Protein AF-0000000082592101 (afdb_homodimer)

Solvent-accessible surface area (backbone atoms only — not comparable to full-atom values): 20455 Å² total; per-residue (Å²): 122,26,33,39,59,68,35,72,84,50,48,73,46,34,32,48,30,58,54,50,64,81,78,27,67,50,86,76,73,62,88,84,52,85,70,86,62,71,31,22,39,55,62,47,63,96,52,68,46,59,34,58,85,39,37,65,51,51,54,49,48,46,51,52,42,35,48,53,38,32,75,69,62,48,71,74,50,27,42,36,36,34,34,24,73,53,49,82,75,36,67,41,86,75,32,26,67,64,41,44,32,45,40,66,31,39,74,40,79,62,89,76,49,93,65,70,46,54,41,46,40,16,81,64,15,65,38,34,37,33,38,37,46,28,85,57,37,33,36,38,37,28,48,45,37,62,66,56,51,52,50,50,46,52,51,45,51,48,51,44,51,60,68,61,63,40,77,71,68,72,73,87,62,53,36,65,58,48,38,49,38,37,46,50,43,51,60,73,33,44,70,120,30,29,34,62,67,41,74,85,50,51,73,49,34,32,48,30,59,55,48,64,80,78,25,66,51,85,76,74,62,87,83,52,86,70,86,64,71,30,22,39,54,63,47,63,95,52,67,46,58,33,58,84,40,36,66,51,53,54,51,49,45,50,52,44,36,48,52,39,33,74,69,63,48,73,72,50,28,42,37,36,35,35,24,72,54,48,83,74,36,66,43,87,75,31,25,67,63,40,44,32,45,40,66,31,38,72,40,77,62,90,75,49,90,68,72,44,54,40,48,40,15,82,51,14,69,40,36,36,33,38,37,43,28,83,59,37,33,35,41,39,28,47,46,35,61,65,56,50,51,51,50,46,51,51,46,51,48,50,46,48,60,68,60,62,43,78,70,69,71,72,86,60,52,36,65,58,48,36,49,38,37,48,50,42,51,58,74,33,44,69

Structure (mmCIF, N/CA/C/O backbone):
data_AF-0000000082592101-model_v1
#
loop_
_entity.id
_entity.type
_entity.pdbx_description
1 polymer 'Phosphatidylinositol-4-phosphate 5-kinase like 1'
#
loop_
_atom_site.group_PDB
_atom_site.id
_atom_site.type_symbol
_atom_site.label_atom_id
_atom_site.label_alt_id
_atom_site.label_comp_id
_atom_site.label_asym_id
_atom_site.label_entity_id
_atom_site.label_seq_id
_atom_site.pdbx_PDB_ins_code
_atom_site.Ca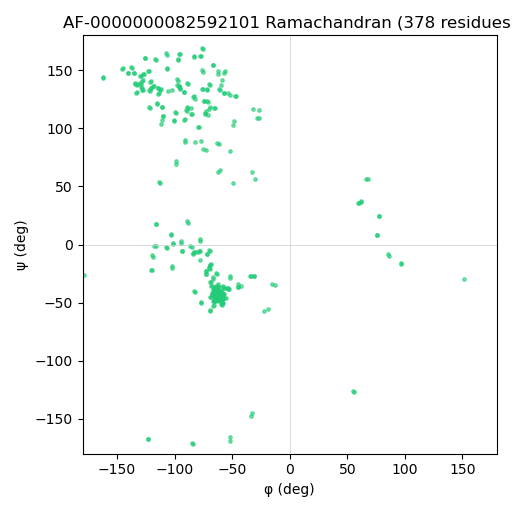rtn_x
_atom_site.Cartn_y
_atom_site.Cartn_z
_atom_site.occupancy
_atom_site.B_iso_or_equiv
_atom_site.auth_seq_id
_atom_site.auth_comp_id
_atom_site.auth_asym_id
_atom_site.auth_atom_id
_atom_site.pdbx_PDB_model_num
ATOM 1 N N . MET A 1 1 ? 16.672 -3.188 -3.795 1 20.31 1 MET A N 1
ATOM 2 C CA . MET A 1 1 ? 15.508 -3.744 -3.109 1 20.31 1 MET A CA 1
ATOM 3 C C . MET A 1 1 ? 14.43 -2.684 -2.92 1 20.31 1 MET A C 1
ATOM 5 O O . MET A 1 1 ? 14.406 -1.983 -1.906 1 20.31 1 MET A O 1
ATOM 9 N N . GLN A 1 2 ? 13.859 -2.176 -4.031 1 24.64 2 GLN A N 1
ATOM 10 C CA . GLN A 1 2 ? 13.227 -0.884 -4.273 1 24.64 2 GLN A CA 1
ATOM 11 C C . GLN A 1 2 ? 11.734 -0.945 -3.986 1 24.64 2 GLN A C 1
ATOM 13 O O . GLN A 1 2 ? 11.031 -1.812 -4.512 1 24.64 2 GLN A O 1
ATOM 18 N N . SER A 1 3 ? 11.203 -0.727 -2.832 1 28.23 3 SER A N 1
ATOM 19 C CA . SER A 1 3 ? 9.953 -0.851 -2.088 1 28.23 3 SER A CA 1
ATOM 20 C C . SER A 1 3 ? 8.781 -0.291 -2.883 1 28.23 3 SER A C 1
ATOM 22 O O . SER A 1 3 ? 8.961 0.587 -3.73 1 28.23 3 SER A O 1
ATOM 24 N N . VAL A 1 4 ? 7.977 -1 -3.385 1 35.19 4 VAL A N 1
ATOM 25 C CA . VAL A 1 4 ? 6.746 -0.42 -3.914 1 35.19 4 VAL A CA 1
ATOM 26 C C . VAL A 1 4 ? 6.52 0.959 -3.299 1 35.19 4 VAL A C 1
ATOM 28 O O . VAL A 1 4 ? 6.051 1.877 -3.975 1 35.19 4 VAL A O 1
ATOM 31 N N . PHE A 1 5 ? 6.5 0.968 -1.987 1 39.03 5 PHE A N 1
ATOM 32 C CA . PHE A 1 5 ? 6.727 2.17 -1.194 1 39.03 5 PHE A CA 1
ATOM 33 C C . PHE A 1 5 ? 8.195 2.574 -1.229 1 39.03 5 PHE A C 1
ATOM 35 O O . PHE A 1 5 ? 9.078 1.721 -1.368 1 39.03 5 PHE A O 1
ATOM 42 N N . TYR A 1 6 ? 8.461 3.762 -1.83 1 43.34 6 TYR A N 1
ATOM 43 C CA . TYR A 1 6 ? 9.797 4.332 -1.944 1 43.34 6 TYR A CA 1
ATOM 44 C C . TYR A 1 6 ? 10.703 3.836 -0.819 1 43.34 6 TYR A C 1
ATOM 46 O O . TYR A 1 6 ? 10.242 3.645 0.311 1 43.34 6 TYR A O 1
ATOM 54 N N . PRO A 1 7 ? 11.695 3.119 -1.259 1 46.78 7 PRO A N 1
ATOM 55 C CA . PRO A 1 7 ? 12.656 2.682 -0.243 1 46.78 7 PRO A CA 1
ATOM 56 C C . PRO A 1 7 ? 12.711 3.621 0.959 1 46.78 7 PRO A C 1
ATOM 58 O O . PRO A 1 7 ? 12.812 4.84 0.792 1 46.78 7 PRO A O 1
ATOM 61 N N . ALA A 1 8 ? 12.125 3 2.096 1 52.34 8 ALA A N 1
ATOM 62 C CA . ALA A 1 8 ? 12.18 3.744 3.352 1 52.34 8 ALA A CA 1
ATOM 63 C C . ALA A 1 8 ? 13.469 4.551 3.455 1 52.34 8 ALA A C 1
ATOM 65 O O . ALA A 1 8 ? 13.484 5.625 4.062 1 52.34 8 ALA A O 1
ATOM 66 N N . GLY A 1 9 ? 14.398 3.99 2.771 1 54.97 9 GLY A N 1
ATOM 67 C CA . GLY A 1 9 ? 15.695 4.645 2.914 1 54.97 9 GLY A CA 1
ATOM 68 C C . GLY A 1 9 ? 15.766 5.984 2.213 1 54.97 9 GLY A C 1
ATOM 69 O O . GLY A 1 9 ? 16.672 6.781 2.475 1 54.97 9 GLY A O 1
ATOM 70 N N . LEU A 1 10 ? 14.68 6.246 1.443 1 62.28 10 LEU A N 1
ATOM 71 C CA . LEU A 1 10 ? 14.781 7.5 0.705 1 62.28 10 LEU A CA 1
ATOM 72 C C . LEU A 1 10 ? 13.867 8.562 1.305 1 62.28 10 LEU A C 1
ATOM 74 O O . LEU A 1 10 ? 13.852 9.703 0.85 1 62.28 10 LEU A O 1
ATOM 78 N N . ILE A 1 11 ? 13.219 8.039 2.262 1 69.81 11 ILE A N 1
ATOM 79 C CA . ILE A 1 11 ? 12.359 9.023 2.912 1 69.81 11 ILE A CA 1
ATOM 80 C C . ILE A 1 11 ? 13.195 9.969 3.762 1 69.81 11 ILE A C 1
ATOM 82 O O . ILE A 1 11 ? 13.977 9.531 4.605 1 69.81 11 ILE A O 1
ATOM 86 N N . ALA A 1 12 ? 13.109 11.203 3.533 1 67.19 12 ALA A N 1
ATOM 87 C CA . ALA A 1 12 ? 13.898 12.219 4.215 1 67.19 12 ALA A CA 1
ATOM 88 C C . ALA A 1 12 ? 13.352 12.492 5.613 1 67.19 12 ALA A C 1
ATOM 90 O O . ALA A 1 12 ? 14.117 12.578 6.582 1 67.19 12 ALA A O 1
ATOM 91 N N . GLU A 1 13 ? 12.07 12.719 5.703 1 76.75 13 GLU A N 1
ATOM 92 C CA . GLU A 1 13 ? 11.438 13.055 6.977 1 76.75 13 GLU A CA 1
ATOM 93 C C . GLU A 1 13 ? 10.031 12.469 7.059 1 76.75 13 GLU A C 1
ATOM 95 O O . GLU A 1 13 ? 9.367 12.281 6.039 1 76.75 13 GLU A O 1
ATOM 100 N N . ARG A 1 14 ? 9.672 12.211 8.281 1 79.31 14 ARG A N 1
ATOM 101 C CA . ARG A 1 14 ? 8.32 11.734 8.586 1 79.31 14 ARG A CA 1
ATOM 102 C C . ARG A 1 14 ? 7.676 12.578 9.68 1 79.31 14 ARG A C 1
ATOM 104 O O . ARG A 1 14 ? 8.328 12.953 10.648 1 79.31 14 ARG A O 1
ATOM 111 N N . TYR A 1 15 ? 6.492 12.914 9.461 1 81.38 15 TYR A N 1
ATOM 112 C CA . TYR A 1 15 ? 5.762 13.711 10.438 1 81.38 15 TYR A CA 1
ATOM 113 C C . TYR A 1 15 ? 4.43 13.062 10.789 1 81.38 15 TYR A C 1
ATOM 115 O O . TYR A 1 15 ? 3.756 12.508 9.922 1 81.38 15 TYR A O 1
ATOM 123 N N . ASP A 1 16 ? 4.133 13.156 11.984 1 83.69 16 ASP A N 1
ATOM 124 C CA . ASP A 1 16 ? 2.795 12.875 12.5 1 83.69 16 ASP A CA 1
ATOM 125 C C . ASP A 1 16 ? 2.107 14.148 12.969 1 83.69 16 ASP A C 1
ATOM 127 O O . ASP A 1 16 ? 2.432 14.68 14.039 1 83.69 16 ASP A O 1
ATOM 131 N N . ILE A 1 17 ? 1.09 14.578 12.25 1 85.94 17 ILE A N 1
ATOM 132 C CA . ILE A 1 17 ? 0.506 15.898 12.477 1 85.94 17 ILE A CA 1
ATOM 133 C C . ILE A 1 17 ? -0.922 15.742 13 1 85.94 17 ILE A C 1
ATOM 135 O O . ILE A 1 17 ? -1.72 15 12.43 1 85.94 17 ILE A O 1
ATOM 139 N N . LYS A 1 18 ? -1.235 16.391 14.023 1 80.06 18 LYS A N 1
ATOM 140 C CA . LYS A 1 18 ? -2.607 16.406 14.523 1 80.06 18 LYS A CA 1
ATOM 141 C C . LYS A 1 18 ? -3.188 17.828 14.484 1 80.06 18 LYS A C 1
ATOM 143 O O . LYS A 1 18 ? -4.387 18.016 14.695 1 80.06 18 LYS A O 1
ATOM 148 N N . GLY A 1 19 ? -2.422 18.734 14.062 1 78.44 19 GLY A N 1
ATOM 149 C CA . GLY A 1 19 ? -2.875 20.109 13.953 1 78.44 19 GLY A CA 1
ATOM 150 C C . GLY A 1 19 ? -2.953 20.828 15.297 1 78.44 19 GLY A C 1
ATOM 151 O O . GLY A 1 19 ? -3.713 21.781 15.453 1 78.44 19 GLY A O 1
ATOM 152 N N . CYS A 1 20 ? -2.447 20.172 16.312 1 75.5 20 CYS A N 1
ATOM 153 C CA . CYS A 1 20 ? -2.393 20.797 17.625 1 75.5 20 CYS A CA 1
ATOM 154 C C . CYS A 1 20 ? -0.958 20.875 18.125 1 75.5 20 CYS A C 1
ATOM 156 O O . CYS A 1 20 ? -0.131 20.031 17.797 1 75.5 20 CYS A O 1
ATOM 158 N N . GLU A 1 21 ? -0.667 21.938 18.719 1 65.31 21 GLU A N 1
ATOM 159 C CA . GLU A 1 21 ? 0.719 22.219 19.078 1 65.31 21 GLU A CA 1
ATOM 160 C C . GLU A 1 21 ? 1.017 21.75 20.516 1 65.31 21 GLU A C 1
ATOM 162 O O . GLU A 1 21 ? 2.178 21.547 20.875 1 65.31 21 GLU A O 1
ATOM 167 N N . VAL A 1 22 ? 0.114 21.359 21.094 1 64.5 22 VAL A N 1
ATOM 168 C CA . VAL A 1 22 ? 0.4 21.109 22.5 1 64.5 22 VAL A CA 1
ATOM 169 C C . VAL A 1 22 ? 1.243 19.844 22.641 1 64.5 22 VAL A C 1
ATOM 171 O O . VAL A 1 22 ? 0.778 18.734 22.344 1 64.5 22 VAL A O 1
ATOM 174 N N . SER A 1 23 ? 2.52 19.984 23.078 1 65.69 23 SER A N 1
ATOM 175 C CA . SER A 1 23 ? 3.461 18.938 23.453 1 65.69 23 SER A CA 1
ATOM 176 C C . SER A 1 23 ? 3.738 18 22.281 1 65.69 23 SER A C 1
ATOM 178 O O . SER A 1 23 ? 3.846 16.781 22.469 1 65.69 23 SER A O 1
ATOM 180 N N . ARG A 1 24 ? 3.764 18.531 21.141 1 79.38 24 ARG A N 1
ATOM 181 C CA . ARG A 1 24 ? 3.959 17.672 19.969 1 79.38 24 ARG A CA 1
ATOM 182 C C . ARG A 1 24 ? 5.301 17.953 19.297 1 79.38 24 ARG A C 1
ATOM 184 O O . ARG A 1 24 ? 5.348 18.328 18.125 1 79.38 24 ARG A O 1
ATOM 191 N N . TRP A 1 25 ? 6.406 17.891 20.203 1 81.19 25 TRP A N 1
ATOM 192 C CA . TRP A 1 25 ? 7.777 18.031 19.719 1 81.19 25 TRP A CA 1
ATOM 193 C C . TRP A 1 25 ? 8.578 16.766 20 1 81.19 25 TRP A C 1
ATOM 195 O O . TRP A 1 25 ? 8.438 16.156 21.062 1 81.19 25 TRP A O 1
ATOM 205 N N . VAL A 1 26 ? 9.32 16.344 19.062 1 79.62 26 VAL A N 1
ATOM 206 C CA . VAL A 1 26 ? 10.25 15.234 19.203 1 79.62 26 VAL A CA 1
ATOM 207 C C . VAL A 1 26 ? 11.672 15.695 18.891 1 79.62 26 VAL A C 1
ATOM 209 O O . VAL A 1 26 ? 11.891 16.406 17.906 1 79.62 26 VAL A O 1
ATOM 212 N N . GLU A 1 27 ? 12.562 15.328 19.781 1 80.5 27 GLU A N 1
ATOM 213 C CA . GLU A 1 27 ? 13.961 15.648 19.5 1 80.5 27 GLU A CA 1
ATOM 214 C C . GLU A 1 27 ? 14.469 14.906 18.266 1 80.5 27 GLU A C 1
ATOM 216 O O . GLU A 1 27 ? 14.43 13.68 18.219 1 80.5 27 GLU A O 1
ATOM 221 N N . PRO A 1 28 ? 14.836 15.672 17.297 1 77.06 28 PRO A N 1
ATOM 222 C CA . PRO A 1 28 ? 15.305 15.016 16.078 1 77.06 28 PRO A CA 1
ATOM 223 C C . PRO A 1 28 ? 16.562 14.172 16.312 1 77.06 28 PRO A C 1
ATOM 225 O O . PRO A 1 28 ? 17.359 14.477 17.203 1 77.06 28 PRO A O 1
ATOM 228 N N . ALA A 1 29 ? 16.578 13.156 15.5 1 73.75 29 ALA A N 1
ATOM 229 C CA . ALA A 1 29 ? 17.781 12.312 15.586 1 73.75 29 ALA A CA 1
ATOM 230 C C . ALA A 1 29 ? 18.953 12.977 14.891 1 73.75 29 ALA A C 1
ATOM 232 O O . ALA A 1 29 ? 18.781 13.773 13.961 1 73.75 29 ALA A O 1
ATOM 233 N N . PRO A 1 30 ? 20.141 12.617 15.477 1 73 30 PRO A N 1
ATOM 234 C CA . PRO A 1 30 ? 21.328 13.125 14.789 1 73 30 PRO A CA 1
ATOM 235 C C . PRO A 1 30 ? 21.391 12.688 13.328 1 73 30 PRO A C 1
ATOM 237 O O . PRO A 1 30 ? 20.812 11.656 12.961 1 73 30 PRO A O 1
ATOM 240 N N . GLU A 1 31 ? 21.953 13.555 12.539 1 66.31 31 GLU A N 1
ATOM 241 C CA . GLU A 1 31 ? 22.125 13.25 11.117 1 66.31 31 GLU A CA 1
ATOM 242 C C . GLU A 1 31 ? 22.812 11.906 10.922 1 66.31 31 GLU A C 1
ATOM 244 O O . GLU A 1 31 ? 23.812 11.609 11.586 1 66.31 31 GLU A O 1
ATOM 249 N N . GLY A 1 32 ? 22.25 11.102 10.141 1 61.5 32 GLY A N 1
ATOM 250 C CA . GLY A 1 32 ? 22.859 9.812 9.867 1 61.5 32 GLY A CA 1
ATOM 251 C C . GLY A 1 32 ? 22.297 8.695 10.727 1 61.5 32 GLY A C 1
ATOM 252 O O . GLY A 1 32 ? 22.641 7.527 10.523 1 61.5 32 GLY A O 1
ATOM 253 N N . SER A 1 33 ? 21.641 9.055 11.742 1 65.12 33 SER A N 1
ATOM 254 C CA . SER A 1 33 ? 21.062 8.039 12.609 1 65.12 33 SER A CA 1
ATOM 255 C C . SER A 1 33 ? 20.125 7.117 11.836 1 65.12 33 SER A C 1
ATOM 257 O O . SER A 1 33 ? 19.391 7.574 10.953 1 65.12 33 SER A O 1
ATOM 259 N N . PRO A 1 34 ? 20.344 5.891 12.031 1 62.31 34 PRO A N 1
ATOM 260 C CA . PRO A 1 34 ? 19.484 4.941 11.336 1 62.31 34 PRO A CA 1
ATOM 261 C C . PRO A 1 34 ? 18.062 4.934 11.883 1 62.31 34 PRO A C 1
ATOM 263 O O . PRO A 1 34 ? 17.172 4.293 11.305 1 62.31 34 PRO A O 1
ATOM 266 N N . LEU A 1 35 ? 17.906 5.715 12.945 1 63.47 35 LEU A N 1
ATOM 267 C CA . LEU A 1 35 ? 16.594 5.699 13.602 1 63.47 35 LEU A CA 1
ATOM 268 C C . LEU A 1 35 ? 15.555 6.398 12.75 1 63.47 35 LEU A C 1
ATOM 270 O O . LEU A 1 35 ? 15.805 7.48 12.211 1 63.47 35 LEU A O 1
ATOM 274 N N . VAL A 1 36 ? 14.539 5.688 12.453 1 68.19 36 VAL A N 1
ATOM 275 C CA . VAL A 1 36 ? 13.398 6.293 11.781 1 68.19 36 VAL A CA 1
ATOM 276 C C . VAL A 1 36 ? 12.531 7.035 12.797 1 68.19 36 VAL A C 1
ATOM 278 O O . VAL A 1 36 ? 11.938 6.422 13.68 1 68.19 36 VAL A O 1
ATOM 281 N N . LEU A 1 37 ? 12.75 8.398 12.773 1 76 37 LEU A N 1
ATOM 282 C CA . LEU A 1 37 ? 11.969 9.211 13.695 1 76 37 LEU A CA 1
ATOM 283 C C . LEU A 1 37 ? 10.734 9.789 13.008 1 76 37 LEU A C 1
ATOM 285 O O . LEU A 1 37 ? 10.797 10.172 11.836 1 76 37 LEU A O 1
ATOM 289 N N . VAL A 1 38 ? 9.68 9.703 13.742 1 81.25 38 VAL A N 1
ATOM 290 C CA . VAL A 1 38 ? 8.477 10.406 13.305 1 81.25 38 VAL A CA 1
ATOM 291 C C . VAL A 1 38 ? 8.336 11.719 14.078 1 81.25 38 VAL A C 1
ATOM 293 O O . VAL A 1 38 ? 8.023 11.711 15.273 1 81.25 38 VAL A O 1
ATOM 296 N N . LEU A 1 39 ? 8.594 12.773 13.391 1 85.06 39 LEU A N 1
ATOM 297 C CA . LEU A 1 39 ? 8.516 14.109 13.977 1 85.06 39 LEU A CA 1
ATOM 298 C C . LEU A 1 39 ? 7.062 14.547 14.133 1 85.06 39 LEU A C 1
ATOM 300 O O . LEU A 1 39 ? 6.148 13.867 13.664 1 85.06 39 LEU A O 1
ATOM 304 N N . LYS A 1 40 ? 6.949 15.625 14.867 1 87.88 40 LYS A N 1
ATOM 305 C CA . LYS A 1 40 ? 5.57 16.016 15.18 1 87.88 40 LYS A CA 1
ATOM 306 C C . LYS A 1 40 ? 5.285 17.438 14.711 1 87.88 40 LYS A C 1
ATOM 308 O O . LYS A 1 40 ? 6.008 17.984 13.875 1 87.88 40 LYS A O 1
ATOM 313 N N . ASP A 1 41 ? 4.141 18 15.172 1 88.75 41 ASP A N 1
ATOM 314 C CA . ASP A 1 41 ? 3.629 19.281 14.688 1 88.75 41 ASP A CA 1
ATOM 315 C C . ASP A 1 41 ? 4.664 20.391 14.867 1 88.75 41 ASP A C 1
ATOM 317 O O . ASP A 1 41 ? 4.953 21.141 13.93 1 88.75 41 ASP A O 1
ATOM 321 N N . LEU A 1 42 ? 5.25 20.438 16.016 1 87.5 42 LEU A N 1
ATOM 322 C CA . LEU A 1 42 ? 6.156 21.531 16.344 1 87.5 42 LEU A CA 1
ATOM 323 C C . LEU A 1 42 ? 7.465 21.391 15.57 1 87.5 42 LEU A C 1
ATOM 325 O O . LEU A 1 42 ? 8.148 22.391 15.328 1 87.5 42 LEU A O 1
ATOM 329 N N . ASN A 1 43 ? 7.816 20.219 15.188 1 89.56 43 ASN A N 1
ATOM 330 C CA . ASN A 1 43 ? 9.023 20 14.391 1 89.56 43 ASN A CA 1
ATOM 331 C C . ASN A 1 43 ? 8.867 20.562 12.977 1 89.56 43 ASN A C 1
ATOM 333 O O . ASN A 1 43 ? 9.859 20.781 12.281 1 89.56 43 ASN A O 1
ATOM 337 N N . PHE A 1 44 ? 7.676 20.734 12.555 1 90.75 44 PHE A N 1
ATOM 338 C CA . PHE A 1 44 ? 7.418 21.188 11.188 1 90.75 44 PHE A CA 1
ATOM 339 C C . PHE A 1 44 ? 7.25 22.703 11.141 1 90.75 44 PHE A C 1
ATOM 341 O O . PHE A 1 44 ? 7.023 23.266 10.07 1 90.75 44 PHE A O 1
ATOM 348 N N . GLN A 1 45 ? 7.402 23.344 12.195 1 88.19 45 GLN A N 1
ATOM 349 C CA . GLN A 1 45 ? 7.227 24.781 12.242 1 88.19 45 GLN A CA 1
ATOM 350 C C . GLN A 1 45 ? 8.219 25.5 11.32 1 88.19 45 GLN A C 1
ATOM 352 O O . GLN A 1 45 ? 9.406 25.156 11.312 1 88.19 45 GLN A O 1
ATOM 357 N N . GLY A 1 46 ? 7.734 26.453 10.531 1 89 46 GLY A N 1
ATOM 358 C CA . GLY A 1 46 ? 8.578 27.219 9.617 1 89 46 GLY A CA 1
ATOM 359 C C . GLY A 1 46 ? 8.789 26.531 8.281 1 89 46 GLY A C 1
ATOM 360 O O . GLY A 1 46 ? 9.414 27.094 7.383 1 89 46 GLY A O 1
ATOM 361 N N . LYS A 1 47 ? 8.367 25.344 8.188 1 91.12 47 LYS A N 1
ATOM 362 C CA . LYS A 1 47 ? 8.484 24.594 6.938 1 91.12 47 LYS A CA 1
ATOM 363 C C . LYS A 1 47 ? 7.184 24.656 6.145 1 91.12 47 LYS A C 1
ATOM 365 O O . LYS A 1 47 ? 6.125 24.953 6.699 1 91.12 47 LYS A O 1
ATOM 370 N N . THR A 1 48 ? 7.344 24.406 4.855 1 93.5 48 THR A N 1
ATOM 371 C CA . THR A 1 48 ? 6.164 24.391 3.996 1 93.5 48 THR A CA 1
ATOM 372 C C . THR A 1 48 ? 6.262 23.266 2.965 1 93.5 48 THR A C 1
ATOM 374 O O . THR A 1 48 ? 7.359 22.891 2.551 1 93.5 48 THR A O 1
ATOM 377 N N . ILE A 1 49 ? 5.16 22.734 2.617 1 93.12 49 ILE A N 1
ATOM 378 C CA . ILE A 1 49 ? 5.039 21.766 1.533 1 93.12 49 ILE A CA 1
ATOM 379 C C . ILE A 1 49 ? 4.781 22.484 0.216 1 93.12 49 ILE A C 1
ATOM 381 O O . ILE A 1 49 ? 3.736 23.125 0.039 1 93.12 49 ILE A O 1
ATOM 385 N N . ASP A 1 50 ? 5.68 22.375 -0.68 1 91.5 50 ASP A N 1
ATOM 386 C CA . ASP A 1 50 ? 5.586 23.078 -1.956 1 91.5 50 ASP A CA 1
ATOM 387 C C . ASP A 1 50 ? 4.898 22.219 -3.01 1 91.5 50 ASP A C 1
ATOM 389 O O . ASP A 1 50 ? 5.504 21.281 -3.553 1 91.5 50 ASP A O 1
ATOM 393 N N . LEU A 1 51 ? 3.689 22.594 -3.305 1 86.5 51 LEU A N 1
ATOM 394 C CA . LEU A 1 51 ? 2.896 21.75 -4.184 1 86.5 51 LEU A CA 1
ATOM 395 C C . LEU A 1 51 ? 2.506 22.5 -5.457 1 86.5 51 LEU A C 1
ATOM 397 O O . LEU A 1 51 ? 2.018 21.891 -6.41 1 86.5 51 LEU A O 1
ATOM 401 N N . GLY A 1 52 ? 2.723 23.781 -5.512 1 84 52 GLY A N 1
ATOM 402 C CA . GLY A 1 52 ? 2.322 24.531 -6.688 1 84 52 GLY A CA 1
ATOM 403 C C . GLY A 1 52 ? 0.853 24.375 -7.031 1 84 52 GLY A C 1
ATOM 404 O O . GLY A 1 52 ? -0.013 24.547 -6.172 1 84 52 GLY A O 1
ATOM 405 N N . PRO A 1 53 ? 0.589 24.016 -8.219 1 77.38 53 PRO A N 1
ATOM 406 C CA . PRO A 1 53 ? -0.802 23.938 -8.672 1 77.38 53 PRO A CA 1
ATOM 407 C C . PRO A 1 53 ? -1.584 22.812 -8 1 77.38 53 PRO A C 1
ATOM 409 O O . PRO A 1 53 ? -2.816 22.844 -7.98 1 77.38 53 PRO A O 1
ATOM 412 N N . GLN A 1 54 ? -0.898 21.938 -7.441 1 81 54 GLN A N 1
ATOM 413 C CA . GLN A 1 54 ? -1.57 20.797 -6.852 1 81 54 GLN A CA 1
ATOM 414 C C . GLN A 1 54 ? -2.096 21.109 -5.457 1 81 54 GLN A C 1
ATOM 416 O O . GLN A 1 54 ? -2.812 20.312 -4.855 1 81 54 GLN A O 1
ATOM 421 N N . ARG A 1 55 ? -1.761 22.203 -5.031 1 87.69 55 ARG A N 1
ATOM 422 C CA . ARG A 1 55 ? -2.135 22.594 -3.672 1 87.69 55 ARG A CA 1
ATOM 423 C C . ARG A 1 55 ? -3.648 22.578 -3.494 1 87.69 55 ARG A C 1
ATOM 425 O O . ARG A 1 55 ? -4.156 22.031 -2.508 1 87.69 55 ARG A O 1
ATOM 432 N N . SER A 1 56 ? -4.309 23.203 -4.418 1 86.25 56 SER A N 1
ATOM 433 C CA . SER A 1 56 ? -5.762 23.281 -4.312 1 86.25 56 SER A CA 1
ATOM 434 C C . SER A 1 56 ? -6.395 21.891 -4.273 1 86.25 56 SER A C 1
ATOM 436 O O . SER A 1 56 ? -7.359 21.672 -3.541 1 86.25 56 SER A O 1
ATOM 438 N N . TRP A 1 57 ? -5.801 21.062 -5.004 1 82.69 57 TRP A N 1
ATOM 439 C CA . TRP A 1 57 ? -6.305 19.703 -5.023 1 82.69 57 TRP A CA 1
ATOM 440 C C . TRP A 1 57 ? -6.133 19.031 -3.662 1 82.69 57 TRP A C 1
ATOM 442 O O . TRP A 1 57 ? -7.055 18.391 -3.162 1 82.69 57 TRP A O 1
ATOM 452 N N . LEU A 1 58 ? -4.977 19.125 -3.127 1 86.56 58 LEU A N 1
ATOM 453 C CA . LEU A 1 58 ? -4.719 18.516 -1.829 1 86.56 58 LEU A CA 1
ATOM 454 C C . LEU A 1 58 ? -5.676 19.047 -0.771 1 86.56 58 LEU A C 1
ATOM 456 O O . LEU A 1 58 ? -6.191 18.281 0.051 1 86.56 58 LEU A O 1
ATOM 460 N N . LEU A 1 59 ? -5.895 20.328 -0.795 1 90.12 59 LEU A N 1
ATOM 461 C CA . LEU A 1 59 ? -6.777 20.953 0.187 1 90.12 59 LEU A CA 1
ATOM 462 C C . LEU A 1 59 ? -8.195 20.406 0.064 1 90.12 59 LEU A C 1
ATOM 464 O O . LEU A 1 59 ? -8.844 20.125 1.072 1 90.12 59 LEU A O 1
ATOM 468 N N . ARG A 1 60 ? -8.602 20.219 -1.094 1 87 60 ARG A N 1
ATOM 469 C CA . ARG A 1 60 ? -9.93 19.641 -1.322 1 87 60 ARG A CA 1
ATOM 470 C C . ARG A 1 60 ? -9.992 18.203 -0.825 1 87 60 ARG A C 1
ATOM 472 O O . ARG A 1 60 ? -10.977 17.797 -0.204 1 87 60 ARG A O 1
ATOM 479 N N . GLN A 1 61 ? -8.953 17.5 -1.116 1 83.81 61 GLN A N 1
ATOM 480 C CA . GLN A 1 61 ? -8.922 16.125 -0.669 1 83.81 61 GLN A CA 1
ATOM 481 C C . GLN A 1 61 ? -8.953 16.031 0.854 1 83.81 61 GLN A C 1
ATOM 483 O O . GLN A 1 61 ? -9.641 15.18 1.418 1 83.81 61 GLN A O 1
ATOM 488 N N . MET A 1 62 ? -8.219 16.859 1.442 1 88.25 62 MET A N 1
ATOM 489 C CA . MET A 1 62 ? -8.203 16.891 2.902 1 88.25 62 MET A CA 1
ATOM 490 C C . MET A 1 62 ? -9.594 17.156 3.457 1 88.25 62 MET A C 1
ATOM 492 O O . MET A 1 62 ? -10.016 16.531 4.426 1 88.25 62 MET A O 1
ATOM 496 N N . GLU A 1 63 ? -10.281 18.047 2.84 1 89.44 63 GLU A N 1
ATOM 497 C CA . GLU A 1 63 ? -11.641 18.375 3.273 1 89.44 63 GLU A CA 1
ATOM 498 C C . GLU A 1 63 ? -12.57 17.172 3.143 1 89.44 63 GLU A C 1
ATOM 500 O O . GLU A 1 63 ? -13.336 16.859 4.062 1 89.44 63 GLU A O 1
ATOM 505 N N . LEU A 1 64 ? -12.438 16.562 2.096 1 83.94 64 LEU A N 1
ATOM 506 C CA . LEU A 1 64 ? -13.289 15.406 1.845 1 83.94 64 LEU A CA 1
ATOM 507 C C . LEU A 1 64 ? -12.961 14.273 2.816 1 83.94 64 LEU A C 1
ATOM 509 O O . LEU A 1 64 ? -13.867 13.68 3.406 1 83.94 64 LEU A O 1
ATOM 513 N N . ASP A 1 65 ? -11.742 13.992 2.936 1 82.75 65 ASP A N 1
ATOM 514 C CA . ASP A 1 65 ? -11.32 12.883 3.783 1 82.75 65 ASP A CA 1
ATOM 515 C C . ASP A 1 65 ? -11.656 13.148 5.25 1 82.75 65 ASP A C 1
ATOM 517 O O . ASP A 1 65 ? -12.148 12.258 5.949 1 82.75 65 ASP A O 1
ATOM 521 N N . THR A 1 66 ? -11.398 14.289 5.711 1 88.38 66 THR A N 1
ATOM 522 C CA . THR A 1 66 ? -11.695 14.594 7.105 1 88.38 66 THR A CA 1
ATOM 523 C C . THR A 1 66 ? -13.203 14.648 7.34 1 88.38 66 THR A C 1
ATOM 525 O O . THR A 1 66 ? -13.68 14.297 8.422 1 88.38 66 THR A O 1
ATOM 528 N N . ALA A 1 67 ? -13.922 15.07 6.355 1 88.31 67 ALA A N 1
ATOM 529 C CA . ALA A 1 67 ? -15.375 15.062 6.465 1 88.31 67 ALA A CA 1
ATOM 530 C C . ALA A 1 67 ? -15.898 13.641 6.652 1 88.31 67 ALA A C 1
ATOM 532 O O . ALA A 1 67 ? -16.797 13.398 7.461 1 88.31 67 ALA A O 1
ATOM 533 N N . PHE A 1 68 ? -15.32 12.82 5.926 1 83.31 68 PHE A N 1
ATOM 534 C CA . PHE A 1 68 ? -15.68 11.406 6.043 1 83.31 68 PHE A CA 1
ATOM 535 C C . PHE A 1 68 ? -15.438 10.906 7.457 1 83.31 68 PHE A C 1
ATOM 537 O O . PHE A 1 68 ? -16.312 10.273 8.055 1 83.31 68 PHE A O 1
ATOM 544 N N . LEU A 1 69 ? -14.32 11.141 7.969 1 83 69 LEU A N 1
ATOM 545 C CA . LEU A 1 69 ? -13.969 10.703 9.312 1 83 69 LEU A CA 1
ATOM 546 C C . LEU A 1 69 ? -14.859 11.367 10.352 1 83 69 LEU A C 1
ATOM 548 O O . LEU A 1 69 ? -15.25 10.734 11.336 1 83 69 LEU A O 1
ATOM 552 N N . ARG A 1 70 ? -15.133 12.609 10.109 1 86.62 70 ARG A N 1
ATOM 553 C CA . ARG A 1 70 ? -16.047 13.344 10.992 1 86.62 70 ARG A CA 1
ATOM 554 C C . ARG A 1 70 ? -17.422 12.695 11.023 1 86.62 70 ARG A C 1
ATOM 556 O O . ARG A 1 70 ? -18.016 12.531 12.094 1 86.62 70 ARG A O 1
ATOM 563 N N . ASP A 1 71 ? -17.859 12.297 9.945 1 86.56 71 ASP A N 1
ATOM 564 C CA . ASP A 1 71 ? -19.172 11.672 9.844 1 86.56 71 ASP A CA 1
ATOM 565 C C . ASP A 1 71 ? -19.203 10.336 10.578 1 86.56 71 ASP A C 1
ATOM 567 O O . ASP A 1 71 ? -20.25 9.906 11.055 1 86.56 71 ASP A O 1
ATOM 571 N N . LEU A 1 72 ? -18.109 9.727 10.625 1 79.88 72 LEU A N 1
ATOM 572 C CA . LEU A 1 72 ? -17.984 8.469 11.359 1 79.88 72 LEU A CA 1
ATOM 573 C C . LEU A 1 72 ? -17.703 8.734 12.836 1 79.88 72 LEU A C 1
ATOM 575 O O . LEU A 1 72 ? -17.516 7.793 13.617 1 79.88 72 LEU A O 1
ATOM 579 N N . ASN A 1 73 ? -17.578 9.977 13.195 1 84.25 73 ASN A N 1
ATOM 580 C CA . ASN A 1 73 ? -17.328 10.43 14.555 1 84.25 73 ASN A CA 1
ATOM 581 C C . ASN A 1 73 ? -15.992 9.906 15.078 1 84.25 73 ASN A C 1
ATOM 583 O O . ASN A 1 73 ? -15.883 9.516 16.234 1 84.25 73 ASN A O 1
ATOM 587 N N . LEU A 1 74 ? -15.109 9.867 14.195 1 79.94 74 LEU A N 1
ATOM 588 C CA . LEU A 1 74 ? -13.773 9.406 14.57 1 79.94 74 LEU A CA 1
ATOM 589 C C . LEU A 1 74 ? -12.914 10.57 15.07 1 79.94 74 LEU A C 1
ATOM 591 O O . LEU A 1 74 ? -12.977 11.672 14.516 1 79.94 74 LEU A O 1
ATOM 595 N N . LEU A 1 75 ? -12.195 10.188 16.156 1 78.81 75 LEU A N 1
ATOM 596 C CA . LEU A 1 75 ? -11.25 11.141 16.719 1 78.81 75 LEU A CA 1
ATOM 597 C C . LEU A 1 75 ? -9.852 10.531 16.812 1 78.81 75 LEU A C 1
ATOM 599 O O . LEU A 1 75 ? -9.664 9.344 16.531 1 78.81 75 LEU A O 1
ATOM 603 N N . ASP A 1 76 ? -8.82 11.367 16.922 1 77.88 76 ASP A N 1
ATOM 604 C CA . ASP A 1 76 ? -7.453 10.969 17.219 1 77.88 76 ASP A CA 1
ATOM 605 C C . ASP A 1 76 ? -6.77 10.391 15.977 1 77.88 76 ASP A C 1
ATOM 607 O O . ASP A 1 76 ? -5.898 9.523 16.094 1 77.88 76 ASP A O 1
ATOM 611 N N . TYR A 1 77 ? -7.238 10.758 14.812 1 83.5 77 TYR A N 1
ATOM 612 C CA . TYR A 1 77 ? -6.469 10.477 13.609 1 83.5 77 TYR A CA 1
ATOM 613 C C . TYR A 1 77 ? -5.406 11.547 13.383 1 83.5 77 TYR A C 1
ATOM 615 O O . TYR A 1 77 ? -5.434 12.609 14.008 1 83.5 77 TYR A O 1
ATOM 623 N N . SER A 1 78 ? -4.422 11.188 12.531 1 86.12 78 SER A N 1
ATOM 624 C CA . SER A 1 78 ? -3.328 12.117 12.258 1 86.12 78 SER A CA 1
ATOM 625 C C . SER A 1 78 ? -2.975 12.125 10.773 1 86.12 78 SER A C 1
ATOM 627 O O . SER A 1 78 ? -3.258 11.156 10.055 1 86.12 78 SER A O 1
ATOM 629 N N . LEU A 1 79 ? -2.467 13.242 10.383 1 88.06 79 LEU A N 1
ATOM 630 C CA . LEU A 1 79 ? -1.87 13.328 9.055 1 88.06 79 LEU A CA 1
ATOM 631 C C . LEU A 1 79 ? -0.415 12.867 9.086 1 88.06 79 LEU A C 1
ATOM 633 O O . LEU A 1 79 ? 0.435 13.523 9.695 1 88.06 79 LEU A O 1
ATOM 637 N N . LEU A 1 80 ? -0.206 11.758 8.438 1 85.5 80 LEU A N 1
ATOM 638 C CA . LEU A 1 80 ? 1.166 11.297 8.258 1 85.5 80 LEU A CA 1
ATOM 639 C C . LEU A 1 80 ? 1.755 11.82 6.953 1 85.5 80 LEU A C 1
ATOM 641 O O . LEU A 1 80 ? 1.104 11.766 5.906 1 85.5 80 LEU A O 1
ATOM 645 N N . MET A 1 81 ? 2.971 12.359 7.137 1 88.81 81 MET A N 1
ATOM 646 C CA . MET A 1 81 ? 3.625 12.938 5.965 1 88.81 81 MET A CA 1
ATOM 647 C C . MET A 1 81 ? 5.074 12.477 5.867 1 88.81 81 MET A C 1
ATOM 649 O O . MET A 1 81 ? 5.77 12.375 6.879 1 88.81 81 MET A O 1
ATOM 653 N N . ALA A 1 82 ? 5.438 12.172 4.699 1 86.75 82 ALA A N 1
ATOM 654 C CA . ALA A 1 82 ? 6.832 11.875 4.391 1 86.75 82 ALA A CA 1
ATOM 655 C C . ALA A 1 82 ? 7.273 12.57 3.105 1 86.75 82 ALA A C 1
ATOM 657 O O . ALA A 1 82 ? 6.453 12.82 2.217 1 86.75 82 ALA A O 1
ATOM 658 N N . SER A 1 83 ? 8.5 12.93 3.084 1 86.06 83 SER A N 1
ATOM 659 C CA . SER A 1 83 ? 9.023 13.578 1.891 1 86.06 83 SER A CA 1
ATOM 660 C C . SER A 1 83 ? 10.281 12.875 1.386 1 86.06 83 SER A C 1
ATOM 662 O O . SER A 1 83 ? 11.031 12.297 2.172 1 86.06 83 SER A O 1
ATOM 664 N N . GLN A 1 84 ? 10.406 12.906 0.128 1 81.44 84 GLN A N 1
ATOM 665 C CA . GLN A 1 84 ? 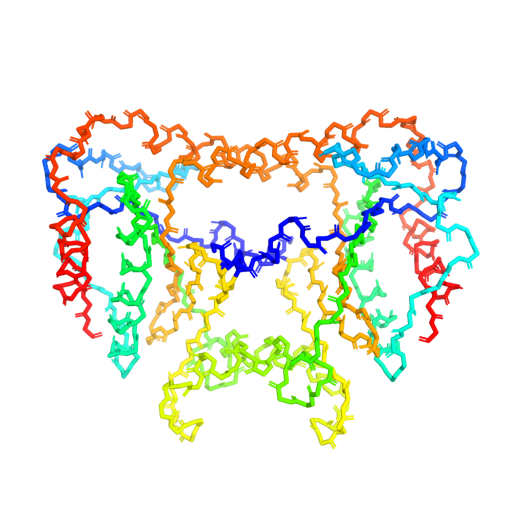11.555 12.336 -0.569 1 81.44 84 GLN A CA 1
ATOM 666 C C . GLN A 1 84 ? 12.086 13.297 -1.63 1 81.44 84 GLN A C 1
ATOM 668 O O . GLN A 1 84 ? 11.312 13.883 -2.391 1 81.44 84 GLN A O 1
ATOM 673 N N . HIS A 1 85 ? 13.367 13.32 -1.633 1 82.88 85 HIS A N 1
ATOM 674 C CA . HIS A 1 85 ? 13.961 14.156 -2.676 1 82.88 85 HIS A CA 1
ATOM 675 C C . HIS A 1 85 ? 13.797 13.508 -4.051 1 82.88 85 HIS A C 1
ATOM 677 O O . HIS A 1 85 ? 14.023 12.312 -4.207 1 82.88 85 HIS A O 1
ATOM 683 N N . LEU A 1 86 ? 13.375 14.336 -4.961 1 77.44 86 LEU A N 1
ATOM 684 C CA . LEU A 1 86 ? 13.234 13.828 -6.32 1 77.44 86 LEU A CA 1
ATOM 685 C C . LEU A 1 86 ? 14.602 13.711 -6.996 1 77.44 86 LEU A C 1
ATOM 687 O O . LEU A 1 86 ? 15.445 14.594 -6.852 1 77.44 86 LEU A O 1
ATOM 691 N N . GLN A 1 87 ? 14.719 12.562 -7.594 1 75.31 87 GLN A N 1
ATOM 692 C CA . GLN A 1 87 ? 15.914 12.398 -8.414 1 75.31 87 GLN A CA 1
ATOM 693 C C . GLN A 1 87 ? 15.766 13.125 -9.75 1 75.31 87 GLN A C 1
ATOM 695 O O . GLN A 1 87 ? 14.664 13.523 -10.125 1 75.31 87 GLN A O 1
ATOM 700 N N . GLU A 1 88 ? 16.938 13.328 -10.383 1 73.44 88 GLU A N 1
ATOM 701 C CA . GLU A 1 88 ? 16.969 14.078 -11.633 1 73.44 88 GLU A CA 1
ATOM 702 C C . GLU A 1 88 ? 16 13.484 -12.656 1 73.44 88 GLU A C 1
ATOM 704 O O . GLU A 1 88 ? 15.312 14.219 -13.367 1 73.44 88 GLU A O 1
ATOM 709 N N . ASP A 1 89 ? 15.898 12.211 -12.664 1 68.19 89 ASP A N 1
ATOM 710 C CA . ASP A 1 89 ? 15.07 11.539 -13.664 1 68.19 89 ASP A CA 1
ATOM 711 C C . ASP A 1 89 ? 13.594 11.617 -13.281 1 68.19 89 ASP A C 1
ATOM 713 O O . ASP A 1 89 ? 12.719 11.281 -14.086 1 68.19 89 ASP A O 1
ATOM 717 N N . GLU A 1 90 ? 13.359 12.148 -12.117 1 69.56 90 GLU A N 1
ATOM 718 C CA . GLU A 1 90 ? 11.984 12.219 -11.641 1 69.56 90 GLU A CA 1
ATOM 719 C C . GLU A 1 90 ? 11.414 13.625 -11.805 1 69.56 90 GLU A C 1
ATOM 721 O O . GLU A 1 90 ? 10.203 13.828 -11.68 1 69.56 90 GLU A O 1
ATOM 726 N N . ARG A 1 91 ? 12.172 14.672 -11.945 1 70.12 91 ARG A N 1
ATOM 727 C CA . ARG A 1 91 ? 11.758 16.062 -11.922 1 70.12 91 ARG A CA 1
ATOM 728 C C . ARG A 1 91 ? 11.109 16.469 -13.25 1 70.12 91 ARG A C 1
ATOM 730 O O . ARG A 1 91 ? 10.305 17.406 -13.297 1 70.12 91 ARG A O 1
ATOM 737 N N . GLY A 1 92 ? 10.914 15.539 -14.18 1 61.03 92 GLY A N 1
ATOM 738 C CA . GLY A 1 92 ? 10.32 15.836 -15.477 1 61.03 92 GLY A CA 1
ATOM 739 C C . GLY A 1 92 ? 9.008 15.125 -15.711 1 61.03 92 GLY A C 1
ATOM 740 O O . GLY A 1 92 ? 8.562 14.336 -14.875 1 61.03 92 GLY A O 1
ATOM 741 N N . PRO A 1 93 ? 8.203 15.68 -16.688 1 58.41 93 PRO A N 1
ATOM 742 C CA . PRO A 1 93 ? 6.883 15.125 -16.984 1 58.41 93 PRO A CA 1
ATOM 743 C C . PRO A 1 93 ? 6.891 13.594 -17.078 1 58.41 93 PRO A C 1
ATOM 745 O O . PRO A 1 93 ? 5.934 12.945 -16.641 1 58.41 93 PRO A O 1
ATOM 748 N N . GLY A 1 94 ? 7.941 13.047 -17.547 1 54.81 94 GLY A N 1
ATOM 749 C CA . GLY A 1 94 ? 8.023 11.609 -17.75 1 54.81 94 GLY A CA 1
ATOM 750 C C . GLY A 1 94 ? 8.406 10.852 -16.5 1 54.81 94 GLY A C 1
ATOM 751 O O . GLY A 1 94 ? 8.289 9.625 -16.453 1 54.81 94 GLY A O 1
ATOM 752 N N . GLY A 1 95 ? 8.766 11.547 -15.477 1 56.72 95 GLY A N 1
ATOM 753 C CA . GLY A 1 95 ? 9.312 10.883 -14.305 1 56.72 95 GLY A CA 1
ATOM 754 C C . GLY A 1 95 ? 8.305 10.742 -13.18 1 56.72 95 GLY A C 1
ATOM 755 O O . GLY A 1 95 ? 8.594 10.125 -12.148 1 56.72 95 GLY A O 1
ATOM 756 N N . SER A 1 96 ? 7.16 11.203 -13.461 1 58.41 96 SER A N 1
ATOM 757 C CA . SER A 1 96 ? 6.156 11.203 -12.398 1 58.41 96 SER A CA 1
ATOM 758 C C . SER A 1 96 ? 5.707 9.789 -12.055 1 58.41 96 SER A C 1
ATOM 760 O O . SER A 1 96 ? 5.738 8.898 -12.906 1 58.41 96 SER A O 1
ATOM 762 N N . LEU A 1 97 ? 5.598 9.586 -10.75 1 59.91 97 LEU A N 1
ATOM 763 C CA . LEU A 1 97 ? 5.141 8.281 -10.273 1 59.91 97 LEU A CA 1
ATOM 764 C C . LEU A 1 97 ? 3.941 7.797 -11.078 1 59.91 97 LEU A C 1
ATOM 766 O O . LEU A 1 97 ? 3.828 6.605 -11.375 1 59.91 97 LEU A O 1
ATOM 770 N N . ILE A 1 98 ? 3.137 8.766 -11.422 1 57.34 98 ILE A N 1
ATOM 771 C CA . ILE A 1 98 ? 1.949 8.422 -12.188 1 57.34 98 ILE A CA 1
ATOM 772 C C . ILE A 1 98 ? 2.363 7.887 -13.562 1 57.34 98 ILE A C 1
ATOM 774 O O . ILE A 1 98 ? 1.839 6.871 -14.023 1 57.34 98 ILE A O 1
ATOM 778 N N . PHE A 1 99 ? 3.277 8.594 -14.07 1 54.88 99 PHE A N 1
ATOM 779 C CA . PHE A 1 99 ? 3.73 8.18 -15.391 1 54.88 99 PHE A CA 1
ATOM 780 C C . PHE A 1 99 ? 4.449 6.84 -15.328 1 54.88 99 PHE A C 1
ATOM 782 O O . PHE A 1 99 ? 4.266 5.988 -16.188 1 54.88 99 PHE A O 1
ATOM 789 N N . ARG A 1 100 ? 5.125 6.691 -14.289 1 59.34 100 ARG A N 1
ATOM 790 C CA . ARG A 1 100 ? 5.836 5.426 -14.141 1 59.34 100 ARG A CA 1
ATOM 791 C C . ARG A 1 100 ? 4.863 4.273 -13.922 1 59.34 100 ARG A C 1
ATOM 793 O O . ARG A 1 100 ? 5.035 3.193 -14.484 1 59.34 100 ARG A O 1
ATOM 800 N N . THR A 1 101 ? 4 4.609 -13.086 1 55.78 101 THR A N 1
ATOM 801 C CA . THR A 1 101 ? 2.967 3.605 -12.859 1 55.78 101 THR A CA 1
ATOM 802 C C . THR A 1 101 ? 2.191 3.322 -14.141 1 55.78 101 THR A C 1
ATOM 804 O O . THR A 1 101 ? 1.935 2.162 -14.469 1 55.78 101 THR A O 1
ATOM 807 N N . ALA A 1 102 ? 1.874 4.426 -14.781 1 52.47 102 ALA A N 1
ATOM 808 C CA . ALA A 1 102 ? 1.163 4.281 -16.047 1 52.47 102 ALA A CA 1
ATOM 809 C C . ALA A 1 102 ? 2.02 3.553 -17.078 1 52.47 102 ALA A C 1
ATOM 811 O O . ALA A 1 102 ? 1.524 2.695 -17.812 1 52.47 102 ALA A O 1
ATOM 812 N N . ARG A 1 103 ? 3.252 3.998 -17.172 1 53.22 103 ARG A N 1
ATOM 813 C CA . ARG A 1 103 ? 4.176 3.371 -18.109 1 53.22 103 ARG A CA 1
ATOM 814 C C . ARG A 1 103 ? 4.34 1.886 -17.812 1 53.22 103 ARG A C 1
ATOM 816 O O . ARG A 1 103 ? 4.43 1.068 -18.734 1 53.22 103 ARG A O 1
ATOM 823 N N . SER A 1 104 ? 4.641 1.7 -16.594 1 50.47 104 SER A N 1
ATOM 824 C CA . SER A 1 104 ? 4.793 0.303 -16.203 1 50.47 104 SER A CA 1
ATOM 825 C C . SER A 1 104 ? 3.562 -0.514 -16.594 1 50.47 104 SER A C 1
ATOM 827 O O . SER A 1 104 ? 3.67 -1.704 -16.891 1 50.47 104 SER A O 1
ATOM 829 N N . VAL A 1 105 ? 2.471 0.214 -16.391 1 46.22 105 VAL A N 1
ATOM 830 C CA . VAL A 1 105 ? 1.219 -0.393 -16.828 1 46.22 105 VAL A CA 1
ATOM 831 C C . VAL A 1 105 ? 1.207 -0.513 -18.344 1 46.22 105 VAL A C 1
ATOM 833 O O . VAL A 1 105 ? 0.765 -1.526 -18.891 1 46.22 105 VAL A O 1
ATOM 836 N N . GLN A 1 106 ? 1.492 0.738 -18.875 1 44.56 106 GLN A N 1
ATOM 837 C CA . GLN A 1 106 ? 1.466 0.8 -20.328 1 44.56 106 GLN A CA 1
ATOM 838 C C . GLN A 1 106 ? 2.586 -0.041 -20.938 1 44.56 106 GLN A C 1
ATOM 840 O O . GLN A 1 106 ? 2.619 -0.255 -22.156 1 44.56 106 GLN A O 1
ATOM 845 N N . GLY A 1 107 ? 3.699 -0.043 -20.453 1 42.69 107 GLY A N 1
ATOM 846 C CA . GLY A 1 107 ? 4.496 -0.928 -21.281 1 42.69 107 GLY A CA 1
ATOM 847 C C . GLY A 1 107 ? 3.689 -2.061 -21.891 1 42.69 107 GLY A C 1
ATOM 848 O O . GLY A 1 107 ? 4.242 -2.932 -22.562 1 42.69 107 GLY A O 1
ATOM 849 N N . VAL A 1 108 ? 2.678 -2.473 -21.328 1 41.28 108 VAL A N 1
ATOM 850 C CA . VAL A 1 108 ? 1.736 -3.17 -22.188 1 41.28 108 VAL A CA 1
ATOM 851 C C . VAL A 1 108 ? 1.287 -2.242 -23.312 1 41.28 108 VAL A C 1
ATOM 853 O O . VAL A 1 108 ? 1.253 -1.021 -23.156 1 41.28 108 VAL A O 1
ATOM 856 N N . GLN A 1 109 ? 1.094 -2.695 -24.562 1 38.47 109 GLN A N 1
ATOM 857 C CA . GLN A 1 109 ? 0.667 -2.023 -25.781 1 38.47 109 GLN A CA 1
ATOM 858 C C . GLN A 1 109 ? -0.329 -0.907 -25.484 1 38.47 109 GLN A C 1
ATOM 860 O O . GLN A 1 109 ? -0.791 -0.773 -24.344 1 38.47 109 GLN A O 1
ATOM 865 N N . SER A 1 110 ? -1.388 -0.582 -26.438 1 36.62 110 SER A N 1
ATOM 866 C CA . SER A 1 110 ? -2.283 0.509 -26.797 1 36.62 110 SER A CA 1
ATOM 867 C C . SER A 1 110 ? -3.219 0.873 -25.656 1 36.62 110 SER A C 1
ATOM 869 O O . SER A 1 110 ? -3.977 0.028 -25.172 1 36.62 110 SER A O 1
ATOM 871 N N . LEU A 1 111 ? -2.803 1.798 -24.656 1 40.28 111 LEU A N 1
ATOM 872 C CA . LEU A 1 111 ? -3.867 2.514 -23.969 1 40.28 111 LEU A CA 1
ATOM 873 C C . LEU A 1 111 ? -5.195 2.348 -24.688 1 40.28 111 LEU A C 1
ATOM 875 O O . LEU A 1 111 ? -6.254 2.67 -24.141 1 40.28 111 LEU A O 1
ATOM 879 N N . ASP A 1 112 ? -5.059 2.291 -25.891 1 37.94 112 ASP A N 1
ATOM 880 C CA . ASP A 1 112 ? -6.191 2.303 -26.812 1 37.94 112 ASP A CA 1
ATOM 881 C C . ASP A 1 112 ? -6.988 1.003 -26.719 1 37.94 112 ASP A C 1
ATOM 883 O O . ASP A 1 112 ? -7.938 0.797 -27.469 1 37.94 112 ASP A O 1
ATOM 887 N N . GLU A 1 113 ? -6.348 -0.054 -26.125 1 40.09 113 GLU A N 1
ATOM 888 C CA . GLU A 1 113 ? -7.273 -1.177 -26.219 1 40.09 113 GLU A CA 1
ATOM 889 C C . GLU A 1 113 ? -8.258 -1.172 -25.047 1 40.09 113 GLU A C 1
ATOM 891 O O . GLU A 1 113 ? -7.852 -1.119 -23.891 1 40.09 113 GLU A O 1
ATOM 896 N N . PRO A 1 114 ? -9.367 -1.053 -25.188 1 43.47 114 PRO A N 1
ATOM 897 C CA . PRO A 1 114 ? -10.602 -1.032 -24.391 1 43.47 114 PRO A CA 1
ATOM 898 C C . PRO A 1 114 ? -10.711 -2.217 -23.438 1 43.47 114 PRO A C 1
ATOM 900 O O . PRO A 1 114 ? -10.719 -3.369 -23.875 1 43.47 114 PRO A O 1
ATOM 903 N N . GLY A 1 115 ? -9.609 -2.541 -22.484 1 46.22 115 GLY A N 1
ATOM 904 C CA . GLY A 1 115 ? -9.844 -3.656 -21.594 1 46.22 115 GLY A CA 1
ATOM 905 C C . GLY A 1 115 ? -8.695 -3.904 -20.625 1 46.22 115 GLY A C 1
ATOM 906 O O . GLY A 1 115 ? -8.812 -4.715 -19.703 1 46.22 115 GLY A O 1
ATOM 907 N N . ALA A 1 116 ? -7.508 -3.477 -21.078 1 49.44 116 ALA A N 1
ATOM 908 C CA . ALA A 1 116 ? -6.379 -3.891 -20.25 1 49.44 116 ALA A CA 1
ATOM 909 C C . ALA A 1 116 ? -6.207 -2.965 -19.047 1 49.44 116 ALA A C 1
ATOM 911 O O . ALA A 1 116 ? -6 -1.76 -19.203 1 49.44 116 ALA A O 1
ATOM 912 N N . GLN A 1 117 ? -6.859 -3.213 -17.891 1 58.12 117 GLN A N 1
ATOM 913 C CA . GLN A 1 117 ? -6.797 -2.416 -16.672 1 58.12 117 GLN A CA 1
ATOM 914 C C . GLN A 1 117 ? -5.824 -3.025 -15.664 1 58.12 117 GLN A C 1
ATOM 916 O O . GLN A 1 117 ? -6.215 -3.852 -14.836 1 58.12 117 GLN A O 1
ATOM 921 N N . ASN A 1 118 ? -4.449 -2.896 -15.992 1 61.69 118 ASN A N 1
ATOM 922 C CA . ASN A 1 118 ? -3.473 -3.43 -15.055 1 61.69 118 ASN A CA 1
ATOM 923 C C . ASN A 1 118 ? -2.648 -2.316 -14.406 1 61.69 118 ASN A C 1
ATOM 925 O O . ASN A 1 118 ? -2.445 -1.262 -15.016 1 61.69 118 ASN A O 1
ATOM 929 N N . LEU A 1 119 ? -2.498 -2.383 -13.07 1 64.44 119 LEU A N 1
ATOM 930 C CA . LEU A 1 119 ? -1.705 -1.423 -12.312 1 64.44 119 LEU A CA 1
ATOM 931 C C . LEU A 1 119 ? -0.586 -2.123 -11.547 1 64.44 119 LEU A C 1
ATOM 933 O O . LEU A 1 119 ? -0.826 -3.123 -10.867 1 64.44 119 LEU A O 1
ATOM 937 N N . ARG A 1 120 ? 0.679 -1.702 -11.977 1 63.91 120 ARG A N 1
ATOM 938 C CA . ARG A 1 120 ? 1.8 -2.121 -11.141 1 63.91 120 ARG A CA 1
ATOM 939 C C . ARG A 1 120 ? 2.061 -1.112 -10.023 1 63.91 120 ARG A C 1
ATOM 941 O O . ARG A 1 120 ? 2.234 0.079 -10.289 1 63.91 120 ARG A O 1
ATOM 948 N N . LEU A 1 121 ? 1.888 -1.664 -8.883 1 61.53 121 LEU A N 1
ATOM 949 C CA . LEU A 1 121 ? 2.193 -0.828 -7.727 1 61.53 121 LEU A CA 1
ATOM 950 C C . LEU A 1 121 ? 3.602 -1.102 -7.211 1 61.53 121 LEU A C 1
ATOM 952 O O . LEU A 1 121 ? 4.102 -2.225 -7.32 1 61.53 121 LEU A O 1
ATOM 956 N N . LEU A 1 122 ? 4.328 -0.186 -6.82 1 59.09 122 LEU A N 1
ATOM 957 C CA . LEU A 1 122 ? 5.672 -0.259 -6.254 1 59.09 122 LEU A CA 1
ATOM 958 C C . LEU A 1 122 ? 6.68 -0.709 -7.305 1 59.09 122 LEU A C 1
ATOM 960 O O . LEU A 1 122 ? 7.387 -1.702 -7.109 1 59.09 122 LEU A O 1
ATOM 964 N N . PRO A 1 123 ? 6.809 -0.06 -8.406 1 56.75 123 PRO A N 1
ATOM 965 C CA . PRO A 1 123 ? 7.539 -0.551 -9.578 1 56.75 123 PRO A CA 1
ATOM 966 C C . PRO A 1 123 ? 9.023 -0.761 -9.305 1 56.75 123 PRO A C 1
ATOM 968 O O . PRO A 1 123 ? 9.656 -1.615 -9.93 1 56.75 123 PRO A O 1
ATOM 971 N N . ASP A 1 124 ? 9.562 -0.094 -8.391 1 55.88 124 ASP A N 1
ATOM 972 C CA . ASP A 1 124 ? 11.016 -0.175 -8.227 1 55.88 124 ASP A CA 1
ATOM 973 C C . ASP A 1 124 ? 11.383 -1.066 -7.039 1 55.88 124 ASP A C 1
ATOM 975 O O . ASP A 1 124 ? 12.555 -1.196 -6.695 1 55.88 124 ASP A O 1
ATOM 979 N N . GLY A 1 125 ? 10.43 -1.743 -6.496 1 56.75 125 GLY A N 1
ATOM 980 C CA . GLY A 1 125 ? 10.734 -2.588 -5.352 1 56.75 125 GLY A CA 1
ATOM 981 C C . GLY A 1 125 ? 10.734 -4.066 -5.688 1 56.75 125 GLY A C 1
ATOM 982 O O . GLY A 1 125 ? 10.25 -4.469 -6.746 1 56.75 125 GLY A O 1
ATOM 983 N N . PRO A 1 126 ? 11.625 -4.84 -4.848 1 60.94 126 PRO A N 1
ATOM 984 C CA . PRO A 1 126 ? 11.664 -6.289 -5.055 1 60.94 126 PRO A CA 1
ATOM 985 C C . PRO A 1 126 ? 10.273 -6.926 -5.031 1 60.94 126 PRO A C 1
ATOM 987 O O . PRO A 1 126 ? 10.07 -7.98 -5.637 1 60.94 126 PRO A O 1
ATOM 990 N N . ASN A 1 127 ? 9.461 -6.227 -4.258 1 61.88 127 ASN A N 1
ATOM 991 C CA . ASN A 1 127 ? 8.117 -6.785 -4.152 1 61.88 127 ASN A CA 1
ATOM 992 C C . ASN A 1 127 ? 7.086 -5.891 -4.836 1 61.88 127 ASN A C 1
ATOM 994 O O . ASN A 1 127 ? 6.922 -4.727 -4.465 1 61.88 127 ASN A O 1
ATOM 998 N N . ALA A 1 128 ? 6.676 -6.344 -6 1 71 128 ALA A N 1
ATOM 999 C CA . ALA A 1 128 ? 5.703 -5.57 -6.766 1 71 128 ALA A CA 1
ATOM 1000 C C . ALA A 1 128 ? 4.281 -6.074 -6.52 1 71 128 ALA A C 1
ATOM 1002 O O . ALA A 1 128 ? 4.078 -7.258 -6.246 1 71 128 ALA A O 1
ATOM 1003 N N . LEU A 1 129 ? 3.416 -5.129 -6.344 1 75.06 129 LEU A N 1
ATOM 1004 C CA . LEU A 1 129 ? 1.99 -5.43 -6.285 1 75.06 129 LEU A CA 1
ATOM 1005 C C . LEU A 1 129 ? 1.308 -5.074 -7.602 1 75.06 129 LEU A C 1
ATOM 1007 O O . LEU A 1 129 ? 1.588 -4.023 -8.188 1 75.06 129 LEU A O 1
ATOM 1011 N N . HIS A 1 130 ? 0.539 -6.023 -8 1 78.38 130 HIS A N 1
ATOM 1012 C CA . HIS A 1 130 ? -0.19 -5.848 -9.25 1 78.38 130 HIS A CA 1
ATOM 1013 C C . HIS A 1 130 ? -1.696 -5.934 -9.031 1 78.38 130 HIS A C 1
ATOM 1015 O O . HIS A 1 130 ? -2.166 -6.766 -8.25 1 78.38 130 HIS A O 1
ATOM 1021 N N . ILE A 1 131 ? -2.33 -5.031 -9.617 1 77.44 131 ILE A N 1
ATOM 1022 C CA . ILE A 1 131 ? -3.787 -5.082 -9.633 1 77.44 131 ILE A CA 1
ATOM 1023 C C . ILE A 1 131 ? -4.281 -5.27 -11.062 1 77.44 131 ILE A C 1
ATOM 1025 O O . ILE A 1 131 ? -3.969 -4.465 -11.945 1 77.44 131 ILE A O 1
ATOM 1029 N N . LEU A 1 132 ? -5.023 -6.328 -11.312 1 79.44 132 LEU A N 1
ATOM 1030 C CA . LEU A 1 132 ? -5.531 -6.645 -12.641 1 79.44 132 LEU A CA 1
ATOM 1031 C C . LEU A 1 132 ? -7.035 -6.891 -12.602 1 79.44 132 LEU A C 1
ATOM 1033 O O . LEU A 1 132 ? -7.531 -7.602 -11.727 1 79.44 132 LEU A O 1
ATOM 1037 N N . ASP A 1 133 ? -7.676 -6.281 -13.516 1 77.56 133 ASP A N 1
ATOM 1038 C CA . ASP A 1 133 ? -9.117 -6.5 -13.625 1 77.56 133 ASP A CA 1
ATOM 1039 C C . ASP A 1 133 ? -9.438 -7.508 -14.719 1 77.56 133 ASP A C 1
ATOM 1041 O O . ASP A 1 133 ? -9.117 -7.281 -15.891 1 77.56 133 ASP A O 1
ATOM 1045 N N . GLY A 1 134 ? -9.953 -8.625 -14.266 1 78.31 134 GLY A N 1
ATOM 1046 C CA . GLY A 1 134 ? -10.57 -9.523 -15.227 1 78.31 134 GLY A CA 1
ATOM 1047 C C . GLY A 1 134 ? -12.016 -9.172 -15.523 1 78.31 134 GLY A C 1
ATOM 1048 O O . GLY A 1 134 ? -12.492 -8.102 -15.148 1 78.31 134 GLY A O 1
ATOM 1049 N N . PRO A 1 135 ? -12.672 -10.039 -16.234 1 78.62 135 PRO A N 1
ATOM 1050 C CA . PRO A 1 135 ? -14.07 -9.781 -16.594 1 78.62 135 PRO A CA 1
ATOM 1051 C C . PRO A 1 135 ? -14.992 -9.734 -15.375 1 78.62 135 PRO A C 1
ATOM 1053 O O . PRO A 1 135 ? -15.914 -8.914 -15.32 1 78.62 135 PRO A O 1
ATOM 1056 N N . GLU A 1 136 ? -14.68 -10.641 -14.367 1 82.06 136 GLU A N 1
ATOM 1057 C CA . GLU A 1 136 ? -15.602 -10.742 -13.242 1 82.06 136 GLU A CA 1
ATOM 1058 C C . GLU A 1 136 ? -14.898 -10.422 -11.93 1 82.06 136 GLU A C 1
ATOM 1060 O O . GLU A 1 136 ? -15.555 -10.102 -10.93 1 82.06 136 GLU A O 1
ATOM 1065 N N . GLN A 1 137 ? -13.617 -10.578 -12.016 1 83.69 137 GLN A N 1
ATOM 1066 C CA . GLN A 1 137 ? -12.875 -10.477 -10.766 1 83.69 137 GLN A CA 1
ATOM 1067 C C . GLN A 1 137 ? -11.703 -9.516 -10.898 1 83.69 137 GLN A C 1
ATOM 1069 O O . GLN A 1 137 ? -11.109 -9.391 -11.969 1 83.69 137 GLN A O 1
ATOM 1074 N N . ARG A 1 138 ? -11.469 -8.836 -9.82 1 82.69 138 ARG A N 1
ATOM 1075 C CA . ARG A 1 138 ? -10.227 -8.094 -9.656 1 82.69 138 ARG A CA 1
ATOM 1076 C C . ARG A 1 138 ? -9.195 -8.914 -8.891 1 82.69 138 ARG A C 1
ATOM 1078 O O . ARG A 1 138 ? -9.523 -9.547 -7.879 1 82.69 138 ARG A O 1
ATOM 1085 N N . TYR A 1 139 ? -8.055 -8.867 -9.453 1 84.25 139 TYR A N 1
ATOM 1086 C CA . TYR A 1 139 ? -7 -9.664 -8.836 1 84.25 139 TYR A CA 1
ATOM 1087 C C . TYR A 1 139 ? -5.898 -8.773 -8.281 1 84.25 139 TYR A C 1
ATOM 1089 O O . TYR A 1 139 ? -5.469 -7.82 -8.938 1 84.25 139 TYR A O 1
ATOM 1097 N N . PHE A 1 140 ? -5.527 -9.141 -7.059 1 83.25 140 PHE A N 1
ATOM 1098 C CA . PHE A 1 140 ? -4.371 -8.547 -6.402 1 83.25 140 PHE A CA 1
ATOM 1099 C C . PHE A 1 140 ? -3.24 -9.562 -6.273 1 83.25 140 PHE A C 1
ATOM 1101 O O . PHE A 1 140 ? -3.4 -10.602 -5.621 1 83.25 140 PHE A O 1
ATOM 1108 N N . LEU A 1 141 ? -2.145 -9.188 -6.934 1 87.38 141 LEU A N 1
ATOM 1109 C CA . LEU A 1 141 ? -1.034 -10.133 -6.965 1 87.38 141 LEU A CA 1
ATOM 1110 C C . LEU A 1 141 ? 0.269 -9.453 -6.555 1 87.38 141 LEU A C 1
ATOM 1112 O O . LEU A 1 141 ? 0.531 -8.312 -6.945 1 87.38 141 LEU A O 1
ATOM 1116 N N . GLY A 1 142 ? 1.055 -10.18 -5.75 1 86.94 142 GLY A N 1
ATOM 1117 C CA . GLY A 1 142 ? 2.35 -9.641 -5.367 1 86.94 142 GLY A CA 1
ATOM 1118 C C . GLY A 1 142 ? 3.295 -10.695 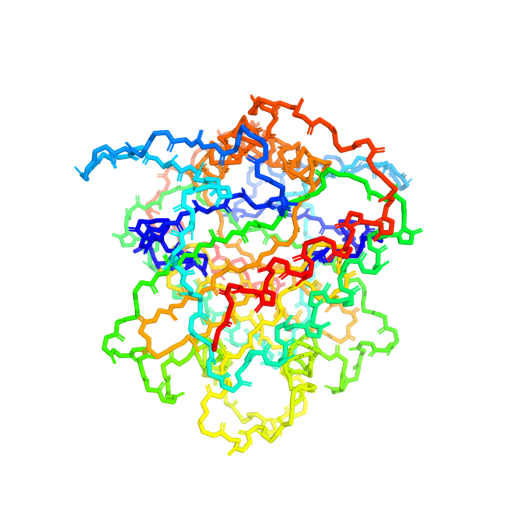-4.824 1 86.94 142 GLY A C 1
ATOM 1119 O O . GLY A 1 142 ? 2.865 -11.641 -4.148 1 86.94 142 GLY A O 1
ATOM 1120 N N . LEU A 1 143 ? 4.539 -10.531 -5.16 1 85.81 143 LEU A N 1
ATOM 1121 C CA . LEU A 1 143 ? 5.57 -11.391 -4.59 1 85.81 143 LEU A CA 1
ATOM 1122 C C . LEU A 1 143 ? 6.008 -10.875 -3.219 1 85.81 143 LEU A C 1
ATOM 1124 O O . LEU A 1 143 ? 6.281 -9.688 -3.057 1 85.81 143 LEU A O 1
ATOM 1128 N N . VAL A 1 144 ? 5.957 -11.758 -2.305 1 81.62 144 VAL A N 1
ATOM 1129 C CA . VAL A 1 144 ? 6.266 -11.336 -0.943 1 81.62 144 VAL A CA 1
ATOM 1130 C C . VAL A 1 144 ? 7.234 -12.328 -0.303 1 81.62 144 VAL A C 1
ATOM 1132 O O . VAL A 1 144 ? 7.023 -13.539 -0.372 1 81.62 144 VAL A O 1
ATOM 1135 N N . ASP A 1 145 ? 8.219 -11.859 0.242 1 77.12 145 ASP A N 1
ATOM 1136 C CA . ASP A 1 145 ? 9.117 -12.727 1.003 1 77.12 145 ASP A CA 1
ATOM 1137 C C . ASP A 1 145 ? 8.953 -12.492 2.504 1 77.12 145 ASP A C 1
ATOM 1139 O O . ASP A 1 145 ? 8.344 -11.508 2.926 1 77.12 145 ASP A O 1
ATOM 1143 N N . LEU A 1 146 ? 9.453 -13.445 3.256 1 73.19 146 LEU A N 1
ATOM 1144 C CA . LEU A 1 146 ? 9.32 -13.391 4.707 1 73.19 146 LEU A CA 1
ATOM 1145 C C . LEU A 1 146 ? 10.023 -12.164 5.27 1 73.19 146 LEU A C 1
ATOM 1147 O O . LEU A 1 146 ? 9.531 -11.539 6.215 1 73.19 146 LEU A O 1
ATOM 1151 N N . ALA A 1 147 ? 11.086 -11.828 4.684 1 74.75 147 ALA A N 1
ATOM 1152 C CA . ALA A 1 147 ? 11.836 -10.672 5.156 1 74.75 147 ALA A CA 1
ATOM 1153 C C . ALA A 1 147 ? 11.031 -9.383 4.961 1 74.75 147 ALA A C 1
ATOM 1155 O O . ALA A 1 147 ? 11.062 -8.492 5.812 1 74.75 147 ALA A O 1
ATOM 1156 N N . THR A 1 148 ? 10.352 -9.344 3.85 1 74.44 148 THR A N 1
ATOM 1157 C CA . THR A 1 148 ? 9.531 -8.18 3.559 1 74.44 148 THR A CA 1
ATOM 1158 C C . THR A 1 148 ? 8.398 -8.047 4.57 1 74.44 148 THR A C 1
ATOM 1160 O O . THR A 1 148 ? 8.141 -6.957 5.086 1 74.44 148 THR A O 1
ATOM 1163 N N . VAL A 1 149 ? 7.793 -9.125 4.871 1 76.38 149 VAL A N 1
ATOM 1164 C CA . VAL A 1 149 ? 6.684 -9.102 5.816 1 76.38 149 VAL A CA 1
ATOM 1165 C C . VAL A 1 149 ? 7.195 -8.734 7.207 1 76.38 149 VAL A C 1
ATOM 1167 O O . VAL A 1 149 ? 6.578 -7.93 7.91 1 76.38 149 VAL A O 1
ATOM 1170 N N . TYR A 1 150 ? 8.289 -9.336 7.531 1 77.88 150 TYR A N 1
ATOM 1171 C CA . TYR A 1 150 ? 8.891 -9.023 8.82 1 77.88 150 TYR A CA 1
ATOM 1172 C C . TYR A 1 150 ? 9.242 -7.543 8.914 1 77.88 150 TYR A C 1
ATOM 1174 O O . TYR A 1 150 ? 8.969 -6.895 9.93 1 77.88 150 TYR A O 1
ATOM 1182 N N . GLY A 1 151 ? 9.867 -7.047 7.934 1 79.31 151 GLY A N 1
ATOM 1183 C CA . GLY A 1 151 ? 10.219 -5.637 7.895 1 79.31 151 GLY A CA 1
ATOM 1184 C C . GLY A 1 151 ? 9.016 -4.719 8.008 1 79.31 151 GLY A C 1
ATOM 1185 O O . GLY A 1 151 ? 9.055 -3.723 8.734 1 79.31 151 GLY A O 1
ATOM 1186 N N . LEU A 1 152 ? 8.016 -5.023 7.281 1 78 152 LEU A N 1
ATOM 1187 C CA . LEU A 1 152 ? 6.797 -4.227 7.324 1 78 152 LEU A CA 1
ATOM 1188 C C . LEU A 1 152 ? 6.16 -4.281 8.711 1 78 152 LEU A C 1
ATOM 1190 O O . LEU A 1 152 ? 5.684 -3.266 9.219 1 78 152 LEU A O 1
ATOM 1194 N N . ARG A 1 153 ? 6.184 -5.449 9.273 1 78.75 153 ARG A N 1
ATOM 1195 C CA . ARG A 1 153 ? 5.656 -5.605 10.625 1 78.75 153 ARG A CA 1
ATOM 1196 C C . ARG A 1 153 ? 6.418 -4.73 11.617 1 78.75 153 ARG A C 1
ATOM 1198 O O . ARG A 1 153 ? 5.812 -4.055 12.445 1 78.75 153 ARG A O 1
ATOM 1205 N N . LYS A 1 154 ? 7.637 -4.773 11.508 1 81.75 154 LYS A N 1
ATOM 1206 C CA . LYS A 1 154 ? 8.477 -3.986 12.406 1 81.75 154 LYS A CA 1
ATOM 1207 C C . LYS A 1 154 ? 8.219 -2.492 12.227 1 81.75 154 LYS A C 1
ATOM 1209 O O . LYS A 1 154 ? 8.094 -1.756 13.203 1 81.75 154 LYS A O 1
ATOM 1214 N N . ARG A 1 155 ? 8.156 -2.08 11.07 1 76.62 155 ARG A N 1
ATOM 1215 C CA . ARG A 1 155 ? 7.883 -0.676 10.773 1 76.62 155 ARG A CA 1
ATOM 1216 C C . ARG A 1 155 ? 6.516 -0.258 11.305 1 76.62 155 ARG A C 1
ATOM 1218 O O . ARG A 1 155 ? 6.367 0.837 11.852 1 76.62 155 ARG A O 1
ATOM 1225 N N . LEU A 1 156 ? 5.598 -1.104 11.109 1 78.44 156 LEU A N 1
ATOM 1226 C CA . LEU A 1 156 ? 4.254 -0.811 11.594 1 78.44 156 LEU A CA 1
ATOM 1227 C C . LEU A 1 156 ? 4.219 -0.761 13.117 1 78.44 156 LEU A C 1
ATOM 1229 O O . LEU A 1 156 ? 3.492 0.046 13.695 1 78.44 156 LEU A O 1
ATOM 1233 N N . GLU A 1 157 ? 4.941 -1.641 13.688 1 81.06 157 GLU A N 1
ATOM 1234 C CA . GLU A 1 157 ? 5.059 -1.615 15.141 1 81.06 157 GLU A CA 1
ATOM 1235 C C . GLU A 1 157 ? 5.66 -0.297 15.625 1 81.06 157 GLU A C 1
ATOM 1237 O O . GLU A 1 157 ? 5.195 0.275 16.609 1 81.06 157 GLU A O 1
ATOM 1242 N N . TYR A 1 158 ? 6.59 0.157 14.93 1 76.31 158 TYR A N 1
ATOM 1243 C CA . TYR A 1 158 ? 7.191 1.444 15.258 1 76.31 158 TYR A CA 1
ATOM 1244 C C . TYR A 1 158 ? 6.184 2.576 15.094 1 76.31 158 TYR A C 1
ATOM 1246 O O . TYR A 1 158 ? 6.074 3.447 15.961 1 76.31 158 TYR A O 1
ATOM 1254 N N . LEU A 1 159 ? 5.523 2.553 14.008 1 75.44 159 LEU A N 1
ATOM 1255 C CA . LEU A 1 159 ? 4.508 3.57 13.766 1 75.44 159 LEU A CA 1
ATOM 1256 C C . LEU A 1 159 ? 3.438 3.543 14.852 1 75.44 159 LEU A C 1
ATOM 1258 O O . LEU A 1 159 ? 3.006 4.594 15.328 1 75.44 159 LEU A O 1
ATOM 1262 N N . TRP A 1 160 ? 3.072 2.355 15.188 1 76.69 160 TRP A N 1
ATOM 1263 C CA . TRP A 1 160 ? 2.084 2.178 16.25 1 76.69 160 TRP A CA 1
ATOM 1264 C C . TRP A 1 160 ? 2.568 2.797 17.562 1 76.69 160 TRP A C 1
ATOM 1266 O O . TRP A 1 160 ? 1.83 3.537 18.219 1 76.69 160 TRP A O 1
ATOM 1276 N N . LYS A 1 161 ? 3.738 2.521 17.891 1 77 161 LYS A N 1
ATOM 1277 C CA . LYS A 1 161 ? 4.316 3.055 19.125 1 77 161 LYS A CA 1
ATOM 1278 C C . LYS A 1 161 ? 4.453 4.574 19.047 1 77 161 LYS A C 1
ATOM 1280 O O . LYS A 1 161 ? 4.219 5.27 20.047 1 77 161 LYS A O 1
ATOM 1285 N N . ALA A 1 162 ? 4.875 5.016 17.906 1 71.31 162 ALA A N 1
ATOM 1286 C CA . ALA A 1 162 ? 5.055 6.453 17.719 1 71.31 162 ALA A CA 1
ATOM 1287 C C . ALA A 1 162 ? 3.727 7.191 17.859 1 71.31 162 ALA A C 1
ATOM 1289 O O . ALA A 1 162 ? 3.682 8.312 18.359 1 71.31 162 ALA A O 1
ATOM 1290 N N . LEU A 1 163 ? 2.66 6.598 17.391 1 72.62 163 LEU A N 1
ATOM 1291 C CA . LEU A 1 163 ? 1.349 7.238 17.391 1 72.62 163 LEU A CA 1
ATOM 1292 C C . LEU A 1 163 ? 0.671 7.094 18.75 1 72.62 163 LEU A C 1
ATOM 1294 O O . LEU A 1 163 ? -0.112 7.957 19.141 1 72.62 163 LEU A O 1
ATOM 1298 N N . ARG A 1 164 ? 0.801 5.887 19.359 1 68.75 164 ARG A N 1
ATOM 1299 C CA . ARG A 1 164 ? 0.136 5.578 20.625 1 68.75 164 ARG A CA 1
ATOM 1300 C C . ARG A 1 164 ? 0.742 6.375 21.781 1 68.75 164 ARG A C 1
ATOM 1302 O O . ARG A 1 164 ? 0.026 6.816 22.688 1 68.75 164 ARG A O 1
ATOM 1309 N N . TYR A 1 165 ? 2.025 6.223 21.938 1 58.03 165 TYR A N 1
ATOM 1310 C CA . TYR A 1 165 ? 2.631 6.723 23.172 1 58.03 165 TYR A CA 1
ATOM 1311 C C . TYR A 1 165 ? 2.84 8.227 23.094 1 58.03 165 TYR A C 1
ATOM 1313 O O . TYR A 1 165 ? 3.562 8.805 23.922 1 58.03 165 TYR A O 1
ATOM 1321 N N . PRO A 1 166 ? 2.58 8.773 21.922 1 54.19 166 PRO A N 1
ATOM 1322 C CA . PRO A 1 166 ? 3.102 10.109 22.234 1 54.19 166 PRO A CA 1
ATOM 1323 C C . PRO A 1 166 ? 2.525 10.688 23.516 1 54.19 166 PRO A C 1
ATOM 1325 O O . PRO A 1 166 ? 1.542 10.164 24.047 1 54.19 166 PRO A O 1
ATOM 1328 N N . ASN A 1 167 ? 2.639 11.719 23.859 1 50.5 167 ASN A N 1
ATOM 1329 C CA . ASN A 1 167 ? 1.995 12.438 24.953 1 50.5 167 ASN A CA 1
ATOM 1330 C C . ASN A 1 167 ? 0.482 12.5 24.781 1 50.5 167 ASN A C 1
ATOM 1332 O O . ASN A 1 167 ? -0.012 13.195 23.891 1 50.5 167 ASN A O 1
ATOM 1336 N N . ARG A 1 168 ? -0.187 11.391 24.812 1 50.31 168 ARG A N 1
ATOM 1337 C CA . ARG A 1 168 ? -1.602 11.125 24.562 1 50.31 168 ARG A CA 1
ATOM 1338 C C . ARG A 1 168 ? -2.457 12.328 24.953 1 50.31 168 ARG A C 1
ATOM 1340 O O . ARG A 1 168 ? -2.797 12.492 26.125 1 50.31 168 ARG A O 1
ATOM 1347 N N . ALA A 1 169 ? -2.18 13.414 24.406 1 50.78 169 ALA A N 1
ATOM 1348 C CA . ALA A 1 169 ? -3.281 14.359 24.578 1 50.78 169 ALA A CA 1
ATOM 1349 C C . ALA A 1 169 ? -4.449 14.008 23.656 1 50.78 169 ALA A C 1
ATOM 1351 O O . ALA A 1 169 ? -4.281 13.93 22.438 1 50.78 169 ALA A O 1
ATOM 1352 N N . PHE A 1 170 ? -5.277 13.055 24.094 1 57.31 170 PHE A N 1
ATOM 1353 C CA . PHE A 1 170 ? -6.559 12.867 23.422 1 57.31 170 PHE A CA 1
ATOM 1354 C C . PHE A 1 170 ? -7.266 14.195 23.219 1 57.31 170 PHE A C 1
ATOM 1356 O O . PHE A 1 170 ? -7.145 15.109 24.047 1 57.31 170 PHE A O 1
ATOM 1363 N N . SER A 1 171 ? -7.637 14.32 21.875 1 59.06 171 SER A N 1
ATOM 1364 C CA . SER A 1 171 ? -8.383 15.547 21.609 1 59.06 171 SER A CA 1
ATOM 1365 C C . SER A 1 171 ? -9.766 15.5 22.25 1 59.06 171 SER A C 1
ATOM 1367 O O . SER A 1 171 ? -10.461 14.492 22.156 1 59.06 171 SER A O 1
ATOM 1369 N N . THR A 1 172 ? -9.953 16.344 23.078 1 68.25 172 THR A N 1
ATOM 1370 C CA . THR A 1 172 ? -11.258 16.453 23.719 1 68.25 172 THR A CA 1
ATOM 1371 C C . THR A 1 172 ? -12.172 17.391 22.922 1 68.25 172 THR A C 1
ATOM 1373 O O . THR A 1 172 ? -13.242 17.781 23.406 1 68.25 172 THR A O 1
ATOM 1376 N N . VAL A 1 173 ? -11.734 17.5 21.734 1 77.56 173 VAL A N 1
ATOM 1377 C CA . VAL A 1 173 ? -12.539 18.406 20.922 1 77.56 173 VAL A CA 1
ATOM 1378 C C . VAL A 1 173 ? -13.555 17.609 20.109 1 77.56 173 VAL A C 1
ATOM 1380 O O . VAL A 1 173 ? -13.461 16.391 20 1 77.56 173 VAL A O 1
ATOM 1383 N N . SER A 1 174 ? -14.539 18.328 19.609 1 86.88 174 SER A N 1
ATOM 1384 C CA . SER A 1 174 ? -15.531 17.688 18.75 1 86.88 174 SER A CA 1
ATOM 1385 C C . SER A 1 174 ? -14.914 17.219 17.438 1 86.88 174 SER A C 1
ATOM 1387 O O . SER A 1 174 ? -13.922 17.797 16.984 1 86.88 174 SER A O 1
ATOM 1389 N N . PRO A 1 175 ? -15.523 16.266 16.906 1 88.19 175 PRO A N 1
ATOM 1390 C CA . PRO A 1 175 ? -15.031 15.789 15.617 1 88.19 175 PRO A CA 1
ATOM 1391 C C . PRO A 1 175 ? -14.984 16.875 14.555 1 88.19 175 PRO A C 1
ATOM 1393 O O . PRO A 1 175 ? -14.07 16.906 13.727 1 88.19 175 PRO A O 1
ATOM 1396 N N . ALA A 1 176 ? -15.969 17.719 14.602 1 91.75 176 ALA A N 1
ATOM 1397 C CA . ALA A 1 176 ? -16.016 18.812 13.633 1 91.75 176 ALA A CA 1
ATOM 1398 C C . ALA A 1 176 ? -14.82 19.734 13.797 1 91.75 176 ALA A C 1
ATOM 1400 O O . ALA A 1 176 ? -14.18 20.125 12.812 1 91.75 176 ALA A O 1
ATOM 1401 N N . LEU A 1 177 ? -14.562 20.109 14.984 1 90.75 177 LEU A N 1
ATOM 1402 C CA . LEU A 1 177 ? -13.43 21 15.266 1 90.75 177 LEU A CA 1
ATOM 1403 C C . LEU A 1 177 ? -12.109 20.312 14.945 1 90.75 177 LEU A C 1
ATOM 1405 O O . LEU A 1 177 ? -11.188 20.938 14.422 1 90.75 177 LEU A O 1
ATOM 1409 N N . TYR A 1 178 ? -12.07 19.109 15.227 1 88.19 178 TYR A N 1
ATOM 1410 C CA . TYR A 1 178 ? -10.859 18.344 14.945 1 88.19 178 TYR A CA 1
ATOM 1411 C C . TYR A 1 178 ? -10.555 18.328 13.453 1 88.19 178 TYR A C 1
ATOM 1413 O O . TYR A 1 178 ? -9.422 18.578 13.047 1 88.19 178 TYR A O 1
ATOM 1421 N N . ALA A 1 179 ? -11.562 18.031 12.734 1 90.31 179 ALA A N 1
ATOM 1422 C CA . ALA A 1 179 ? -11.43 18 11.281 1 90.31 179 ALA A CA 1
ATOM 1423 C C . ALA A 1 179 ? -10.977 19.359 10.742 1 90.31 179 ALA A C 1
ATOM 1425 O O . ALA A 1 179 ? -10.07 19.422 9.914 1 90.31 179 ALA A O 1
ATOM 1426 N N . ARG A 1 180 ? -11.594 20.359 11.219 1 92.12 180 ARG A N 1
ATOM 1427 C CA . ARG A 1 180 ? -11.281 21.703 10.766 1 92.12 180 ARG A CA 1
ATOM 1428 C C . ARG A 1 180 ? -9.852 22.094 11.109 1 92.12 180 ARG A C 1
ATOM 1430 O O . ARG A 1 180 ? -9.156 22.703 10.297 1 92.12 180 ARG A O 1
ATOM 1437 N N . ARG A 1 181 ? -9.414 21.766 12.227 1 90.19 181 ARG A N 1
ATOM 1438 C CA . ARG A 1 181 ? -8.062 22.094 12.672 1 90.19 181 ARG A CA 1
ATOM 1439 C C . ARG A 1 181 ? -7.012 21.453 11.773 1 90.19 181 ARG A C 1
ATOM 1441 O O . ARG A 1 181 ? -5.992 22.062 11.461 1 90.19 181 ARG A O 1
ATOM 1448 N N . LEU A 1 182 ? -7.223 20.297 11.43 1 90.56 182 LEU A N 1
ATOM 1449 C CA . LEU A 1 182 ? -6.277 19.609 10.562 1 90.56 182 LEU A CA 1
ATOM 1450 C C . LEU A 1 182 ? -6.258 20.234 9.164 1 90.56 182 LEU A C 1
ATOM 1452 O O . LEU A 1 182 ? -5.191 20.406 8.578 1 90.56 182 LEU A O 1
ATOM 1456 N N . CYS A 1 183 ? -7.41 20.562 8.656 1 93.75 183 CYS A N 1
ATOM 1457 C CA . CYS A 1 183 ? -7.488 21.219 7.359 1 93.75 183 CYS A CA 1
ATOM 1458 C C . CYS A 1 183 ? -6.789 22.562 7.391 1 93.75 183 CYS A C 1
ATOM 1460 O O . CYS A 1 183 ? -6.074 22.922 6.453 1 93.75 183 CYS A O 1
ATOM 1462 N N . GLN A 1 184 ? -6.98 23.25 8.43 1 94.25 184 GLN A N 1
ATOM 1463 C CA . GLN A 1 184 ? -6.34 24.547 8.586 1 94.25 184 GLN A CA 1
ATOM 1464 C C . GLN A 1 184 ? -4.82 24.406 8.648 1 94.25 184 GLN A C 1
ATOM 1466 O O . GLN A 1 184 ? -4.094 25.25 8.109 1 94.25 184 GLN A O 1
ATOM 1471 N N . TRP A 1 185 ? -4.41 23.422 9.32 1 93.19 185 TRP A N 1
ATOM 1472 C CA . TRP A 1 185 ? -2.971 23.188 9.398 1 93.19 185 TRP A CA 1
ATOM 1473 C C . TRP A 1 185 ? -2.381 22.953 8.016 1 93.19 185 TRP A C 1
ATOM 1475 O O . TRP A 1 185 ? -1.337 23.516 7.676 1 93.19 185 TRP A O 1
ATOM 1485 N N . VAL A 1 186 ? -2.996 22.125 7.242 1 94.75 186 VAL A N 1
ATOM 1486 C CA . VAL A 1 186 ? -2.508 21.844 5.898 1 94.75 186 VAL A 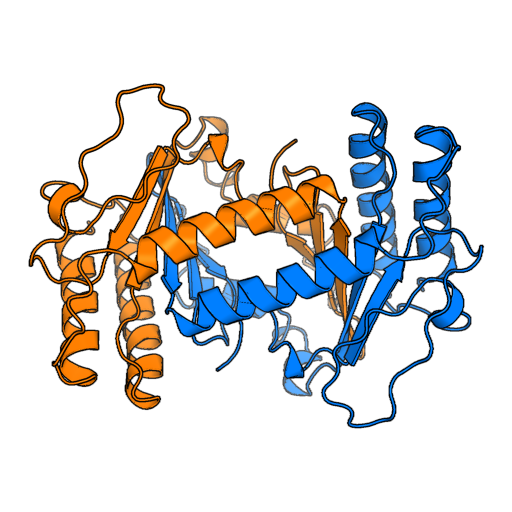CA 1
ATOM 1487 C C . VAL A 1 186 ? -2.51 23.109 5.059 1 94.75 186 VAL A C 1
ATOM 1489 O O . VAL A 1 186 ? -1.568 23.375 4.305 1 94.75 186 VAL A O 1
ATOM 1492 N N . GLU A 1 187 ? -3.564 23.828 5.195 1 95.44 187 GLU A N 1
ATOM 1493 C CA . GLU A 1 187 ? -3.658 25.078 4.465 1 95.44 187 GLU A CA 1
ATOM 1494 C C . GLU A 1 187 ? -2.521 26.031 4.844 1 95.44 187 GLU A C 1
ATOM 1496 O O . GLU A 1 187 ? -1.933 26.672 3.977 1 95.44 187 GLU A O 1
ATOM 1501 N N . ALA A 1 188 ? -2.193 26.094 6.062 1 94.56 188 ALA A N 1
ATOM 1502 C CA . ALA A 1 188 ? -1.178 27 6.578 1 94.56 188 ALA A CA 1
ATOM 1503 C C . ALA A 1 188 ? 0.224 26.547 6.191 1 94.56 188 ALA A C 1
ATOM 1505 O O . ALA A 1 188 ? 1.15 27.344 6.098 1 94.56 188 ALA A O 1
ATOM 1506 N N . HIS A 1 189 ? 0.348 25.25 5.906 1 94.94 189 HIS A N 1
ATOM 1507 C CA . HIS A 1 189 ? 1.697 24.719 5.723 1 94.94 189 HIS A CA 1
ATOM 1508 C C . HIS A 1 189 ? 1.899 24.219 4.301 1 94.94 189 HIS A C 1
ATOM 1510 O O . HIS A 1 189 ? 2.785 23.391 4.051 1 94.94 189 HIS A O 1
ATOM 1516 N N . THR A 1 190 ? 1.098 24.594 3.41 1 94.31 190 THR A N 1
ATOM 1517 C CA . THR A 1 190 ? 1.284 24.266 2.002 1 94.31 190 THR A CA 1
ATOM 1518 C C . THR A 1 190 ? 1.338 25.547 1.154 1 94.31 190 THR A C 1
ATOM 1520 O O . THR A 1 190 ? 0.744 26.562 1.514 1 94.31 190 THR A O 1
ATOM 1523 N N . GLU A 1 191 ? 2.08 25.531 0.044 1 93.44 191 GLU A N 1
ATOM 1524 C CA . GLU A 1 191 ? 2.164 26.625 -0.929 1 93.44 191 GLU A CA 1
ATOM 1525 C C . GLU A 1 191 ? 2.201 26.078 -2.355 1 93.44 191 GLU A C 1
ATOM 1527 O O . GLU A 1 191 ? 2.586 24.922 -2.58 1 93.44 191 GLU A O 1
ATOM 1532 N N . MET B 1 1 ? -16.547 3.146 4.492 1 19.81 1 MET B N 1
ATOM 1533 C CA . MET B 1 1 ? -15.18 3.199 4.992 1 19.81 1 MET B CA 1
ATOM 1534 C C . MET B 1 1 ? -14.234 2.439 4.066 1 19.81 1 MET B C 1
ATOM 1536 O O . MET B 1 1 ? -14.008 1.242 4.254 1 19.81 1 MET B O 1
ATOM 1540 N N . GLN B 1 2 ? -14.086 2.922 2.83 1 24.61 2 GLN B N 1
ATOM 1541 C CA . GLN B 1 2 ? -13.727 2.238 1.595 1 24.61 2 GLN B CA 1
ATOM 1542 C C . GLN B 1 2 ? -12.211 2.256 1.381 1 24.61 2 GLN B C 1
ATOM 1544 O O . GLN B 1 2 ? -11.586 3.314 1.435 1 24.61 2 GLN B O 1
ATOM 1549 N N . SER B 1 3 ? -11.406 1.344 1.81 1 27.92 3 SER B N 1
ATOM 1550 C CA . SER B 1 3 ? -9.984 1.067 2.01 1 27.92 3 SER B CA 1
ATOM 1551 C C . SER B 1 3 ? -9.18 1.384 0.756 1 27.92 3 SER B C 1
ATOM 1553 O O . SER B 1 3 ? -9.695 1.304 -0.36 1 27.92 3 SER B O 1
ATOM 1555 N N . VAL B 1 4 ? -8.547 2.35 0.678 1 34.91 4 VAL B N 1
ATOM 1556 C CA . VAL B 1 4 ? -7.633 2.461 -0.455 1 34.91 4 VAL B CA 1
ATOM 1557 C C . VAL B 1 4 ? -7.305 1.071 -0.994 1 34.91 4 VAL B C 1
ATOM 1559 O O . VAL B 1 4 ? -7.18 0.882 -2.207 1 34.91 4 VAL B O 1
ATOM 1562 N N . PHE B 1 5 ? -6.773 0.229 -0.115 1 38.38 5 PHE B N 1
ATOM 1563 C CA . PHE B 1 5 ? -6.797 -1.224 -0.241 1 38.38 5 PHE B CA 1
ATOM 1564 C C . PHE B 1 5 ? -8.203 -1.762 -0.009 1 38.38 5 PHE B C 1
ATOM 1566 O O . PHE B 1 5 ? -8.969 -1.201 0.781 1 38.38 5 PHE B O 1
ATOM 1573 N N . TYR B 1 6 ? -8.82 -2.277 -1.061 1 43.47 6 TYR B N 1
ATOM 1574 C CA . TYR B 1 6 ? -10.18 -2.803 -1.063 1 43.47 6 TYR B CA 1
ATOM 1575 C C . TYR B 1 6 ? -10.539 -3.406 0.291 1 43.47 6 TYR B C 1
ATOM 1577 O O . TYR B 1 6 ? -9.68 -3.998 0.957 1 43.47 6 TYR B O 1
ATOM 1585 N N . PRO B 1 7 ? -11.523 -2.762 0.86 1 46.81 7 PRO B N 1
ATOM 1586 C CA . PRO B 1 7 ? -12 -3.342 2.119 1 46.81 7 PRO B CA 1
ATOM 1587 C C . PRO B 1 7 ? -11.789 -4.852 2.189 1 46.81 7 PRO B C 1
ATOM 1589 O O . PRO B 1 7 ? -12.117 -5.57 1.243 1 46.81 7 PRO B O 1
ATOM 1592 N N . ALA B 1 8 ? -10.766 -5.176 3.127 1 52.5 8 ALA B N 1
ATOM 1593 C CA . ALA B 1 8 ? -10.508 -6.59 3.373 1 52.5 8 ALA B CA 1
ATOM 1594 C C . ALA B 1 8 ? -11.797 -7.406 3.279 1 52.5 8 ALA B C 1
ATOM 1596 O O . ALA B 1 8 ? -11.773 -8.578 2.889 1 52.5 8 ALA B O 1
ATOM 1597 N N . GLY B 1 9 ? -12.812 -6.68 3.564 1 54.97 9 GLY B N 1
ATOM 1598 C CA . GLY B 1 9 ? -14.062 -7.414 3.613 1 54.97 9 GLY B CA 1
ATOM 1599 C C . GLY B 1 9 ? -14.555 -7.844 2.246 1 54.97 9 GLY B C 1
ATOM 1600 O O . GLY B 1 9 ? -15.43 -8.711 2.139 1 54.97 9 GLY B O 1
ATOM 1601 N N . LEU B 1 10 ? -13.836 -7.328 1.227 1 62.38 10 LEU B N 1
ATOM 1602 C CA . LEU B 1 10 ? -14.367 -7.668 -0.088 1 62.38 10 LEU B CA 1
ATOM 1603 C C . LEU B 1 10 ? -13.477 -8.688 -0.787 1 62.38 10 LEU B C 1
ATOM 1605 O O . LEU B 1 10 ? -13.781 -9.133 -1.895 1 62.38 10 LEU B O 1
ATOM 1609 N N . ILE B 1 11 ? -12.484 -8.945 -0.058 1 70 11 ILE B N 1
ATOM 1610 C CA . ILE B 1 11 ? -11.609 -9.953 -0.652 1 70 11 ILE B CA 1
ATOM 1611 C C . ILE B 1 11 ? -12.258 -11.328 -0.536 1 70 11 ILE B C 1
ATOM 1613 O O . ILE B 1 11 ? -12.633 -11.758 0.558 1 70 11 ILE B O 1
ATOM 1617 N N . ALA B 1 12 ? -12.438 -11.984 -1.585 1 67.69 12 ALA B N 1
ATOM 1618 C CA . ALA B 1 12 ? -13.102 -13.289 -1.642 1 67.69 12 ALA B CA 1
ATOM 1619 C C . ALA B 1 12 ? -12.172 -14.398 -1.174 1 67.69 12 ALA B C 1
ATOM 1621 O O . ALA B 1 12 ? -12.57 -15.266 -0.391 1 67.69 12 ALA B O 1
ATOM 1622 N N . GLU B 1 13 ? -10.992 -14.43 -1.713 1 77.06 13 GLU B N 1
ATOM 1623 C CA . GLU B 1 13 ? -10.023 -15.477 -1.387 1 77.06 13 GLU B CA 1
ATOM 1624 C C . GLU B 1 13 ? -8.602 -14.93 -1.376 1 77.06 13 GLU B C 1
ATOM 1626 O O . GLU B 1 13 ? -8.289 -13.969 -2.082 1 77.06 13 GLU B O 1
ATOM 1631 N N . ARG B 1 14 ? -7.812 -15.586 -0.574 1 79.06 14 ARG B N 1
ATOM 1632 C CA . ARG B 1 14 ? -6.387 -15.273 -0.49 1 79.06 14 ARG B CA 1
ATOM 1633 C C . ARG B 1 14 ? -5.543 -16.531 -0.64 1 79.06 14 ARG B C 1
ATOM 1635 O O . ARG B 1 14 ? -5.887 -17.594 -0.095 1 79.06 14 ARG B O 1
ATOM 1642 N N . TYR B 1 15 ? -4.551 -16.422 -1.401 1 81.25 15 TYR B N 1
ATOM 1643 C CA . TYR B 1 15 ? -3.664 -17.562 -1.621 1 81.25 15 TYR B CA 1
ATOM 1644 C C . TYR B 1 15 ? -2.209 -17.172 -1.381 1 81.25 15 TYR B C 1
ATOM 1646 O O . TYR B 1 15 ? -1.787 -16.062 -1.733 1 81.25 15 TYR B O 1
ATOM 1654 N N . ASP B 1 16 ? -1.561 -18.062 -0.806 1 83.62 16 ASP B N 1
ATOM 1655 C CA . ASP B 1 16 ? -0.102 -18.047 -0.736 1 83.62 16 ASP B CA 1
ATOM 1656 C C . ASP B 1 16 ? 0.508 -19.141 -1.595 1 83.62 16 ASP B C 1
ATOM 1658 O O . ASP B 1 16 ? 0.476 -20.328 -1.22 1 83.62 16 ASP B O 1
ATOM 1662 N N . ILE B 1 17 ? 1.175 -18.766 -2.686 1 85.94 17 ILE B N 1
ATOM 1663 C CA . ILE B 1 17 ? 1.603 -19.734 -3.686 1 85.94 17 ILE B CA 1
ATOM 1664 C C . ILE B 1 17 ? 3.129 -19.797 -3.732 1 85.94 17 ILE B C 1
ATOM 1666 O O . ILE B 1 17 ? 3.791 -18.75 -3.816 1 85.94 17 ILE B O 1
ATOM 1670 N N . LYS B 1 18 ? 3.654 -20.922 -3.664 1 80.06 18 LYS B N 1
ATOM 1671 C CA . LYS B 1 18 ? 5.098 -21.094 -3.82 1 80.06 18 LYS B CA 1
ATOM 1672 C C . LYS B 1 18 ? 5.422 -21.922 -5.051 1 80.06 18 LYS B C 1
ATOM 1674 O O . LYS B 1 18 ? 6.582 -22.031 -5.453 1 80.06 18 LYS B O 1
ATOM 1679 N N . GLY B 1 19 ? 4.434 -22.344 -5.719 1 78.81 19 GLY B N 1
ATOM 1680 C CA . GLY B 1 19 ? 4.621 -23.125 -6.93 1 78.81 19 GLY B CA 1
ATOM 1681 C C . GLY B 1 19 ? 5.027 -24.562 -6.652 1 78.81 19 GLY B C 1
ATOM 1682 O O . GLY B 1 19 ? 5.637 -25.219 -7.504 1 78.81 19 GLY B O 1
ATOM 1683 N N . CYS B 1 20 ? 4.992 -24.922 -5.41 1 75.56 20 CYS B N 1
ATOM 1684 C CA . CYS B 1 20 ? 5.289 -26.297 -5.047 1 75.56 20 CYS B CA 1
ATOM 1685 C C . CYS B 1 20 ? 4.109 -26.938 -4.316 1 75.56 20 CYS B C 1
ATOM 1687 O O . CYS B 1 20 ? 3.359 -26.25 -3.625 1 75.56 20 CYS B O 1
ATOM 1689 N N . GLU B 1 21 ? 3.871 -28.125 -4.621 1 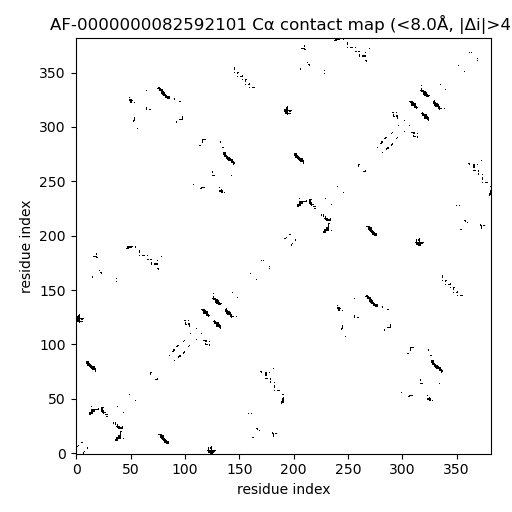65.25 21 GLU B N 1
ATOM 1690 C CA . GLU B 1 21 ? 2.658 -28.781 -4.137 1 65.25 21 GLU B CA 1
ATOM 1691 C C . GLU B 1 21 ? 2.922 -29.531 -2.84 1 65.25 21 GLU B C 1
ATOM 1693 O O . GLU B 1 21 ? 1.99 -29.828 -2.086 1 65.25 21 GLU B O 1
ATOM 1698 N N . VAL B 1 22 ? 4.02 -29.562 -2.496 1 64.38 22 VAL B N 1
ATOM 1699 C CA . VAL B 1 22 ? 4.25 -30.453 -1.366 1 64.38 22 VAL B CA 1
ATOM 1700 C C . VAL B 1 22 ? 3.699 -29.828 -0.089 1 64.38 22 VAL B C 1
ATOM 1702 O O . VAL B 1 22 ? 4.191 -28.797 0.365 1 64.38 22 VAL B O 1
ATOM 1705 N N . SER B 1 23 ? 2.629 -30.438 0.498 1 65.5 23 SER B N 1
ATOM 1706 C CA . SER B 1 23 ? 2.025 -30.125 1.792 1 65.5 23 SER B CA 1
ATOM 1707 C C . SER B 1 23 ? 1.52 -28.688 1.845 1 65.5 23 SER B C 1
ATOM 1709 O O . SER B 1 23 ? 1.646 -28.016 2.871 1 65.5 23 SER B O 1
ATOM 1711 N N . ARG B 1 24 ? 1.036 -28.234 0.77 1 79.12 24 ARG B N 1
ATOM 1712 C CA . ARG B 1 24 ? 0.598 -26.844 0.744 1 79.12 24 ARG B CA 1
ATOM 1713 C C . ARG B 1 24 ? -0.915 -26.75 0.58 1 79.12 24 ARG B C 1
ATOM 1715 O O . ARG B 1 24 ? -1.404 -26.172 -0.394 1 79.12 24 ARG B O 1
ATOM 1722 N N . TRP B 1 25 ? -1.637 -27.5 1.544 1 80.94 25 TRP B N 1
ATOM 1723 C CA . TRP B 1 25 ? -3.094 -27.469 1.605 1 80.94 25 TRP B CA 1
ATOM 1724 C C . TRP B 1 25 ? -3.566 -26.922 2.949 1 80.94 25 TRP B C 1
ATOM 1726 O O . TRP B 1 25 ? -2.99 -27.234 3.992 1 80.94 25 TRP B O 1
ATOM 1736 N N . VAL B 1 26 ? -4.512 -26.094 2.941 1 79.19 26 VAL B N 1
ATOM 1737 C CA . VAL B 1 26 ? -5.168 -25.578 4.137 1 79.19 26 VAL B CA 1
ATOM 1738 C C . VAL B 1 26 ? -6.664 -25.875 4.074 1 79.19 26 VAL B C 1
ATOM 1740 O O . VAL B 1 26 ? -7.301 -25.672 3.037 1 79.19 26 VAL B O 1
ATOM 1743 N N . GLU B 1 27 ? -7.152 -26.375 5.156 1 80.56 27 GLU B N 1
ATOM 1744 C CA . GLU B 1 27 ? -8.594 -26.609 5.215 1 80.56 27 GLU B CA 1
ATOM 1745 C C . GLU B 1 27 ? -9.367 -25.297 5.168 1 80.56 27 GLU B C 1
ATOM 1747 O O . GLU B 1 27 ? -9.164 -24.422 6.012 1 80.56 27 GLU B O 1
ATOM 1752 N N . PRO B 1 28 ? -10.141 -25.172 4.137 1 76.88 28 PRO B N 1
ATOM 1753 C CA . PRO B 1 28 ? -10.891 -23.922 4.027 1 76.88 28 PRO B CA 1
ATOM 1754 C C . PRO B 1 28 ? -11.859 -23.703 5.184 1 76.88 28 PRO B C 1
ATOM 1756 O O . PRO B 1 28 ? -12.359 -24.672 5.762 1 76.88 28 PRO B O 1
ATOM 1759 N N . ALA B 1 29 ? -11.984 -22.438 5.473 1 72.62 29 ALA B N 1
ATOM 1760 C CA . ALA B 1 29 ? -12.945 -22.109 6.523 1 72.62 29 ALA B CA 1
ATOM 1761 C C . ALA B 1 29 ? -14.383 -22.219 6.008 1 72.62 29 ALA B C 1
ATOM 1763 O O . ALA B 1 29 ? -14.625 -22.062 4.809 1 72.62 29 ALA B O 1
ATOM 1764 N N . PRO B 1 30 ? -15.211 -22.594 6.996 1 72.94 30 PRO B N 1
ATOM 1765 C CA . PRO B 1 30 ? -16.625 -22.609 6.594 1 72.94 30 PRO B CA 1
ATOM 1766 C C . PRO B 1 30 ? -17.094 -21.266 6.047 1 72.94 30 PRO B C 1
ATOM 1768 O O . PRO B 1 30 ? -16.516 -20.219 6.379 1 72.94 30 PRO B O 1
ATOM 1771 N N . GLU B 1 31 ? -18.016 -21.359 5.152 1 65.94 31 GLU B N 1
ATOM 1772 C CA . GLU B 1 31 ? -18.594 -20.156 4.57 1 65.94 31 GLU B CA 1
ATOM 1773 C C . GLU B 1 31 ? -19.109 -19.203 5.652 1 65.94 31 GLU B C 1
ATOM 1775 O O . GLU B 1 31 ? -19.766 -19.641 6.602 1 65.94 31 GLU B O 1
ATOM 1780 N N . GLY B 1 32 ? -18.734 -18.016 5.555 1 61.12 32 GLY B N 1
ATOM 1781 C CA . GLY B 1 32 ? -19.203 -17.047 6.52 1 61.12 32 GLY B CA 1
ATOM 1782 C C . GLY B 1 32 ? -18.219 -16.812 7.66 1 61.12 32 GLY B C 1
ATOM 1783 O O . GLY B 1 32 ? -18.438 -15.938 8.5 1 61.12 32 GLY B O 1
ATOM 1784 N N . SER B 1 33 ? -17.328 -17.703 7.793 1 64.94 33 SER B N 1
ATOM 1785 C CA . SER B 1 33 ? -16.344 -17.547 8.859 1 64.94 33 SER B CA 1
ATOM 1786 C C . SER B 1 33 ? -15.594 -16.234 8.734 1 64.94 33 SER B C 1
ATOM 1788 O O . SER B 1 33 ? -15.266 -15.797 7.629 1 64.94 33 SER B O 1
ATOM 1790 N N . PRO B 1 34 ? -15.562 -15.562 9.82 1 61.75 34 PRO B N 1
ATOM 1791 C CA . PRO B 1 34 ? -14.844 -14.289 9.797 1 61.75 34 PRO B CA 1
ATOM 1792 C C . PRO B 1 34 ? -13.336 -14.469 9.648 1 61.75 34 PRO B C 1
ATOM 1794 O O . PRO B 1 34 ? -12.609 -13.484 9.469 1 61.75 34 PRO B O 1
ATOM 1797 N N . LEU B 1 35 ? -12.945 -15.742 9.688 1 63.38 35 LEU B N 1
ATOM 1798 C CA . LEU B 1 35 ? -11.516 -16.016 9.656 1 63.38 35 LEU B CA 1
ATOM 1799 C C . LEU B 1 35 ? -10.93 -15.719 8.281 1 63.38 35 LEU B C 1
ATOM 1801 O O . LEU B 1 35 ? -11.508 -16.094 7.262 1 63.38 35 LEU B O 1
ATOM 1805 N N . VAL B 1 36 ? -9.984 -14.867 8.281 1 67.69 36 VAL B N 1
ATOM 1806 C CA . VAL B 1 36 ? -9.234 -14.625 7.051 1 67.69 36 VAL B CA 1
ATOM 1807 C C . VAL B 1 36 ? -8.211 -15.734 6.84 1 67.69 36 VAL B C 1
ATOM 1809 O O . VAL B 1 36 ? -7.258 -15.859 7.613 1 67.69 36 VAL B O 1
ATOM 1812 N N . LEU B 1 37 ? -8.609 -16.672 5.93 1 76.06 37 LEU B N 1
ATOM 1813 C CA . LEU B 1 37 ? -7.707 -17.781 5.645 1 76.06 37 LEU B CA 1
ATOM 1814 C C . LEU B 1 37 ? -6.875 -17.5 4.398 1 76.06 37 LEU B C 1
ATOM 1816 O O . LEU B 1 37 ? -7.375 -16.922 3.434 1 76.06 37 LEU B O 1
ATOM 1820 N N . VAL B 1 38 ? -5.641 -17.812 4.559 1 81.31 38 VAL B N 1
ATOM 1821 C CA . VAL B 1 38 ? -4.766 -17.797 3.393 1 81.31 38 VAL B CA 1
ATOM 1822 C C . VAL B 1 38 ? -4.566 -19.219 2.873 1 81.31 38 VAL B C 1
ATOM 1824 O O . VAL B 1 38 ? -3.883 -20.031 3.506 1 81.31 38 VAL B O 1
ATOM 1827 N N . LEU B 1 39 ? -5.188 -19.484 1.781 1 85.06 39 LEU B N 1
ATOM 1828 C CA . LEU B 1 39 ? -5.117 -20.797 1.156 1 85.06 39 LEU B CA 1
ATOM 1829 C C . LEU B 1 39 ? -3.779 -21 0.45 1 85.06 39 LEU B C 1
ATOM 1831 O O . LEU B 1 39 ? -2.984 -20.062 0.347 1 85.06 39 LEU B O 1
ATOM 1835 N N . LYS B 1 40 ? -3.594 -22.25 0.085 1 87.81 40 LYS B N 1
ATOM 1836 C CA . LYS B 1 40 ? -2.266 -22.516 -0.456 1 87.81 40 LYS B CA 1
ATOM 1837 C C . LYS B 1 40 ? -2.357 -23.109 -1.86 1 87.81 40 LYS B C 1
ATOM 1839 O O . LYS B 1 40 ? -3.385 -22.984 -2.527 1 87.81 40 LYS B O 1
ATOM 1844 N N . ASP B 1 41 ? -1.216 -23.641 -2.363 1 88.62 41 ASP B N 1
ATOM 1845 C CA . ASP B 1 41 ? -1.081 -24.094 -3.744 1 88.62 41 ASP B CA 1
ATOM 1846 C C . ASP B 1 41 ? -2.148 -25.125 -4.094 1 88.62 41 ASP B C 1
ATOM 1848 O O . ASP B 1 41 ? -2.84 -25 -5.105 1 88.62 41 ASP B O 1
ATOM 1852 N N . LEU B 1 42 ? -2.316 -26.047 -3.217 1 87.44 42 LEU B N 1
ATOM 1853 C CA . LEU B 1 42 ? -3.213 -27.172 -3.506 1 87.44 42 LEU B CA 1
ATOM 1854 C C . LEU B 1 42 ? -4.672 -26.719 -3.451 1 87.44 42 LEU B C 1
ATOM 1856 O O . LEU B 1 42 ? -5.531 -27.328 -4.094 1 87.44 42 LEU B O 1
ATOM 1860 N N . ASN B 1 43 ? -4.957 -25.703 -2.725 1 89.5 43 ASN B N 1
ATOM 1861 C CA . ASN B 1 43 ? -6.316 -25.172 -2.662 1 89.5 43 ASN B CA 1
ATOM 1862 C C . ASN B 1 43 ? -6.715 -24.5 -3.977 1 89.5 43 ASN B C 1
ATOM 1864 O O . ASN B 1 43 ? -7.902 -24.297 -4.238 1 89.5 43 ASN B O 1
ATOM 1868 N N . PHE B 1 44 ? -5.781 -24.141 -4.75 1 90.62 44 PHE B N 1
ATOM 1869 C CA . PHE B 1 44 ? -6.051 -23.422 -5.992 1 90.62 44 PHE B CA 1
ATOM 1870 C C . PHE B 1 44 ? -6.137 -24.391 -7.168 1 90.62 44 PHE B C 1
ATOM 1872 O O . PHE B 1 44 ? -6.375 -23.984 -8.305 1 90.62 44 PHE B O 1
ATOM 1879 N N . GLN B 1 45 ? -6.004 -25.609 -6.941 1 88.12 45 GLN B N 1
ATOM 1880 C CA . GLN B 1 45 ? -6.035 -26.609 -8.008 1 88.12 45 GLN B CA 1
ATOM 1881 C C . GLN B 1 45 ? -7.371 -26.578 -8.75 1 88.12 45 GLN B C 1
ATOM 1883 O O . GLN B 1 45 ? -8.43 -26.516 -8.125 1 88.12 45 GLN B O 1
ATOM 1888 N N . GLY B 1 46 ? -7.324 -26.578 -10.078 1 89 46 GLY B N 1
ATOM 1889 C CA . GLY B 1 46 ? -8.516 -26.578 -10.898 1 89 46 GLY B CA 1
ATOM 1890 C C . GLY B 1 46 ? -9.055 -25.172 -11.164 1 89 46 GLY B C 1
ATOM 1891 O O . GLY B 1 46 ? -10.023 -25.016 -11.914 1 89 46 GLY B O 1
ATOM 1892 N N . LYS B 1 47 ? -8.539 -24.25 -10.508 1 91.12 47 LYS B N 1
ATOM 1893 C CA . LYS B 1 47 ? -8.961 -22.859 -10.711 1 91.12 47 LYS B CA 1
ATOM 1894 C C . LYS B 1 47 ? -8.016 -22.125 -11.664 1 91.12 47 LYS B C 1
ATOM 1896 O O . LYS B 1 47 ? -6.883 -22.578 -11.883 1 91.12 47 LYS B O 1
ATOM 1901 N N . THR B 1 48 ? -8.539 -21.062 -12.219 1 93.44 48 THR B N 1
ATOM 1902 C CA . THR B 1 48 ? -7.723 -20.266 -13.117 1 93.44 48 THR B CA 1
ATOM 1903 C C . THR B 1 48 ? -7.992 -18.781 -12.906 1 93.44 48 THR B C 1
ATOM 1905 O O . THR B 1 48 ? -9.102 -18.391 -12.531 1 93.44 48 THR B O 1
ATOM 1908 N N . ILE B 1 49 ? -7.012 -17.984 -13.094 1 93.06 49 ILE B N 1
ATOM 1909 C CA . ILE B 1 49 ? -7.113 -16.531 -13.094 1 93.06 49 ILE B CA 1
ATOM 1910 C C . ILE B 1 49 ? -7.418 -16.031 -14.508 1 93.06 49 ILE B C 1
ATOM 1912 O O . ILE B 1 49 ? -6.59 -16.172 -15.406 1 93.06 49 ILE B O 1
ATOM 1916 N N . ASP B 1 50 ? -8.539 -15.469 -14.68 1 91.56 50 ASP B N 1
ATOM 1917 C CA . ASP B 1 50 ? -8.969 -15.016 -15.992 1 91.56 50 ASP B CA 1
ATOM 1918 C C . ASP B 1 50 ? -8.562 -13.562 -16.234 1 91.56 50 ASP B C 1
ATOM 1920 O O . ASP B 1 50 ? -9.172 -12.641 -15.695 1 91.56 50 ASP B O 1
ATOM 1924 N N . LEU B 1 51 ? -7.598 -13.422 -17.094 1 86.5 51 LEU B N 1
ATOM 1925 C CA . LEU B 1 51 ? -7.035 -12.086 -17.281 1 86.5 51 LEU B CA 1
ATOM 1926 C C . LEU B 1 51 ? -7.195 -11.625 -18.719 1 86.5 51 LEU B C 1
ATOM 1928 O O . LEU B 1 51 ? -6.961 -10.453 -19.031 1 86.5 51 LEU B O 1
ATOM 1932 N N . GLY B 1 52 ? -7.613 -12.484 -19.609 1 83.94 52 GLY B N 1
ATOM 1933 C CA . GLY B 1 52 ? -7.738 -12.094 -21 1 83.94 52 GLY B CA 1
ATOM 1934 C C . GLY B 1 52 ? -6.457 -11.523 -21.578 1 83.94 52 GLY B C 1
ATOM 1935 O O . GLY B 1 52 ? -5.391 -12.141 -21.469 1 83.94 52 GLY B O 1
ATOM 1936 N N . PRO B 1 53 ? -6.551 -10.383 -22.125 1 77.12 53 PRO B N 1
ATOM 1937 C CA . PRO B 1 53 ? -5.391 -9.805 -22.797 1 77.12 53 PRO B CA 1
ATOM 1938 C C . PRO B 1 53 ? -4.277 -9.406 -21.828 1 77.12 53 PRO B C 1
ATOM 1940 O O . PRO B 1 53 ? -3.121 -9.258 -22.25 1 77.12 53 PRO B O 1
ATOM 1943 N N . GLN B 1 54 ? -4.602 -9.305 -20.656 1 80.88 54 GLN B N 1
ATOM 1944 C CA . GLN B 1 54 ? -3.615 -8.844 -19.688 1 80.88 54 GLN B CA 1
ATOM 1945 C C . GLN B 1 54 ? -2.707 -9.992 -19.234 1 80.88 54 GLN B C 1
ATOM 1947 O O . GLN B 1 54 ? -1.724 -9.766 -18.531 1 80.88 54 GLN B O 1
ATOM 1952 N N . ARG B 1 55 ? -3.033 -11.094 -19.656 1 87.62 55 ARG B N 1
ATOM 1953 C CA . ARG B 1 55 ? -2.291 -12.273 -19.234 1 87.62 55 ARG B CA 1
ATOM 1954 C C . ARG B 1 55 ? -0.817 -12.156 -19.609 1 87.62 55 ARG B C 1
ATOM 1956 O O . ARG B 1 55 ? 0.061 -12.43 -18.781 1 87.62 55 ARG B O 1
ATOM 1963 N N . SER B 1 56 ? -0.595 -11.828 -20.844 1 86.25 56 SER B N 1
ATOM 1964 C CA . SER B 1 56 ? 0.782 -11.742 -21.312 1 86.25 56 SER B CA 1
ATOM 1965 C C . SER B 1 56 ? 1.587 -10.734 -20.5 1 86.25 56 SER B C 1
ATOM 1967 O O . SER B 1 56 ? 2.762 -10.961 -20.203 1 86.25 56 SER B O 1
ATOM 1969 N N . TRP B 1 57 ? 0.916 -9.719 -20.141 1 82.5 57 TRP B N 1
ATOM 1970 C CA . TRP B 1 57 ? 1.578 -8.703 -19.344 1 82.5 57 TRP B CA 1
ATOM 1971 C C . TRP B 1 57 ? 1.966 -9.258 -17.969 1 82.5 57 TRP B C 1
ATOM 1973 O O . TRP B 1 57 ? 3.084 -9.039 -17.5 1 82.5 57 TRP B O 1
ATOM 1983 N N . LEU B 1 58 ? 1.05 -9.883 -17.344 1 86.25 58 LEU B N 1
ATOM 1984 C CA . LEU B 1 58 ? 1.328 -10.438 -16.016 1 86.25 58 LEU B CA 1
ATOM 1985 C C . LEU B 1 58 ? 2.492 -11.422 -16.078 1 86.25 58 LEU B C 1
ATOM 1987 O O . LEU B 1 58 ? 3.355 -11.422 -15.195 1 86.25 58 LEU B O 1
ATOM 1991 N N . LEU B 1 59 ? 2.502 -12.25 -17.094 1 90.06 59 LEU B N 1
ATOM 1992 C CA . LEU B 1 59 ? 3.561 -13.242 -17.234 1 90.06 59 LEU B CA 1
ATOM 1993 C C . LEU B 1 59 ? 4.922 -12.57 -17.391 1 90.06 59 LEU B C 1
ATOM 1995 O O . LEU B 1 59 ? 5.906 -13.008 -16.781 1 90.06 59 LEU B O 1
ATOM 1999 N N . ARG B 1 60 ? 4.945 -11.539 -18.078 1 86.94 60 ARG B N 1
ATOM 2000 C CA . ARG B 1 60 ? 6.184 -10.789 -18.25 1 86.94 60 ARG B CA 1
ATOM 2001 C C . ARG B 1 60 ? 6.625 -10.156 -16.938 1 86.94 60 ARG B C 1
ATOM 2003 O O . ARG B 1 60 ? 7.809 -10.18 -16.594 1 86.94 60 ARG B O 1
ATOM 2010 N N . GLN B 1 61 ? 5.656 -9.633 -16.266 1 83.62 61 GLN B N 1
ATOM 2011 C CA . GLN B 1 61 ? 5.977 -9.016 -14.984 1 83.62 61 GLN B CA 1
ATOM 2012 C C . GLN B 1 61 ? 6.523 -10.047 -14 1 83.62 61 GLN B C 1
ATOM 2014 O O . GLN B 1 61 ? 7.477 -9.766 -13.266 1 83.62 61 GLN B O 1
ATOM 2019 N N . MET B 1 62 ? 5.922 -11.156 -13.992 1 88.12 62 MET B N 1
ATOM 2020 C CA . MET B 1 62 ? 6.387 -12.227 -13.125 1 88.12 62 MET B CA 1
ATOM 2021 C C . MET B 1 62 ? 7.832 -12.594 -13.43 1 88.12 62 MET B C 1
ATOM 2023 O O . MET B 1 62 ? 8.633 -12.797 -12.523 1 88.12 62 MET B O 1
ATOM 2027 N N . GLU B 1 63 ? 8.141 -12.641 -14.672 1 89.38 63 GLU B N 1
ATOM 2028 C CA . GLU B 1 63 ? 9.5 -12.969 -15.086 1 89.38 63 GLU B CA 1
ATOM 2029 C C . GLU B 1 63 ? 10.5 -11.922 -14.609 1 89.38 63 GLU B C 1
ATOM 2031 O O . GLU B 1 63 ? 11.562 -12.258 -14.086 1 89.38 63 GLU B O 1
ATOM 2036 N N . LEU B 1 64 ? 10.117 -10.773 -14.781 1 83.94 64 LEU B N 1
ATOM 2037 C CA . LEU B 1 64 ? 10.992 -9.68 -14.375 1 83.94 64 LEU B CA 1
ATOM 2038 C C . LEU B 1 64 ? 11.18 -9.656 -12.867 1 83.94 64 LEU B C 1
ATOM 2040 O O . LEU B 1 64 ? 12.305 -9.547 -12.375 1 83.94 64 LEU B O 1
ATOM 2044 N N . ASP B 1 65 ? 10.125 -9.727 -12.18 1 82.5 65 ASP B N 1
ATOM 2045 C CA . ASP B 1 65 ? 10.172 -9.648 -10.727 1 82.5 65 ASP B CA 1
ATOM 2046 C C . ASP B 1 65 ? 10.938 -10.836 -10.133 1 82.5 65 ASP B C 1
ATOM 2048 O O . ASP B 1 65 ? 11.75 -10.664 -9.227 1 82.5 65 ASP B O 1
ATOM 2052 N N . THR B 1 66 ? 10.688 -11.992 -10.586 1 88.31 66 THR B N 1
ATOM 2053 C CA . THR B 1 66 ? 11.383 -13.164 -10.055 1 88.31 66 THR B CA 1
ATOM 2054 C C . THR B 1 66 ? 12.852 -13.141 -10.445 1 88.31 66 THR B C 1
ATOM 2056 O O . THR B 1 66 ? 13.711 -13.617 -9.695 1 88.31 66 THR B O 1
ATOM 2059 N N . ALA B 1 67 ? 13.148 -12.602 -11.594 1 88.12 67 ALA B N 1
ATOM 2060 C CA . ALA B 1 67 ? 14.539 -12.453 -12 1 88.12 67 ALA B CA 1
ATOM 2061 C C . ALA B 1 67 ? 15.297 -11.547 -11.031 1 88.12 67 ALA B C 1
ATOM 2063 O O . ALA B 1 67 ? 16.438 -11.836 -10.664 1 88.12 67 ALA B O 1
ATOM 2064 N N . PHE B 1 68 ? 14.664 -10.547 -10.688 1 82.81 68 PHE B N 1
ATOM 2065 C CA . PHE B 1 68 ? 15.25 -9.633 -9.719 1 82.81 68 PHE B CA 1
ATOM 2066 C C . PHE B 1 68 ? 15.57 -10.352 -8.414 1 82.81 68 PHE B C 1
ATOM 2068 O O . PHE B 1 68 ? 16.672 -10.219 -7.879 1 82.81 68 PHE B O 1
ATOM 2075 N N . LEU B 1 69 ? 14.617 -11.023 -7.945 1 83.31 69 LEU B N 1
ATOM 2076 C CA . LEU B 1 69 ? 14.797 -11.75 -6.688 1 83.31 69 LEU B CA 1
ATOM 2077 C C . LEU B 1 69 ? 15.875 -12.82 -6.824 1 83.31 69 LEU B C 1
ATOM 2079 O O . LEU B 1 69 ? 16.656 -13.039 -5.898 1 83.31 69 LEU B O 1
ATOM 2083 N N . ARG B 1 70 ? 15.875 -13.453 -7.938 1 86.62 70 ARG B N 1
ATOM 2084 C CA . ARG B 1 70 ? 16.906 -14.453 -8.227 1 86.62 70 ARG B CA 1
ATOM 2085 C C . ARG B 1 70 ? 18.297 -13.828 -8.203 1 86.62 70 ARG B C 1
ATOM 2087 O O . ARG B 1 70 ? 19.219 -14.398 -7.625 1 86.62 70 ARG B O 1
ATOM 2094 N N . ASP B 1 71 ? 18.391 -12.727 -8.711 1 86.44 71 ASP B N 1
ATOM 2095 C CA . ASP B 1 71 ? 19.688 -12.031 -8.758 1 86.44 71 ASP B CA 1
ATOM 2096 C C . ASP B 1 71 ? 20.156 -11.648 -7.355 1 86.44 71 ASP B C 1
ATOM 2098 O O . ASP B 1 71 ? 21.359 -11.547 -7.105 1 86.44 71 ASP B O 1
ATOM 2102 N N . LEU B 1 72 ? 19.234 -11.453 -6.52 1 79.69 72 LEU B N 1
ATOM 2103 C CA . LEU B 1 72 ? 19.562 -11.156 -5.129 1 79.69 72 LEU B CA 1
ATOM 2104 C C . LEU B 1 72 ? 19.75 -12.438 -4.324 1 79.69 72 LEU B C 1
ATOM 2106 O O . LEU B 1 72 ? 19.969 -12.391 -3.115 1 79.69 72 LEU B O 1
ATOM 2110 N N . ASN B 1 73 ? 19.562 -13.547 -4.969 1 84.19 73 ASN B N 1
ATOM 2111 C CA . ASN B 1 73 ? 19.703 -14.875 -4.379 1 84.19 73 ASN B CA 1
ATOM 2112 C C . ASN B 1 73 ? 18.719 -15.094 -3.244 1 84.19 73 ASN B C 1
ATOM 2114 O O . ASN B 1 73 ? 19.062 -15.688 -2.219 1 84.19 73 ASN B O 1
ATOM 2118 N N . LEU B 1 74 ? 17.594 -14.57 -3.471 1 79.81 74 LEU B N 1
ATOM 2119 C CA . LEU B 1 74 ? 16.547 -14.727 -2.465 1 79.81 74 LEU B CA 1
ATOM 2120 C C . LEU B 1 74 ? 15.742 -15.992 -2.717 1 79.81 74 LEU B C 1
ATOM 2122 O O . LEU B 1 74 ? 15.461 -16.344 -3.867 1 79.81 74 LEU B O 1
ATOM 2126 N N . LEU B 1 75 ? 15.477 -16.625 -1.541 1 78.75 75 LEU B N 1
ATOM 2127 C CA . LEU B 1 75 ? 14.641 -17.812 -1.571 1 78.75 75 LEU B CA 1
ATOM 2128 C C . LEU B 1 75 ? 13.461 -17.672 -0.617 1 78.75 75 LEU B C 1
ATOM 2130 O O . LEU B 1 75 ? 13.383 -16.703 0.142 1 78.75 75 LEU B O 1
ATOM 2134 N N . ASP B 1 76 ? 12.422 -18.469 -0.819 1 77.69 76 ASP B N 1
ATOM 2135 C CA . ASP B 1 76 ? 11.297 -18.625 0.107 1 77.69 76 ASP B CA 1
ATOM 2136 C C . ASP B 1 76 ? 10.344 -17.438 0 1 77.69 76 ASP B C 1
ATOM 2138 O O . ASP B 1 76 ? 9.703 -17.062 0.984 1 77.69 76 ASP B O 1
ATOM 2142 N N . TYR B 1 77 ? 10.352 -16.781 -1.125 1 83.31 77 TYR B N 1
ATOM 2143 C CA . TYR B 1 77 ? 9.273 -15.836 -1.402 1 83.31 77 TYR B CA 1
ATOM 2144 C C . TYR B 1 77 ? 8.047 -16.547 -1.957 1 83.31 77 TYR B C 1
ATOM 2146 O O . TYR B 1 77 ? 8.125 -17.719 -2.35 1 83.31 77 TYR B O 1
ATOM 2154 N N . SER B 1 78 ? 6.902 -15.844 -1.875 1 85.94 78 SER B N 1
ATOM 2155 C CA . SER B 1 78 ? 5.652 -16.438 -2.348 1 85.94 78 SER B CA 1
ATOM 2156 C C . SER B 1 78 ? 4.832 -15.422 -3.145 1 85.94 78 SER B C 1
ATOM 2158 O O . SER B 1 78 ? 4.996 -14.211 -2.977 1 85.94 78 SER B O 1
ATOM 2160 N N . LEU B 1 79 ? 4.074 -15.977 -4.023 1 88 79 LEU B N 1
ATOM 2161 C CA . LEU B 1 79 ? 3.064 -15.172 -4.699 1 88 79 LEU B CA 1
ATOM 2162 C C . LEU B 1 79 ? 1.784 -15.102 -3.871 1 88 79 LEU B C 1
ATOM 2164 O O . LEU B 1 79 ? 1.101 -16.109 -3.691 1 88 79 LEU B O 1
ATOM 2168 N N . LEU B 1 80 ? 1.528 -13.906 -3.396 1 85.44 80 LEU B N 1
ATOM 2169 C CA . LEU B 1 80 ? 0.26 -13.672 -2.715 1 85.44 80 LEU B CA 1
ATOM 2170 C C . LEU B 1 80 ? -0.799 -13.18 -3.695 1 85.44 80 LEU B C 1
ATOM 2172 O O . LEU B 1 80 ? -0.533 -12.289 -4.512 1 85.44 80 LEU B O 1
ATOM 2176 N N . MET B 1 81 ? -1.951 -13.867 -3.566 1 88.88 81 MET B N 1
ATOM 2177 C CA . MET B 1 81 ? -3.033 -13.516 -4.48 1 88.88 81 MET B CA 1
ATOM 2178 C C . MET B 1 81 ? -4.348 -13.344 -3.73 1 88.88 81 MET B C 1
ATOM 2180 O O . MET B 1 81 ? -4.645 -14.102 -2.807 1 88.88 81 MET B O 1
ATOM 2184 N N . ALA B 1 82 ? -5.035 -12.352 -4.109 1 86.88 82 ALA B N 1
ATOM 2185 C CA . ALA B 1 82 ? -6.395 -12.133 -3.625 1 86.88 82 ALA B CA 1
ATOM 2186 C C . ALA B 1 82 ? -7.328 -11.75 -4.77 1 86.88 82 ALA B C 1
ATOM 2188 O O . ALA B 1 82 ? -6.898 -11.164 -5.762 1 86.88 82 ALA B O 1
ATOM 2189 N N . SER B 1 83 ? -8.539 -12.148 -4.633 1 86.06 83 SER B N 1
ATOM 2190 C CA . SER B 1 83 ? -9.523 -11.812 -5.656 1 86.06 83 SER B CA 1
ATOM 2191 C C . SER B 1 83 ? -10.758 -11.164 -5.047 1 86.06 83 SER B C 1
ATOM 2193 O O . SER B 1 83 ? -11.117 -11.453 -3.902 1 86.06 83 SER B O 1
ATOM 2195 N N . GLN B 1 84 ? -11.297 -10.305 -5.789 1 81.56 84 GLN B N 1
ATOM 2196 C CA . GLN B 1 84 ? -12.523 -9.594 -5.43 1 81.56 84 GLN B CA 1
ATOM 2197 C C . GLN B 1 84 ? -13.508 -9.562 -6.594 1 81.56 84 GLN B C 1
ATOM 2199 O O . GLN B 1 84 ? -13.117 -9.289 -7.734 1 81.56 84 GLN B O 1
ATOM 2204 N N . HIS B 1 85 ? -14.719 -9.766 -6.199 1 83.06 85 HIS B N 1
ATOM 2205 C CA . HIS B 1 85 ? -15.734 -9.672 -7.242 1 83.06 85 HIS B CA 1
ATOM 2206 C C . HIS B 1 85 ? -15.945 -8.227 -7.672 1 83.06 85 HIS B C 1
ATOM 2208 O O . HIS B 1 85 ? -16.031 -7.328 -6.832 1 83.06 85 HIS B O 1
ATOM 2214 N N . LEU B 1 86 ? -15.961 -8.078 -8.953 1 77.69 86 LEU B N 1
ATOM 2215 C CA . LEU B 1 86 ? -16.219 -6.738 -9.469 1 77.69 86 LEU B CA 1
ATOM 2216 C C . LEU B 1 86 ? -17.688 -6.379 -9.344 1 77.69 86 LEU B C 1
ATOM 2218 O O . LEU B 1 86 ? -18.562 -7.211 -9.617 1 77.69 86 LEU B O 1
ATOM 2222 N N . GLN B 1 87 ? -17.844 -5.184 -8.852 1 75.5 87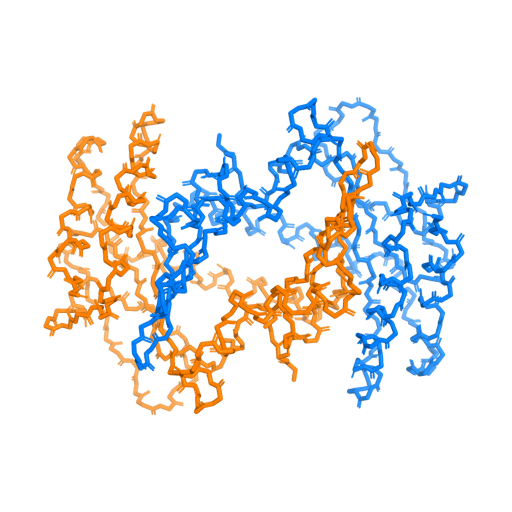 GLN B N 1
ATOM 2223 C CA . GLN B 1 87 ? -19.203 -4.664 -8.844 1 75.5 87 GLN B CA 1
ATOM 2224 C C . GLN B 1 87 ? -19.609 -4.176 -10.227 1 75.5 87 GLN B C 1
ATOM 2226 O O . GLN B 1 87 ? -18.766 -4.004 -11.109 1 75.5 87 GLN B O 1
ATOM 2231 N N . GLU B 1 88 ? -20.953 -4.035 -10.375 1 73.75 88 GLU B N 1
ATOM 2232 C CA . GLU B 1 88 ? -21.5 -3.65 -11.672 1 73.75 88 GLU B CA 1
ATOM 2233 C C . GLU B 1 88 ? -20.859 -2.367 -12.188 1 73.75 88 GLU B C 1
ATOM 2235 O O . GLU B 1 88 ? -20.562 -2.248 -13.375 1 73.75 88 GLU B O 1
ATOM 2240 N N . ASP B 1 89 ? -20.594 -1.474 -11.305 1 68.38 89 ASP B N 1
ATOM 2241 C CA . ASP B 1 89 ? -20.047 -0.18 -11.711 1 68.38 89 ASP B CA 1
ATOM 2242 C C . ASP B 1 89 ? -18.562 -0.28 -12.016 1 68.38 89 ASP B C 1
ATOM 2244 O O . ASP B 1 89 ? -17.969 0.657 -12.555 1 68.38 89 ASP B O 1
ATOM 2248 N N . GLU B 1 90 ? -18.016 -1.443 -11.766 1 69.69 90 GLU B N 1
ATOM 2249 C CA . GLU B 1 90 ? -16.594 -1.625 -11.977 1 69.69 90 GLU B CA 1
ATOM 2250 C C . GLU B 1 90 ? -16.312 -2.373 -13.273 1 69.69 90 GLU B C 1
ATOM 2252 O O . GLU B 1 90 ? -15.18 -2.414 -13.75 1 69.69 90 GLU B O 1
ATOM 2257 N N . ARG B 1 91 ? -17.219 -3.074 -13.859 1 70.44 91 ARG B N 1
ATOM 2258 C CA . ARG B 1 91 ? -17.031 -3.969 -15 1 70.44 91 ARG B CA 1
ATOM 2259 C C . ARG B 1 91 ? -16.922 -3.184 -16.297 1 70.44 91 ARG B C 1
ATOM 2261 O O . ARG B 1 91 ? -16.328 -3.658 -17.266 1 70.44 91 ARG B O 1
ATOM 2268 N N . GLY B 1 92 ? -16.938 -1.853 -16.25 1 61.12 92 GLY B N 1
ATOM 2269 C CA . GLY B 1 92 ? -16.859 -1.037 -17.453 1 61.12 92 GLY B CA 1
ATOM 2270 C C . GLY B 1 92 ? -15.609 -0.193 -17.516 1 61.12 92 GLY B C 1
ATOM 2271 O O . GLY B 1 92 ? -14.797 -0.195 -16.594 1 61.12 92 GLY B O 1
ATOM 2272 N N . PRO B 1 93 ? -15.258 0.223 -18.797 1 58.47 93 PRO B N 1
ATOM 2273 C CA . PRO B 1 93 ? -14.047 1.014 -19.031 1 58.47 93 PRO B CA 1
ATOM 2274 C C . PRO B 1 93 ? -13.852 2.105 -17.984 1 58.47 93 PRO B C 1
ATOM 2276 O O . PRO B 1 93 ? -12.719 2.379 -17.578 1 58.47 93 PRO B O 1
ATOM 2279 N N . GLY B 1 94 ? -14.906 2.676 -17.531 1 54.81 94 GLY B N 1
ATOM 2280 C CA . GLY B 1 94 ? -14.828 3.787 -16.609 1 54.81 94 GLY B CA 1
ATOM 2281 C C . GLY B 1 94 ? -14.664 3.346 -15.164 1 54.81 94 GLY B C 1
ATOM 2282 O O . GLY B 1 94 ? -14.359 4.16 -14.289 1 54.81 94 GLY B O 1
ATOM 2283 N N . GLY B 1 95 ? -14.766 2.086 -14.906 1 56.72 95 GLY B N 1
ATOM 2284 C CA . GLY B 1 95 ? -14.789 1.614 -13.531 1 56.72 95 GLY B CA 1
ATOM 2285 C C . GLY B 1 95 ? -13.461 1.047 -13.07 1 56.72 95 GLY B C 1
ATOM 2286 O O . GLY B 1 95 ? -13.312 0.674 -11.906 1 56.72 95 GLY B O 1
ATOM 2287 N N . SER B 1 96 ? -12.555 1.095 -13.953 1 58.41 96 SER B N 1
ATOM 2288 C CA . SER B 1 96 ? -11.273 0.47 -13.633 1 58.41 96 SER B CA 1
ATOM 2289 C C . SER B 1 96 ? -10.523 1.255 -12.562 1 58.41 96 SER B C 1
ATOM 2291 O O . SER B 1 96 ? -10.703 2.469 -12.438 1 58.41 96 SER B O 1
ATOM 2293 N N . LEU B 1 97 ? -9.953 0.47 -11.656 1 59.97 97 LEU B N 1
ATOM 2294 C CA . LEU B 1 97 ? -9.18 1.072 -10.578 1 59.97 97 LEU B CA 1
ATOM 2295 C C . LEU B 1 97 ? -8.25 2.158 -11.117 1 59.97 97 LEU B C 1
ATOM 2297 O O . LEU B 1 97 ? -8.062 3.195 -10.477 1 59.97 97 LEU B O 1
ATOM 2301 N N . ILE B 1 98 ? -7.758 1.856 -12.289 1 57.44 98 ILE B N 1
ATOM 2302 C CA . ILE B 1 98 ? -6.855 2.824 -12.906 1 57.44 98 ILE B CA 1
ATOM 2303 C C . ILE B 1 98 ? -7.617 4.109 -13.219 1 57.44 98 ILE B C 1
ATOM 2305 O O . ILE B 1 98 ? -7.129 5.211 -12.945 1 57.44 98 ILE B O 1
ATOM 2309 N N . PHE B 1 99 ? -8.742 3.867 -13.727 1 54.97 99 PHE B N 1
ATOM 2310 C CA . PHE B 1 99 ? -9.539 5.031 -14.094 1 54.97 99 PHE B CA 1
ATOM 2311 C C . PHE B 1 99 ? -9.992 5.793 -12.852 1 54.97 99 PHE B C 1
ATOM 2313 O O . PHE B 1 99 ? -9.977 7.023 -12.836 1 54.97 99 PHE B O 1
ATOM 2320 N N . ARG B 1 100 ? -10.258 5.047 -11.898 1 59.28 100 ARG B N 1
ATOM 2321 C CA . ARG B 1 100 ? -10.68 5.695 -10.664 1 59.28 100 ARG B CA 1
ATOM 2322 C C . ARG B 1 100 ? -9.523 6.461 -10.023 1 59.28 100 ARG B C 1
ATOM 2324 O O . ARG B 1 100 ? -9.703 7.578 -9.539 1 59.28 100 ARG B O 1
ATOM 2331 N N . THR B 1 101 ? -8.484 5.758 -10.031 1 55.72 101 THR B N 1
ATOM 2332 C CA . THR B 1 101 ? -7.293 6.422 -9.516 1 55.72 101 THR B CA 1
ATOM 2333 C C . THR B 1 101 ? -6.949 7.648 -10.352 1 55.72 101 THR B C 1
ATOM 2335 O O . THR B 1 101 ? -6.641 8.711 -9.812 1 55.72 101 THR B O 1
ATOM 2338 N N . ALA B 1 102 ? -7.039 7.422 -11.648 1 52.34 102 ALA B N 1
ATOM 2339 C CA . ALA B 1 102 ? -6.777 8.531 -12.562 1 52.34 102 ALA B CA 1
ATOM 2340 C C . ALA B 1 102 ? -7.805 9.648 -12.383 1 52.34 102 ALA B C 1
ATOM 2342 O O . ALA B 1 102 ? -7.457 10.828 -12.375 1 52.34 102 ALA B O 1
ATOM 2343 N N . ARG B 1 103 ? -9.047 9.219 -12.336 1 53.31 103 ARG B N 1
ATOM 2344 C CA . ARG B 1 103 ? -10.125 10.188 -12.156 1 53.31 103 ARG B CA 1
ATOM 2345 C C . ARG B 1 103 ? -9.961 10.961 -10.852 1 53.31 103 ARG B C 1
ATOM 2347 O O . ARG B 1 103 ? -10.227 12.164 -10.797 1 53.31 103 ARG B O 1
ATOM 2354 N N . SER B 1 104 ? -9.797 10.156 -9.867 1 50.62 104 SER B N 1
ATOM 2355 C CA . SER B 1 104 ? -9.602 10.805 -8.578 1 50.62 104 SER B CA 1
ATOM 2356 C C . SER B 1 104 ? -8.461 11.812 -8.633 1 50.62 104 SER B C 1
ATOM 2358 O O . SER B 1 104 ? -8.484 12.836 -7.938 1 50.62 104 SER B O 1
ATOM 2360 N N . VAL B 1 105 ? -7.488 11.328 -9.383 1 46.44 105 VAL B N 1
ATOM 2361 C CA . VAL B 1 105 ? -6.375 12.242 -9.633 1 46.44 105 VAL B CA 1
ATOM 2362 C C . VAL B 1 105 ? -6.852 13.422 -10.477 1 46.44 105 VAL B C 1
ATOM 2364 O O . VAL B 1 105 ? -6.469 14.562 -10.227 1 46.44 105 VAL B O 1
ATOM 2367 N N . GLN B 1 106 ? -7.496 12.898 -11.594 1 44.66 106 GLN B N 1
ATOM 2368 C CA . GLN B 1 106 ? -7.969 13.914 -12.531 1 44.66 106 GLN B CA 1
ATOM 2369 C C . GLN B 1 106 ? -9.07 14.766 -11.914 1 44.66 106 GLN B C 1
ATOM 2371 O O . GLN B 1 106 ? -9.445 15.797 -12.469 1 44.66 106 GLN B O 1
ATOM 2376 N N . GLY B 1 107 ? -9.945 14.266 -11.234 1 42.94 107 GLY B N 1
ATOM 2377 C CA . GLY B 1 107 ? -10.805 15.359 -10.82 1 42.94 107 GLY B CA 1
ATOM 2378 C C . GLY B 1 107 ? -10.07 16.672 -10.648 1 42.94 107 GLY B C 1
ATOM 2379 O O . GLY B 1 107 ? -10.656 17.672 -10.25 1 42.94 107 GLY B O 1
ATOM 2380 N N . VAL B 1 108 ? -8.859 16.672 -10.359 1 41.44 108 VAL B N 1
ATOM 2381 C CA . VAL B 1 108 ? -8.148 17.891 -10.695 1 41.44 108 VAL B CA 1
ATOM 2382 C C . VAL B 1 108 ? -8.234 18.141 -12.203 1 41.44 108 VAL B C 1
ATOM 2384 O O . VAL B 1 108 ? -8.273 17.188 -12.992 1 41.44 108 VAL B O 1
ATOM 2387 N N . GLN B 1 109 ? -8.469 19.344 -12.703 1 38.44 109 GLN B N 1
ATOM 2388 C CA . GLN B 1 109 ? -8.594 19.812 -14.078 1 38.44 109 GLN B CA 1
ATOM 2389 C C . GLN B 1 109 ? -7.703 19.016 -15.023 1 38.44 109 GLN B C 1
ATOM 2391 O O . GLN B 1 109 ? -6.906 18.188 -14.578 1 38.44 109 GLN B O 1
ATOM 2396 N N . SER B 1 110 ? -7.062 19.672 -16.156 1 36.72 110 SER B N 1
ATOM 2397 C CA . SER B 1 110 ? -6.504 19.344 -17.469 1 36.72 110 SER B CA 1
ATOM 2398 C C . SER B 1 110 ? -5.309 18.406 -17.344 1 36.72 110 SER B C 1
ATOM 2400 O O . SER B 1 110 ? -4.32 18.734 -16.688 1 36.72 110 SER B O 1
ATOM 2402 N N . LEU B 1 111 ? -5.508 17 -17.312 1 40.44 111 LEU B N 1
ATOM 2403 C CA . LEU B 1 111 ? -4.387 16.188 -17.766 1 40.44 111 LEU B CA 1
ATOM 2404 C C . LEU B 1 111 ? -3.373 17.016 -18.531 1 40.44 111 LEU B C 1
ATOM 2406 O O . LEU B 1 111 ? -2.264 16.562 -18.812 1 40.44 111 LEU B O 1
ATOM 2410 N N . ASP B 1 112 ? -3.898 17.891 -19.156 1 38.19 112 ASP B N 1
ATOM 2411 C CA . ASP B 1 112 ? -3.158 18.719 -20.094 1 38.19 112 ASP B CA 1
ATOM 2412 C C . ASP B 1 112 ? -2.197 19.656 -19.375 1 38.19 112 ASP B C 1
ATOM 2414 O O . ASP B 1 112 ? -1.528 20.484 -20 1 38.19 112 ASP B O 1
ATOM 2418 N N . GLU B 1 113 ? -2.457 19.891 -18.031 1 39.94 113 GLU B N 1
ATOM 2419 C CA . GLU B 1 113 ? -1.466 20.859 -17.578 1 39.94 113 GLU B CA 1
ATOM 2420 C C . GLU B 1 113 ? -0.149 20.172 -17.219 1 39.94 113 GLU B C 1
ATOM 2422 O O . GLU B 1 113 ? -0.132 19.203 -16.453 1 39.94 113 GLU B O 1
ATOM 2427 N N . PRO B 1 114 ? 0.807 20.453 -17.656 1 40.34 114 PRO B N 1
ATOM 2428 C CA . PRO B 1 114 ? 2.234 20.172 -17.469 1 40.34 114 PRO B CA 1
ATOM 2429 C C . PRO B 1 114 ? 2.691 20.375 -16.031 1 40.34 114 PRO B C 1
ATOM 2431 O O . PRO B 1 114 ? 2.527 21.453 -15.469 1 40.34 114 PRO B O 1
ATOM 2434 N N . GLY B 1 115 ? 2.432 19.281 -15.016 1 46.03 115 GLY B N 1
ATOM 2435 C CA . GLY B 1 115 ? 3.088 19.438 -13.727 1 46.03 115 GLY B CA 1
ATOM 2436 C C . GLY B 1 115 ? 2.326 18.781 -12.586 1 46.03 115 GLY B C 1
ATOM 2437 O O . GLY B 1 115 ? 2.838 18.672 -11.469 1 46.03 115 GLY B O 1
ATOM 2438 N N . ALA B 1 116 ? 0.987 18.75 -12.773 1 49.19 116 ALA B N 1
ATOM 2439 C CA . ALA B 1 116 ? 0.24 18.281 -11.617 1 49.19 116 ALA B CA 1
ATOM 2440 C C . ALA B 1 116 ? 0.334 16.766 -11.492 1 49.19 116 ALA B C 1
ATOM 2442 O O . ALA B 1 116 ? -0.022 16.031 -12.414 1 49.19 116 ALA B O 1
ATOM 2443 N N . GLN B 1 117 ? 1.328 16.156 -10.805 1 58.97 117 GLN B N 1
ATOM 2444 C CA . GLN B 1 117 ? 1.576 14.727 -10.609 1 58.97 117 GLN B CA 1
ATOM 2445 C C . GLN B 1 117 ? 1.065 14.258 -9.25 1 58.97 117 GLN B C 1
ATOM 2447 O O . GLN B 1 117 ? 1.812 14.258 -8.266 1 58.97 117 GLN B O 1
ATOM 2452 N N . ASN B 1 118 ? -0.384 14.242 -9.102 1 61.81 118 ASN B N 1
ATOM 2453 C CA . ASN B 1 118 ? -0.91 13.781 -7.824 1 61.81 118 ASN B CA 1
ATOM 2454 C C . ASN B 1 118 ? -1.645 12.453 -7.973 1 61.81 118 ASN B C 1
ATOM 2456 O O . ASN B 1 118 ? -2.189 12.148 -9.031 1 61.81 118 ASN B O 1
ATOM 2460 N N . LEU B 1 119 ? -1.366 11.508 -7.062 1 64.81 119 LEU B N 1
ATOM 2461 C CA . LEU B 1 119 ? -2.004 10.195 -7.031 1 64.81 119 LEU B CA 1
ATOM 2462 C C . LEU B 1 119 ? -2.695 9.961 -5.691 1 64.81 119 LEU B C 1
ATOM 2464 O O . LEU B 1 119 ? -2.102 10.188 -4.633 1 64.81 119 LEU B O 1
ATOM 2468 N N . ARG B 1 120 ? -4.082 9.789 -5.84 1 64.44 120 ARG B N 1
ATOM 2469 C CA . ARG B 1 120 ? -4.797 9.312 -4.656 1 64.44 120 ARG B CA 1
ATOM 2470 C C . ARG B 1 120 ? -4.828 7.789 -4.613 1 64.44 120 ARG B C 1
ATOM 2472 O O . ARG B 1 120 ? -5.25 7.145 -5.578 1 64.44 120 ARG B O 1
ATOM 2479 N N . LEU B 1 121 ? -4.23 7.34 -3.562 1 61.56 121 LEU B N 1
ATOM 2480 C CA . LEU B 1 121 ? -4.273 5.898 -3.354 1 61.56 121 LEU B CA 1
ATOM 2481 C C . LEU B 1 121 ? -5.371 5.523 -2.363 1 61.56 121 LEU B C 1
ATOM 2483 O O . LEU B 1 121 ? -5.691 6.305 -1.463 1 61.56 121 LEU B O 1
ATOM 2487 N N . LEU B 1 122 ? -6.043 4.504 -2.512 1 59.22 122 LEU B N 1
ATOM 2488 C CA . LEU B 1 122 ? -7.086 3.955 -1.654 1 59.22 122 LEU B CA 1
ATOM 2489 C C . LEU B 1 122 ? -8.305 4.871 -1.623 1 59.22 122 LEU B C 1
ATOM 2491 O O . LEU B 1 122 ? -8.742 5.301 -0.551 1 59.22 122 LEU B O 1
ATOM 2495 N N . PRO B 1 123 ? -8.914 5.211 -2.729 1 56.72 123 PRO B N 1
ATOM 2496 C CA . PRO B 1 123 ? -9.914 6.277 -2.836 1 56.72 123 PRO B CA 1
ATOM 2497 C C . PRO B 1 123 ? -11.172 5.988 -2.025 1 56.72 123 PRO B C 1
ATOM 2499 O O . PRO B 1 123 ? -11.852 6.914 -1.578 1 56.72 123 PRO B O 1
ATOM 2502 N N . ASP B 1 124 ? -11.461 4.773 -1.765 1 55.91 124 ASP B N 1
ATOM 2503 C CA . ASP B 1 124 ? -12.742 4.477 -1.127 1 55.91 124 ASP B CA 1
ATOM 2504 C C . ASP B 1 124 ? -12.555 4.176 0.359 1 55.91 124 ASP B C 1
ATOM 2506 O O . ASP B 1 124 ? -13.516 3.846 1.055 1 55.91 124 ASP B O 1
ATOM 2510 N N . GLY B 1 125 ? -11.391 4.371 0.872 1 57 125 GLY B N 1
ATOM 2511 C CA . GLY B 1 125 ? -11.164 4.078 2.277 1 57 125 GLY B CA 1
ATOM 2512 C C . GLY B 1 125 ? -11.039 5.324 3.133 1 57 125 GLY B C 1
ATOM 2513 O O . GLY B 1 125 ? -10.875 6.43 2.609 1 57 125 GLY B O 1
ATOM 2514 N N . PRO B 1 126 ? -11.461 5.113 4.496 1 61.34 126 PRO B N 1
ATOM 2515 C CA . PRO B 1 126 ? -11.336 6.242 5.418 1 61.34 126 PRO B CA 1
ATOM 2516 C C . PRO B 1 126 ? -9.938 6.855 5.418 1 61.34 126 PRO B C 1
ATOM 2518 O O . PRO B 1 126 ? -9.773 8.039 5.738 1 61.34 126 PRO B O 1
ATOM 2521 N N . ASN B 1 127 ? -9.039 5.938 5.078 1 62.59 127 ASN B N 1
ATOM 2522 C CA . ASN B 1 127 ? -7.664 6.43 5.074 1 62.59 127 ASN B CA 1
ATOM 2523 C C . ASN B 1 127 ? -7.098 6.504 3.66 1 62.59 127 ASN B C 1
ATOM 2525 O O . ASN B 1 127 ? -7.086 5.504 2.941 1 62.59 127 ASN B O 1
ATOM 2529 N N . ALA B 1 128 ? -6.984 7.734 3.205 1 71.56 128 ALA B N 1
ATOM 2530 C CA . ALA B 1 128 ? -6.469 7.941 1.853 1 71.56 128 ALA B CA 1
ATOM 2531 C C . ALA B 1 128 ? -4.984 8.289 1.876 1 71.56 128 ALA B C 1
ATOM 2533 O O . ALA B 1 128 ? -4.496 8.891 2.838 1 71.56 128 ALA B O 1
ATOM 2534 N N . LEU B 1 129 ? -4.285 7.688 0.974 1 75.25 129 LEU B N 1
ATOM 2535 C CA . LEU B 1 129 ? -2.889 8.039 0.739 1 75.25 129 LEU B CA 1
ATOM 2536 C C . LEU B 1 129 ? -2.738 8.844 -0.545 1 75.25 129 LEU B C 1
ATOM 2538 O O . LEU B 1 129 ? -3.361 8.523 -1.561 1 75.25 129 LEU B O 1
ATOM 2542 N N . HIS B 1 130 ? -2.014 9.883 -0.366 1 78.5 130 HIS B N 1
ATOM 2543 C CA . HIS B 1 130 ? -1.77 10.766 -1.499 1 78.5 130 HIS B CA 1
ATOM 2544 C C . HIS B 1 130 ? -0.279 10.875 -1.8 1 78.5 130 HIS B C 1
ATOM 2546 O O . HIS B 1 130 ? 0.541 10.945 -0.881 1 78.5 130 HIS B O 1
ATOM 2552 N N . ILE B 1 131 ? -0.012 10.781 -3.016 1 77.5 131 ILE B N 1
ATOM 2553 C CA . ILE B 1 131 ? 1.351 11.039 -3.471 1 77.5 131 ILE B CA 1
ATOM 2554 C C . ILE B 1 131 ? 1.372 12.266 -4.379 1 77.5 131 ILE B C 1
ATOM 2556 O O . ILE B 1 131 ? 0.671 12.305 -5.395 1 77.5 131 ILE B O 1
ATOM 2560 N N . LEU B 1 132 ? 2.129 13.266 -4.004 1 79.44 132 LEU B N 1
ATOM 2561 C CA . LEU B 1 132 ? 2.215 14.508 -4.762 1 79.44 132 LEU B CA 1
ATOM 2562 C C . LEU B 1 132 ? 3.668 14.867 -5.059 1 79.44 132 LEU B C 1
ATOM 2564 O O . LEU B 1 132 ? 4.523 14.797 -4.176 1 79.44 132 LEU B O 1
ATOM 2568 N N . ASP B 1 133 ? 3.885 15.195 -6.281 1 77.69 133 ASP B N 1
ATOM 2569 C CA . ASP B 1 133 ? 5.223 15.633 -6.672 1 77.69 133 ASP B CA 1
ATOM 2570 C C . ASP B 1 133 ? 5.309 17.156 -6.723 1 77.69 133 ASP B C 1
ATOM 2572 O O . ASP B 1 133 ? 4.586 17.797 -7.488 1 77.69 133 ASP B O 1
ATOM 2576 N N . GLY B 1 134 ? 6.094 17.656 -5.809 1 78.44 134 GLY B N 1
ATOM 2577 C CA . GLY B 1 134 ? 6.488 19.047 -5.953 1 78.44 134 GLY B CA 1
ATOM 2578 C C . GLY B 1 134 ? 7.684 19.234 -6.867 1 78.44 134 GLY B C 1
ATOM 2579 O O . GLY B 1 134 ? 8.094 18.297 -7.562 1 78.44 134 GLY B O 1
ATOM 2580 N N . PRO B 1 135 ? 8.188 20.438 -6.902 1 78.81 135 PRO B N 1
ATOM 2581 C CA . PRO B 1 135 ? 9.336 20.719 -7.77 1 78.81 135 PRO B CA 1
ATOM 2582 C C . PRO B 1 135 ? 10.586 19.938 -7.363 1 78.81 135 PRO B C 1
ATOM 2584 O O . PRO B 1 135 ? 11.336 19.484 -8.227 1 78.81 135 PRO B O 1
ATOM 2587 N N . GLU B 1 136 ? 10.773 19.797 -5.996 1 82.31 136 GLU B N 1
ATOM 2588 C CA . GLU B 1 136 ? 12.016 19.188 -5.535 1 82.31 136 GLU B CA 1
ATOM 2589 C C . GLU B 1 136 ? 11.75 17.922 -4.734 1 82.31 136 GLU B C 1
ATOM 2591 O O . GLU B 1 136 ? 12.648 17.078 -4.57 1 82.31 136 GLU B O 1
ATOM 2596 N N . GLN B 1 137 ? 10.555 17.891 -4.258 1 83.44 137 GLN B N 1
ATOM 2597 C CA . GLN B 1 137 ? 10.266 16.812 -3.322 1 83.44 137 GLN B CA 1
ATOM 2598 C C . GLN B 1 137 ? 8.977 16.078 -3.699 1 83.44 137 GLN B C 1
ATOM 2600 O O . GLN B 1 137 ? 8.055 16.688 -4.246 1 83.44 137 GLN B O 1
ATOM 2605 N N . ARG B 1 138 ? 9.016 14.812 -3.445 1 82.62 138 ARG B N 1
ATOM 2606 C CA . ARG B 1 138 ? 7.797 14.016 -3.463 1 82.62 138 ARG B CA 1
ATOM 2607 C C . ARG B 1 138 ? 7.215 13.875 -2.061 1 82.62 138 ARG B C 1
ATOM 2609 O O . ARG B 1 138 ? 7.949 13.625 -1.102 1 82.62 138 ARG B O 1
ATOM 2616 N N . TYR B 1 139 ? 5.965 14.078 -2.064 1 84.25 139 TYR B N 1
ATOM 2617 C CA . TYR B 1 139 ? 5.305 14.023 -0.765 1 84.25 139 TYR B CA 1
ATOM 2618 C C . TYR B 1 139 ? 4.328 12.852 -0.699 1 84.25 139 TYR B C 1
ATOM 2620 O O . TYR B 1 139 ? 3.564 12.625 -1.641 1 84.25 139 TYR B O 1
ATOM 2628 N N . PHE B 1 140 ? 4.438 12.172 0.435 1 83.19 140 PHE B N 1
ATOM 2629 C CA . PHE B 1 140 ? 3.486 11.125 0.792 1 83.19 140 PHE B CA 1
ATOM 2630 C C . PHE B 1 140 ? 2.629 11.555 1.977 1 83.19 140 PHE B C 1
ATOM 2632 O O . PHE B 1 140 ? 3.148 11.812 3.066 1 83.19 140 PHE B O 1
ATOM 2639 N N . LEU B 1 141 ? 1.332 11.625 1.67 1 87.44 141 LEU B N 1
ATOM 2640 C CA . LEU B 1 141 ? 0.429 12.125 2.699 1 87.44 141 LEU B CA 1
ATOM 2641 C C . LEU B 1 141 ? -0.751 11.18 2.898 1 87.44 141 LEU B C 1
ATOM 2643 O O . LEU B 1 141 ? -1.295 10.648 1.929 1 87.44 141 LEU B O 1
ATOM 2647 N N . GLY B 1 142 ? -1.104 10.977 4.164 1 87.06 142 GLY B N 1
ATOM 2648 C CA . GLY B 1 142 ? -2.262 10.148 4.445 1 87.06 142 GLY B CA 1
ATOM 2649 C C . GLY B 1 142 ? -2.811 10.336 5.848 1 87.06 142 GLY B C 1
ATOM 2650 O O . GLY B 1 142 ? -2.053 10.57 6.789 1 87.06 142 GLY B O 1
ATOM 2651 N N . LEU B 1 143 ? -4.102 10.266 5.938 1 85.94 143 LEU B N 1
ATOM 2652 C CA . LEU B 1 143 ? -4.75 10.289 7.246 1 85.94 143 LEU B CA 1
ATOM 2653 C C . LEU B 1 143 ? -4.781 8.898 7.859 1 85.94 143 LEU B C 1
ATOM 2655 O O . LEU B 1 143 ? -5.16 7.93 7.195 1 85.94 143 LEU B O 1
ATOM 2659 N N . VAL B 1 144 ? -4.293 8.844 9.023 1 81.94 144 VAL B N 1
ATOM 2660 C CA . VAL B 1 144 ? -4.195 7.535 9.656 1 81.94 144 VAL B CA 1
ATOM 2661 C C . VAL B 1 144 ? -4.734 7.609 11.086 1 81.94 144 VAL B C 1
ATOM 2663 O O . VAL B 1 144 ? -4.379 8.516 11.844 1 81.94 144 VAL B O 1
ATOM 2666 N N . ASP B 1 145 ? -5.539 6.75 11.414 1 77.31 145 ASP B N 1
ATOM 2667 C CA . ASP B 1 145 ? -5.988 6.664 12.805 1 77.31 145 ASP B CA 1
ATOM 2668 C C . ASP B 1 145 ? -5.395 5.445 13.5 1 77.31 145 ASP B C 1
ATOM 2670 O O . ASP B 1 145 ? -4.828 4.566 12.844 1 77.31 145 ASP B O 1
ATOM 2674 N N . LEU B 1 146 ? -5.484 5.465 14.805 1 73.5 146 LEU B N 1
ATOM 2675 C CA . LEU B 1 146 ? -4.895 4.395 15.602 1 73.5 146 LEU B CA 1
ATOM 2676 C C . LEU B 1 146 ? -5.555 3.057 15.289 1 73.5 146 LEU B C 1
ATOM 2678 O O . LEU B 1 146 ? -4.887 2.021 15.25 1 73.5 146 LEU B O 1
ATOM 2682 N N . ALA B 1 147 ? -6.773 3.107 15.016 1 75 147 ALA B N 1
ATOM 2683 C CA . ALA B 1 147 ? -7.492 1.875 14.703 1 75 147 ALA B CA 1
ATOM 2684 C C . ALA B 1 147 ? -6.992 1.268 13.391 1 75 147 ALA B C 1
ATOM 2686 O O . ALA B 1 147 ? -6.875 0.045 13.273 1 75 147 ALA B O 1
ATOM 2687 N N . THR B 1 148 ? -6.738 2.145 12.469 1 74.75 148 THR B N 1
ATOM 2688 C CA . THR B 1 148 ? -6.234 1.687 11.18 1 74.75 148 THR B CA 1
ATOM 2689 C C . THR B 1 148 ? -4.867 1.027 11.336 1 74.75 148 THR B C 1
ATOM 2691 O O . THR B 1 148 ? -4.617 -0.041 10.773 1 74.75 148 THR B O 1
ATOM 2694 N N . VAL B 1 149 ? -4.039 1.632 12.102 1 76.69 149 VAL B N 1
ATOM 2695 C CA . VAL B 1 149 ? -2.697 1.094 12.305 1 76.69 149 VAL B CA 1
ATOM 2696 C C . VAL B 1 149 ? -2.783 -0.236 13.055 1 76.69 149 VAL B C 1
ATOM 2698 O O . VAL B 1 149 ? -2.098 -1.198 12.703 1 76.69 149 VAL B O 1
ATOM 2701 N N . TYR B 1 150 ? -3.609 -0.219 14.039 1 78 150 TYR B N 1
ATOM 2702 C CA . TYR B 1 150 ? -3.801 -1.452 14.797 1 78 150 TYR B CA 1
ATOM 2703 C C . TYR B 1 150 ? -4.316 -2.568 13.898 1 78 150 TYR B C 1
ATOM 2705 O O . TYR B 1 150 ? -3.828 -3.699 13.953 1 78 150 TYR B O 1
ATOM 2713 N N . GLY B 1 151 ? -5.281 -2.275 13.133 1 79.56 151 GLY B N 1
ATOM 2714 C CA . GLY B 1 151 ? -5.832 -3.25 12.203 1 79.56 151 GLY B CA 1
ATOM 2715 C C . GLY B 1 151 ? -4.809 -3.777 11.219 1 79.56 151 GLY B C 1
ATOM 2716 O O . GLY B 1 151 ? -4.754 -4.98 10.953 1 79.56 151 GLY B O 1
ATOM 2717 N N . LEU B 1 152 ? -4.066 -2.904 10.672 1 78.31 152 LEU B N 1
ATOM 2718 C CA . LEU B 1 152 ? -3.027 -3.297 9.727 1 78.31 152 LEU B CA 1
ATOM 2719 C C . LEU B 1 152 ? -1.976 -4.168 10.398 1 78.31 152 LEU B C 1
ATOM 2721 O O . LEU B 1 152 ? -1.511 -5.152 9.82 1 78.31 152 LEU B O 1
ATOM 2725 N N . ARG B 1 153 ? -1.638 -3.803 11.609 1 78.69 153 ARG B N 1
ATOM 2726 C CA . ARG B 1 153 ? -0.686 -4.598 12.375 1 78.69 153 ARG B CA 1
ATOM 2727 C C . ARG B 1 153 ? -1.205 -6.016 12.594 1 78.69 153 ARG B C 1
ATOM 2729 O O . ARG B 1 153 ? -0.468 -6.988 12.414 1 78.69 153 ARG B O 1
ATOM 2736 N N . LYS B 1 154 ? -2.371 -6.082 12.953 1 81.75 154 LYS B N 1
ATOM 2737 C CA . LYS B 1 154 ? -2.98 -7.387 13.203 1 81.75 154 LYS B CA 1
ATOM 2738 C C . LYS B 1 154 ? -3.016 -8.227 11.93 1 81.75 154 LYS B C 1
ATOM 2740 O O . LYS B 1 154 ? -2.695 -9.414 11.953 1 81.75 154 LYS B O 1
ATOM 2745 N N . ARG B 1 155 ? -3.391 -7.656 10.898 1 76.94 155 ARG B N 1
ATOM 2746 C CA . ARG B 1 155 ? -3.438 -8.352 9.617 1 76.94 155 ARG B CA 1
ATOM 2747 C C . ARG B 1 155 ? -2.049 -8.82 9.203 1 76.94 155 ARG B C 1
ATOM 2749 O O . ARG B 1 155 ? -1.891 -9.93 8.695 1 76.94 155 ARG B O 1
ATOM 2756 N N . LEU B 1 156 ? -1.134 -7.98 9.383 1 78.38 156 LEU B N 1
ATOM 2757 C CA . LEU B 1 156 ? 0.239 -8.328 9.023 1 78.38 15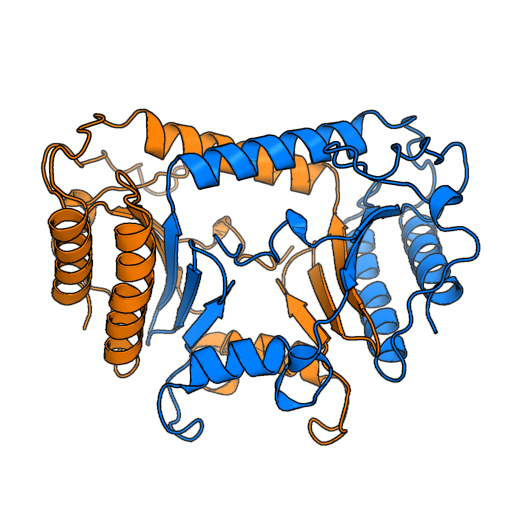6 LEU B CA 1
ATOM 2758 C C . LEU B 1 156 ? 0.759 -9.453 9.914 1 78.38 156 LEU B C 1
ATOM 2760 O O . LEU B 1 156 ? 1.506 -10.32 9.445 1 78.38 156 LEU B O 1
ATOM 2764 N N . GLU B 1 157 ? 0.403 -9.375 11.141 1 81.25 157 GLU B N 1
ATOM 2765 C CA . GLU B 1 157 ? 0.762 -10.453 12.055 1 81.25 157 GLU B CA 1
ATOM 2766 C C . GLU B 1 157 ? 0.169 -11.781 11.594 1 81.25 157 GLU B C 1
ATOM 2768 O O . GLU B 1 157 ? 0.841 -12.812 11.633 1 81.25 157 GLU B O 1
ATOM 2773 N N . TYR B 1 158 ? -0.993 -11.719 11.148 1 76.5 158 TYR B N 1
ATOM 2774 C CA . TYR B 1 158 ? -1.639 -12.914 10.609 1 76.5 158 TYR B CA 1
ATOM 2775 C C . TYR B 1 158 ? -0.914 -13.414 9.367 1 76.5 158 TYR B C 1
ATOM 2777 O O . TYR B 1 158 ? -0.659 -14.617 9.234 1 76.5 158 TYR B O 1
ATOM 2785 N N . LEU B 1 159 ? -0.655 -12.531 8.492 1 75.44 159 LEU B N 1
ATOM 2786 C CA . LEU B 1 159 ? 0.064 -12.891 7.277 1 75.44 159 LEU B CA 1
ATOM 2787 C C . LEU B 1 159 ? 1.421 -13.5 7.609 1 75.44 159 LEU B C 1
ATOM 2789 O O . LEU B 1 159 ? 1.824 -14.492 7.004 1 75.44 159 LEU B O 1
ATOM 2793 N N . TRP B 1 160 ? 2.043 -12.875 8.555 1 76.56 160 TRP B N 1
ATOM 2794 C CA . TRP B 1 160 ? 3.336 -13.383 9.008 1 76.56 160 TRP B CA 1
ATOM 2795 C C . TRP B 1 160 ? 3.219 -14.812 9.516 1 76.56 160 TRP B C 1
ATOM 2797 O O . TRP B 1 160 ? 4.012 -15.68 9.148 1 76.56 160 TRP B O 1
ATOM 2807 N N . LYS B 1 161 ? 2.279 -15.039 10.305 1 77.06 161 LYS B N 1
ATOM 2808 C CA . LYS B 1 161 ? 2.059 -16.375 10.867 1 77.06 161 LYS B CA 1
ATOM 2809 C C . LYS B 1 161 ? 1.684 -17.375 9.773 1 77.06 161 LYS B C 1
ATOM 2811 O O . LYS B 1 161 ? 2.125 -18.516 9.797 1 77.06 161 LYS B O 1
ATOM 2816 N N . ALA B 1 162 ? 0.85 -16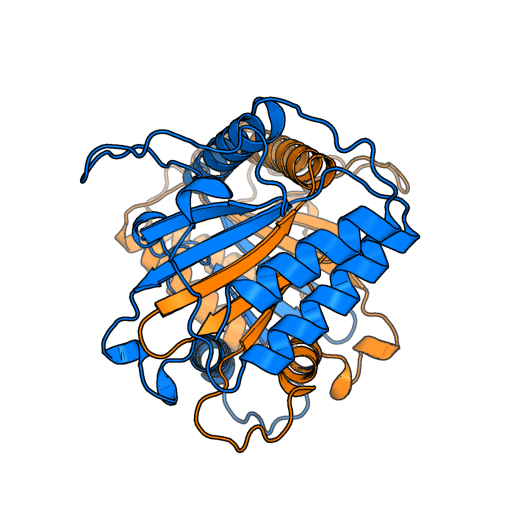.906 8.898 1 71.44 162 ALA B N 1
ATOM 2817 C CA . ALA B 1 162 ? 0.403 -17.781 7.809 1 71.44 162 ALA B CA 1
ATOM 2818 C C . ALA B 1 162 ? 1.57 -18.172 6.914 1 71.44 162 ALA B C 1
ATOM 2820 O O . ALA B 1 162 ? 1.608 -19.297 6.395 1 71.44 162 ALA B O 1
ATOM 2821 N N . LEU B 1 163 ? 2.506 -17.281 6.711 1 72.5 163 LEU B N 1
ATOM 2822 C CA . LEU B 1 163 ? 3.633 -17.531 5.816 1 72.5 163 LEU B CA 1
ATOM 2823 C C . LEU B 1 163 ? 4.73 -18.312 6.523 1 72.5 163 LEU B C 1
ATOM 2825 O O . LEU B 1 163 ? 5.465 -19.078 5.887 1 72.5 163 LEU B O 1
ATOM 2829 N N . ARG B 1 164 ? 4.984 -17.953 7.828 1 68.56 164 ARG B N 1
ATOM 2830 C CA . ARG B 1 164 ? 6.062 -18.562 8.602 1 68.56 164 ARG B CA 1
ATOM 2831 C C . ARG B 1 164 ? 5.754 -20.016 8.93 1 68.56 164 ARG B C 1
ATOM 2833 O O . ARG B 1 164 ? 6.652 -20.859 8.945 1 68.56 164 ARG B O 1
ATOM 2840 N N . TYR B 1 165 ? 4.633 -20.219 9.578 1 57.72 165 TYR B N 1
ATOM 2841 C CA . TYR B 1 165 ? 4.398 -21.516 10.18 1 57.72 165 TYR B CA 1
ATOM 2842 C C . TYR B 1 165 ? 3.979 -22.531 9.125 1 57.72 165 TYR B C 1
ATOM 2844 O O . TYR B 1 165 ? 3.564 -23.656 9.461 1 57.72 165 TYR B O 1
ATOM 2852 N N . PRO B 1 166 ? 3.631 -22.062 7.961 1 54.38 166 PRO B N 1
ATOM 2853 C CA . PRO B 1 166 ? 3.07 -23.312 7.438 1 54.38 166 PRO B CA 1
ATOM 2854 C C . PRO B 1 166 ? 4.039 -24.5 7.555 1 54.38 166 PRO B C 1
ATOM 2856 O O . PRO B 1 166 ? 5.227 -24.297 7.824 1 54.38 166 PRO B O 1
ATOM 2859 N N . ASN B 1 167 ? 3.914 -25.484 7.016 1 50.56 167 ASN B N 1
ATOM 2860 C CA . ASN B 1 167 ? 4.809 -26.625 6.906 1 50.56 167 ASN B CA 1
ATOM 2861 C C . ASN B 1 167 ? 6.109 -26.266 6.199 1 50.56 167 ASN B C 1
ATOM 2863 O O . ASN B 1 167 ? 6.125 -26.047 4.984 1 50.56 167 ASN B O 1
ATOM 2867 N N . ARG B 1 168 ? 6.871 -25.375 6.754 1 50.22 168 ARG B N 1
ATOM 2868 C CA . ARG B 1 168 ? 8.094 -24.766 6.246 1 50.22 168 ARG B CA 1
ATOM 2869 C C . ARG B 1 168 ? 8.883 -25.75 5.391 1 50.22 168 ARG B C 1
ATOM 2871 O O . ARG B 1 168 ? 9.578 -26.625 5.922 1 50.22 168 ARG B O 1
ATOM 2878 N N . ALA B 1 169 ? 8.32 -26.156 4.375 1 51.19 169 ALA B N 1
ATOM 2879 C CA . ALA B 1 169 ? 9.273 -26.766 3.451 1 51.19 169 ALA B CA 1
ATOM 2880 C C . ALA B 1 169 ? 10.141 -25.719 2.781 1 51.19 169 ALA B C 1
ATOM 2882 O O . ALA B 1 169 ? 9.625 -24.781 2.166 1 51.19 169 ALA B O 1
ATOM 2883 N N . PHE B 1 170 ? 11.18 -25.281 3.488 1 57.59 170 PHE B N 1
ATOM 2884 C CA . PHE B 1 170 ? 12.203 -24.484 2.818 1 57.59 170 PHE B CA 1
ATOM 2885 C C . PHE B 1 170 ? 12.609 -25.125 1.498 1 57.59 170 PHE B C 1
ATOM 2887 O O . PHE B 1 170 ? 12.625 -26.359 1.378 1 57.59 170 PHE B O 1
ATOM 2894 N N . SER B 1 171 ? 12.516 -24.188 0.466 1 59.25 171 SER B N 1
ATOM 2895 C CA . SER B 1 171 ? 12.953 -24.703 -0.827 1 59.25 171 SER B CA 1
ATOM 2896 C C . SER B 1 171 ? 14.461 -24.922 -0.856 1 59.25 171 SER B C 1
ATOM 2898 O O . SER B 1 171 ? 15.227 -24.062 -0.411 1 59.25 171 SER B O 1
ATOM 2900 N N . THR B 1 172 ? 14.805 -26.078 -1.004 1 68.38 172 THR B N 1
ATOM 2901 C CA . THR B 1 172 ? 16.219 -26.422 -1.125 1 68.38 172 THR B CA 1
ATOM 2902 C C . THR B 1 172 ? 16.672 -26.344 -2.58 1 68.38 172 THR B C 1
ATOM 2904 O O . THR B 1 172 ? 17.766 -26.781 -2.918 1 68.38 172 THR B O 1
ATOM 2907 N N . VAL B 1 173 ? 15.844 -25.641 -3.25 1 77.62 173 VAL B N 1
ATOM 2908 C CA . VAL B 1 173 ? 16.203 -25.547 -4.664 1 77.62 173 VAL B CA 1
ATOM 2909 C C . VAL B 1 173 ? 17 -24.281 -4.926 1 77.62 173 VAL B C 1
ATOM 2911 O O . VAL B 1 173 ? 17.047 -23.391 -4.074 1 77.62 173 VAL B O 1
ATOM 2914 N N . SER B 1 174 ? 17.641 -24.266 -6.059 1 87.12 174 SER B N 1
ATOM 2915 C CA . SER B 1 174 ? 18.375 -23.062 -6.453 1 87.12 174 SER B CA 1
ATOM 2916 C C . SER B 1 174 ? 17.422 -21.891 -6.715 1 87.12 174 SER B C 1
ATOM 2918 O O . SER B 1 174 ? 16.266 -22.109 -7.082 1 87.12 174 SER B O 1
ATOM 2920 N N . PRO B 1 175 ? 17.953 -20.781 -6.555 1 88.31 175 PRO B N 1
ATOM 2921 C CA . PRO B 1 175 ? 17.125 -19.594 -6.828 1 88.31 175 PRO B CA 1
ATOM 2922 C C . PRO B 1 175 ? 16.562 -19.578 -8.25 1 88.31 175 PRO B C 1
ATOM 2924 O O . PRO B 1 175 ? 15.438 -19.141 -8.469 1 88.31 175 PRO B O 1
ATOM 2927 N N . ALA B 1 176 ? 17.375 -20.031 -9.133 1 91.75 176 ALA B N 1
ATOM 2928 C CA . ALA B 1 176 ? 16.938 -20.062 -10.531 1 91.75 176 ALA B CA 1
ATOM 2929 C C . ALA B 1 176 ? 15.75 -21 -10.703 1 91.75 176 ALA B C 1
ATOM 2931 O O . ALA B 1 176 ? 14.766 -20.641 -11.367 1 91.75 176 ALA B O 1
ATOM 2932 N N . LEU B 1 177 ? 15.859 -22.141 -10.164 1 90.94 177 LEU B N 1
ATOM 2933 C CA . LEU B 1 177 ? 14.773 -23.109 -10.258 1 90.94 177 LEU B CA 1
ATOM 2934 C C . LEU B 1 177 ? 13.539 -22.609 -9.523 1 90.94 177 LEU B C 1
ATOM 2936 O O . LEU B 1 177 ? 12.414 -22.812 -9.992 1 90.94 177 LEU B O 1
ATOM 2940 N N . TYR B 1 178 ? 13.766 -22 -8.477 1 88.19 178 TYR B N 1
ATOM 2941 C CA . TYR B 1 178 ? 12.656 -21.469 -7.691 1 88.19 178 TYR B CA 1
ATOM 2942 C C . TYR B 1 178 ? 11.875 -20.422 -8.492 1 88.19 178 TYR B C 1
ATOM 2944 O O . TYR B 1 178 ? 10.648 -20.469 -8.547 1 88.19 178 TYR B O 1
ATOM 2952 N N . ALA B 1 179 ? 12.609 -19.562 -9.047 1 90.25 179 ALA B N 1
ATOM 2953 C CA . ALA B 1 179 ? 12.008 -18.516 -9.867 1 90.25 179 ALA B CA 1
ATOM 2954 C C . ALA B 1 179 ? 11.203 -19.109 -11.023 1 90.25 179 ALA B C 1
ATOM 2956 O O . ALA B 1 179 ? 10.07 -18.703 -11.281 1 90.25 179 ALA B O 1
ATOM 2957 N N . ARG B 1 180 ? 11.805 -20.047 -11.648 1 92.19 180 ARG B N 1
ATOM 2958 C CA . ARG B 1 180 ? 11.164 -20.688 -12.797 1 92.19 180 ARG B CA 1
ATOM 2959 C C . ARG B 1 180 ? 9.883 -21.406 -12.383 1 92.19 180 ARG B C 1
ATOM 2961 O O . ARG B 1 180 ? 8.883 -21.344 -13.094 1 92.19 180 ARG B O 1
ATOM 2968 N N . ARG B 1 181 ? 9.906 -22.047 -11.336 1 90.12 181 ARG B N 1
ATOM 2969 C CA . ARG B 1 181 ? 8.75 -22.797 -10.844 1 90.12 181 ARG B CA 1
ATOM 2970 C C . ARG B 1 181 ? 7.566 -21.875 -10.594 1 90.12 181 ARG B C 1
ATOM 2972 O O . ARG B 1 181 ? 6.422 -22.219 -10.898 1 90.12 181 ARG B O 1
ATOM 2979 N N . LEU B 1 182 ? 7.805 -20.812 -10.039 1 90.56 182 LEU B N 1
ATOM 2980 C CA . LEU B 1 182 ? 6.734 -19.859 -9.758 1 90.56 182 LEU B CA 1
ATOM 2981 C C . LEU B 1 182 ? 6.16 -19.297 -11.047 1 90.56 182 LEU B C 1
ATOM 2983 O O . LEU B 1 182 ? 4.941 -19.156 -11.18 1 90.56 182 LEU B O 1
ATOM 2987 N N . CYS B 1 183 ? 7.012 -18.969 -11.969 1 93.81 183 CYS B N 1
ATOM 2988 C CA . CYS B 1 183 ? 6.555 -18.469 -13.258 1 93.81 183 CYS B CA 1
ATOM 2989 C C . CYS B 1 183 ? 5.719 -19.516 -13.984 1 93.81 183 CYS B C 1
ATOM 2991 O O . CYS B 1 183 ? 4.688 -19.188 -14.578 1 93.81 183 CYS B O 1
ATOM 2993 N N . GLN B 1 184 ? 6.152 -20.703 -13.906 1 94.25 184 GLN B N 1
ATOM 2994 C CA . GLN B 1 184 ? 5.422 -21.797 -14.539 1 94.25 184 GLN B CA 1
ATOM 2995 C C . GLN B 1 184 ? 4.047 -21.969 -13.898 1 94.25 184 GLN B C 1
ATOM 2997 O O . GLN B 1 184 ? 3.068 -22.266 -14.594 1 94.25 184 GLN B O 1
ATOM 3002 N N . TRP B 1 185 ? 4.039 -21.844 -12.641 1 93.12 185 TRP B N 1
ATOM 3003 C CA . TRP B 1 185 ? 2.762 -21.953 -11.945 1 93.12 185 TRP B CA 1
ATOM 3004 C C . TRP B 1 185 ? 1.781 -20.891 -12.438 1 93.12 185 TRP B C 1
ATOM 3006 O O . TRP B 1 185 ? 0.615 -21.188 -12.703 1 93.12 185 TRP B O 1
ATOM 3016 N N . VAL B 1 186 ? 2.201 -19.688 -12.516 1 94.69 186 VAL B N 1
ATOM 3017 C CA . VAL B 1 186 ? 1.341 -18.594 -12.969 1 94.69 186 VAL B CA 1
ATOM 3018 C C . VAL B 1 186 ? 0.878 -18.859 -14.398 1 94.69 186 VAL B C 1
ATOM 3020 O O . VAL B 1 186 ? -0.287 -18.641 -14.734 1 94.69 186 VAL B O 1
ATOM 3023 N N . GLU B 1 187 ? 1.82 -19.281 -15.172 1 95.38 187 GLU B N 1
ATOM 3024 C CA . GLU B 1 187 ? 1.483 -19.594 -16.562 1 95.38 187 GLU B CA 1
ATOM 3025 C C . GLU B 1 187 ? 0.413 -20.672 -16.625 1 95.38 187 GLU B C 1
ATOM 3027 O O . GLU B 1 187 ? -0.519 -20.578 -17.438 1 95.38 187 GLU B O 1
ATOM 3032 N N . ALA B 1 188 ? 0.508 -21.641 -15.828 1 94.56 188 ALA B N 1
ATOM 3033 C CA . ALA B 1 188 ? -0.402 -22.781 -15.836 1 94.56 188 ALA B CA 1
ATOM 3034 C C . ALA B 1 188 ? -1.77 -22.406 -15.281 1 94.56 188 ALA B C 1
ATOM 3036 O O . ALA B 1 188 ? -2.781 -23.016 -15.617 1 94.56 188 ALA B O 1
ATOM 3037 N N . HIS B 1 189 ? -1.797 -21.344 -14.477 1 94.94 189 HIS B N 1
ATOM 3038 C CA . HIS B 1 189 ? -3.041 -21.062 -13.773 1 94.94 189 HIS B CA 1
ATOM 3039 C C . HIS B 1 189 ? -3.631 -19.719 -14.211 1 94.94 189 HIS B C 1
ATOM 3041 O O . HIS B 1 189 ? -4.426 -19.125 -13.484 1 94.94 189 HIS B O 1
ATOM 3047 N N . THR B 1 190 ? -3.236 -19.219 -15.281 1 94.38 190 THR B N 1
ATOM 3048 C CA . THR B 1 190 ? -3.834 -18.016 -15.852 1 94.38 190 THR B CA 1
ATOM 3049 C C . THR B 1 190 ? -4.352 -18.281 -17.266 1 94.38 190 THR B C 1
ATOM 3051 O O . THR B 1 190 ? -3.83 -19.141 -17.969 1 94.38 190 THR B O 1
ATOM 3054 N N . GLU B 1 191 ? -5.41 -17.578 -17.688 1 93.5 191 GLU B N 1
ATOM 3055 C CA . GLU B 1 191 ? -5.973 -17.641 -19.031 1 93.5 191 GLU B CA 1
ATOM 3056 C C . GLU B 1 191 ? -6.406 -16.266 -19.516 1 93.5 191 GLU B C 1
ATOM 3058 O O . GLU B 1 191 ? -6.664 -15.367 -18.703 1 93.5 191 GLU B O 1
#

pLDDT: mean 72.91, std 16.25, range [19.81, 95.44]

InterPro domains:
  IPR002498 Phosphatidylinositol-4-phosphate 4/5-kinase, core [PF01504] (1-188)
  IPR002498 Phosphatidylinositol-4-phosphate 4/5-kinase, core [PS51455] (1-190)
  IPR002498 Phosphatidylinositol-4-phosphate 4/5-kinase, core [SM00330] (1-191)
  IPR023610 Phosphatidylinositol-4/5-phosphate 5/4-kinase [PTHR23086] (1-188)
  IPR027483 Phosphatidylinositol-4-phosphate 4/5-kinase, C-terminal domain superfamily [G3DSA:3.30.810.10] (5-191)

Secondary structure (DSSP, 8-state):
---SS--GGGEEEEEEE-S--TT---PPPPTT-----EE-TGGGTT--B--GGGHHHHHHHHHHHHHHHHHTT--SEEEEEEEEEPPGGGSSGGG-HHHHHHHHHHTSS-TTSTT--EEEESTTSSS-EEEEE-SSEEEEEEEEEHHHHHHHHHHHHHHHHHHHSS------S-HHHHHHHHHHHHHHTB-/---SS--GGGEEEEEEE-S--TT---PPPPTT-----EE-TGGGTT--B--GGGHHHHHHHHHHHHHHHHHTT--SEEEEEEEEEPPGGGSSGGG-HHHHHHHHHHTSS-TTSTT--EEEESTTSSS-EEEEE-SSEEEEEEEEEHHHHHHHHHHHHHHHHHHHSS------S-HHHHHHHHHHHHHHTB-

Sequence (382 aa):
MQSVFYPAGLIAERYDIKGCEVSRWVEPAPEGSPLVLVLKDLNFQGKTIDLGPQRSWLLRQMELDTAFLRDLNLLDYSLLMASQHLQEDERGPGGSLIFRTARSVQGVQSLDEPGAQNLRLLPDGPNALHILDGPEQRYFLGLVDLATVYGLRKRLEYLWKALRYPNRAFSTVSPALYARRLCQWVEAHTEMQSVFYPAGLIAERYDIKGCEVSRWVEPAPEGSPLVLVLKDLNFQGKTIDLGPQRSWLLRQMELDTAFLRDLNLLDYSLLMASQHLQEDERGPGGSLIFRTARSVQGVQSLDEPGAQNLRLLPDGPNALHILDGPEQRYFLGLVDLATVYGLRKRLEYLWKALRYPNRAFSTVSPALYARRLCQWVEAHTE

Nearest PDB structures (foldseek):
  8fw5-assembly1_E  TM=2.089E-01  e=7.208E-01  Escherichia coli
  2xg8-assembly1_E-2  TM=3.022E-01  e=5.741E+00  Synechococcus elongatus PCC 7942 = FACHB-805
  1gcu-assembly1_A  TM=1.719E-01  e=3.315E+00  Rattus norvegicus
  9asp-assembly1_B  TM=1.742E-01  e=6.102E+00  Homo sapiens
  6osp-assembly3_B  TM=5.726E-01  e=1.669E-04  Homo sapiens

Radius of gyration: 21.16 Å; Cα contacts (8 Å, |Δi|>4): 638; chains: 2; bounding box: 44×58×52 Å

Foldseek 3Di:
DQFLPGPPVQWDAKEWEQLDDDQQADDDDPPPDPDHDYHYDVVCPPAAAEDPPCLVVVLVVLLVVLVVCLVVFDFLHTDMDIDGDDDPCQPDPCNPPVNVQVVVQVVPDDPPPPAWDKTWGRVGDPKIWMWTDDPPDIDIDIDDDPVRVVVVVVVVVVVVCNSPPDVPPTDPDGSVVSSVSNSVSNVVRYD/DAFLPGPPVQWDAKEWEQLDDDQQADDDDPPPDPDHDYHYDVVCPPAAAEDPPCLVVVLVVLLVVLVVCLVVFDFLHTDMDIDGDDDPCQPDPCNPPVNVQVVVQPVPDDPPDDAFDKTWGRVGDPKIWMWTDDPPDIDIDIDDDPVRVVVVVVVVVVVCCNSPPDVPPTDPDGSVVSSVSNSVSNVVRYD

Organism: Myotis myotis (NCBI:txid51298)